Protein 7Z6F (pdb70)

Nearest PDB structures (foldseek):
  7z6f-assembly1_E  TM=1.002E+00  e=0.000E+00  Escherichia coli
  8fsq-assembly1_A  TM=9.990E-01  e=0.000E+00  Escherichia coli
  8fsr-assembly1_A  TM=9.990E-01  e=0.000E+00  Escherichia coli
  8fss-assembly1_A  TM=9.981E-01  e=0.000E+00  Escherichia coli
  7z8e-assembly1_A  TM=9.538E-01  e=1.715E-65  Sinorhizobium meliloti

Foldseek 3Di:
DDKDFKDFLADGDPADLPHQADPFFDLPFAFEAEFEAADEFFFAFLQPFAQATRHDPPSLPQFAFQWDADQQGQGMTGGDQFRMWDADPLQQKIKTFGDQLAAWLVRHHQWLVLLQVQLVLCCPQGFPVSCVLCVQKHWDDPDGGIIMIGGPGRFPQSVSVRRSRGRADCVFCVPPRSNDGHNDHTGYQGQWDFDDADGGFKTKIAGPVPRSCCRPRHNRLFQRYGMYMYTYDNAVVVVVVCQLVPVGFKDFDPAQCCVVPPNDDVCVVVVQKDKDKFFALAFFKFKWKFAQCVDVLNVDLLLLLLLLLLQAQLQCLVPGRVVQWDWDQWLQPNALQALQDAADPLLCVLCVVPCVPFDPCLHVHGTDRDHAPRPSCRPVSNVSSQVSCVVVQFHDDPQATARNPPRHTSEFEEEEAPRDDDVSPVSSQVSCSNSRYHYHYHYDGDSVCLVCLLVLVGRIYMDMSGGNRFLDLCVCCQEEQVNLNSSNPNNSDHDVSLNVLSVVCSVCRNPVVNRNSSSNSNRSRVRSSSSINTHTTHSITIMMGRFQKDTGPDAHNRDRPVSSIHGHPVRCVSPDDPVVD/DPCVVVPDDDDD

Organism: Escherichia coli (strain K12) (NCBI:txid83333)

B-factor: mean 20.82, std 10.87, range [6.26, 70.77]

Sequence (593 aa):
IKESYAFAVLGEPRYAFNFNHFDYVNPAAPKGGQITLSALGTFDNFNRYALRGNPGARTEQLYDTLFTTSDDEPGSYYPLIAESARYADDYSWVEVAIINPRARFHDGSPITARDVEEFTFQKFMTEGVPQFRRLVYKGTTVKAIAPLTVVRIELAKPGKEEDMLSLFSLPVFPEKYWKDHKLSDPLATPPLASGPYRVTSWKMGQNIVYSRVKDYWAANNLPVNRGRWNFDTIRYDYYLDDNVAFEAFKAGAFDLRMENDAKNWATRYTGKNFDKKYIIKKDEQKNESAQDTRRWLAFNIQRPVFSDRRVREAITLAFDFEWMNKALFYNAWSRTNSYFQNTEYAARNYPDAAELVLLAPMKKDLPSEVFTQIYQPPVSKGDGYDRDNLLKADKLLNEAGWVLKGQQRVNATTGQPLSFELLLPASSNSQWVLPFQHSSLQQRLGINMDIRKVDNSQITNRMMRSRDYDMMPRVWRAMPWPSSDLQISWSSEEYINSTYNAPGVQSPVIDSLINQIIAAQGNKEKLLPLGRALDRVLTWNYYMLPMWYMAEDRLAWWDKFSQPAVRPIYSSLGIDTWWYDVNKAAKLPSASKQVLGEPRYAFNFN

Secondary structure (DSSP, 8-state):
-TTHHHHS----/-EEES-EESSS--SS-TT--S-TTS-TTPPP--EEEEEEES---BS-TTSSSS-BPTTTTSSS--SEEE-TTSSSEEEESSEEEEEE-TT-SEEEEEEPTT-B-TTSPBP-HHHHHHHHHHHHHHS-HHHHHHHTT-EEEEEETTEEEEE-SS--HHHHHHHHTS----HHHHTTS-TTS--SSPPP--SSEEEEEEETTTEEEEEE-TT-TTTTSGGGTT----SEEEEEEES-HHHHHHHHHTTSSSEEE---HHIIIII--SHHHHTT-EEEEEEE--S---EEEEEE-TTSGGG-SHHHHHHHHHT--HHHHHHHHSTT--EE---TTTTSTTS--S---HHHHHHHGGGGGGS-THHHH---------SSS--HHHHHHHHHHHHHTTEEEETTEEEETTT--B-EEEEEEETTS--TTHHHHHHHHHTTT-EEEEEEE-HHHHHHHHHHT--SEEEEEE---SS--TTHHHHHSGGGTTSS--SS----HHHHHHHHHHHHTTT-HHHHHHHHHHHHHHHHHTTSEEE-EE-SEEEEEEES-EE--SS--SSS--GGG-EE-HHHHTTSPPGGG-

Radius of gyration: 24.87 Å; Cα contacts (8 Å, |Δi|>4): 1311; chains: 2; bounding box: 56×71×63 Å

Structure (mmCIF, N/CA/C/O backbone):
data_7Z6F
#
_entry.id   7Z6F
#
_cell.length_a   70.531
_cell.length_b   76.972
_cell.length_c   103.817
_cell.angle_alpha   90.000
_cell.angle_beta   90.000
_cell.angle_gamma   90.000
#
_symmetry.space_group_name_H-M   'P 21 21 21'
#
loop_
_entity.id
_entity.type
_entity.pdbx_description
1 polymer YejA
2 polymer 'degradation peptide VAL-LEU-GLY-GLU-PRO-ARG-TYR-ALA-PHE-ASN-PHE-ASN'
3 non-polymer GLYCEROL
4 non-polymer 'CHLORIDE ION'
5 non-polymer 'MAGNESIUM ION'
6 water water
#
loop_
_atom_site.group_PDB
_atom_site.id
_atom_site.type_symbol
_atom_site.label_atom_id
_atom_site.label_alt_id
_atom_site.label_comp_id
_atom_site.label_asym_id
_atom_site.label_entity_id
_atom_site.label_seq_id
_atom_site.pdbx_PDB_ins_code
_atom_site.Cartn_x
_atom_site.Cartn_y
_atom_site.Cartn_z
_atom_site.occupancy
_atom_site.B_iso_or_equiv
_atom_site.auth_seq_id
_atom_site.auth_comp_id
_atom_site.auth_asym_id
_atom_site.auth_atom_id
_atom_site.pdbx_PDB_model_num
ATOM 1 N N . ILE A 1 3 ? 19.12746 26.80252 147.21370 1.000 38.35231 22 ILE E N 1
ATOM 2 C CA . ILE A 1 3 ? 18.05291 26.83943 146.22470 1.000 32.25829 22 ILE E CA 1
ATOM 3 C C . ILE A 1 3 ? 18.41702 27.78289 145.09145 1.000 29.31620 22 ILE E C 1
ATOM 4 O O . ILE A 1 3 ? 18.63772 28.97075 145.30340 1.000 30.54406 22 ILE E O 1
ATOM 9 N N . LYS A 1 4 ? 18.46679 27.25480 143.87917 1.000 26.22125 23 LYS E N 1
ATOM 10 C CA . LYS A 1 4 ? 18.78858 28.05403 142.71174 1.000 21.95047 23 LYS E CA 1
ATOM 11 C C . LYS A 1 4 ? 17.52806 28.27691 141.88636 1.000 23.66375 23 LYS E C 1
ATOM 12 O O . LYS A 1 4 ? 16.55428 27.52820 141.98616 1.000 24.05527 23 LYS E O 1
ATOM 18 N N . GLU A 1 5 ? 17.54799 29.32965 141.07291 1.000 23.22107 24 GLU E N 1
ATOM 19 C CA . GLU A 1 5 ? 16.46436 29.59966 140.13953 1.000 23.02494 24 GLU E CA 1
ATOM 20 C C . GLU A 1 5 ? 17.06806 29.78413 138.75681 1.000 20.00113 24 GLU E C 1
ATOM 21 O O . GLU A 1 5 ? 18.05991 30.50515 138.60782 1.000 23.26903 24 GLU E O 1
ATOM 27 N N . SER A 1 6 ? 16.49486 29.11520 137.75505 1.000 16.94157 25 SER E N 1
ATOM 28 C CA . SER A 1 6 ? 17.02761 29.18732 136.40170 1.000 15.40225 25 SER E CA 1
ATOM 29 C C . SER A 1 6 ? 15.91526 29.17003 135.36928 1.000 13.63269 25 SER E C 1
ATOM 30 O O . SER A 1 6 ? 14.78585 28.74373 135.63147 1.000 14.44816 25 SER E O 1
ATOM 33 N N . TYR A 1 7 ? 16.28514 29.59928 134.16054 1.000 12.49954 26 TYR E N 1
ATOM 34 C CA . TYR A 1 7 ? 15.39024 29.62588 133.01945 1.000 13.16918 26 TYR E CA 1
ATOM 35 C C . TYR A 1 7 ? 15.82537 28.68389 131.90693 1.000 16.99434 26 TYR E C 1
ATOM 36 O O . TYR A 1 7 ? 15.21631 28.69536 130.83321 1.000 22.96579 26 TYR E O 1
ATOM 45 N N . ALA A 1 8 ? 16.86251 27.88538 132.12880 1.000 12.05180 27 ALA E N 1
ATOM 46 C CA . ALA A 1 8 ? 17.40019 26.97657 131.12911 1.000 12.02931 27 ALA E CA 1
ATOM 47 C C . ALA A 1 8 ? 18.25584 25.94318 131.83894 1.000 14.98581 27 ALA E C 1
ATOM 48 O O . ALA A 1 8 ? 18.84628 26.22435 132.88785 1.000 14.32085 27 ALA E O 1
ATOM 50 N N . PHE A 1 9 ? 18.31754 24.74775 131.25118 1.000 14.96842 28 PHE E N 1
ATOM 51 C CA . PHE A 1 9 ? 19.06022 23.63351 131.82391 1.000 19.25624 28 PHE E CA 1
ATOM 52 C C . PHE A 1 9 ? 19.77566 22.88091 130.71467 1.000 16.32930 28 PHE E C 1
ATOM 53 O O . PHE A 1 9 ? 19.32665 22.87677 129.56488 1.000 18.02713 28 PHE E O 1
ATOM 61 N N . ALA A 1 10 ? 20.88286 22.22375 131.06584 1.000 16.76931 29 ALA E N 1
ATOM 62 C CA . ALA A 1 10 ? 21.59165 21.38785 130.10643 1.000 15.27781 29 ALA E CA 1
ATOM 63 C C . ALA A 1 10 ? 21.98993 20.07760 130.77639 1.000 18.58087 29 ALA E C 1
ATOM 64 O O . ALA A 1 10 ? 22.41909 20.07543 131.93473 1.000 18.46299 29 ALA E O 1
ATOM 66 N N . VAL A 1 11 ? 21.84164 18.96229 130.05112 1.000 13.76326 30 VAL E N 1
ATOM 67 C CA . VAL A 1 11 ? 22.22265 17.66329 130.61900 1.000 23.76440 30 VAL E CA 1
ATOM 68 C C . VAL A 1 11 ? 23.70668 17.63516 130.98857 1.000 27.77756 30 VAL E C 1
ATOM 69 O O . VAL A 1 11 ? 24.08995 17.06944 132.02093 1.000 25.80368 30 VAL E O 1
ATOM 73 N N . LEU A 1 12 ? 24.56357 18.22291 130.15114 1.000 24.27084 31 LEU E N 1
ATOM 74 C CA . LEU A 1 12 ? 25.99925 18.30083 130.39469 1.000 24.69631 31 LEU E CA 1
ATOM 75 C C . LEU A 1 12 ? 26.45223 19.73578 130.19105 1.000 26.30545 31 LEU E C 1
ATOM 76 O O . LEU A 1 12 ? 26.17010 20.33553 129.14823 1.000 28.67300 31 LEU E O 1
ATOM 81 N N . GLY A 1 13 ? 27.16101 20.27947 131.17359 1.000 30.52522 32 GLY E N 1
ATOM 82 C CA . GLY A 1 13 ? 27.62447 21.64481 131.02938 1.000 30.33662 32 GLY E CA 1
ATOM 83 C C . GLY A 1 13 ? 26.47874 22.63725 131.11778 1.000 25.42000 32 GLY E C 1
ATOM 84 O O . GLY A 1 13 ? 25.44576 22.38754 131.74707 1.000 21.05784 32 GLY E O 1
ATOM 85 N N . GLU A 1 14 ? 26.66013 23.78296 130.45622 1.000 25.59637 33 GLU E N 1
ATOM 86 C CA . GLU A 1 14 ? 25.70779 24.87961 130.56526 1.000 22.28521 33 GLU E CA 1
ATOM 87 C C . GLU A 1 14 ? 24.98594 25.12992 129.23854 1.000 20.34517 33 GLU E C 1
ATOM 88 O O . GLU A 1 14 ? 25.56012 24.92715 128.15918 1.000 21.11821 33 GLU E O 1
ATOM 94 N N . PRO A 1 15 ? 23.73641 25.59096 129.28968 1.000 16.08208 34 PRO E N 1
ATOM 95 C CA . PRO A 1 15 ? 23.00417 25.86999 128.04881 1.000 21.55315 34 PRO E CA 1
ATOM 96 C C . PRO A 1 15 ? 23.64075 27.01873 127.28519 1.000 26.61864 34 PRO E C 1
ATOM 97 O O . PRO A 1 15 ? 24.18293 27.96012 127.86906 1.000 24.06518 34 PRO E O 1
ATOM 101 N N . ARG A 1 16 ? 23.55750 26.92641 125.95510 1.000 21.40815 35 ARG E N 1
ATOM 102 C CA . ARG A 1 16 ? 24.18286 27.91216 125.07783 1.000 21.61487 35 ARG E CA 1
ATOM 103 C C . ARG A 1 16 ? 23.44918 29.25103 125.09802 1.000 16.93743 35 ARG E C 1
ATOM 104 O O . ARG A 1 16 ? 24.08183 30.30094 124.96821 1.000 21.89583 35 ARG E O 1
ATOM 112 N N . TYR A 1 17 ? 22.13085 29.24978 125.26447 1.000 17.63708 36 TYR E N 1
ATOM 113 C CA . TYR A 1 17 ? 21.33984 30.47027 125.12209 1.000 19.63023 36 TYR E CA 1
ATOM 114 C C . TYR A 1 17 ? 21.08062 31.11401 126.48385 1.000 24.29621 36 TYR E C 1
ATOM 115 O O . TYR A 1 17 ? 20.49725 30.49061 127.37083 1.000 26.80383 36 TYR E O 1
ATOM 124 N N . ALA A 1 18 ? 21.51664 32.36628 126.63733 1.000 35.31843 37 ALA E N 1
ATOM 125 C CA . ALA A 1 18 ? 21.32067 33.11376 127.87470 1.000 38.28602 37 ALA E CA 1
ATOM 126 C C . ALA A 1 18 ? 19.83625 33.37367 128.12228 1.000 48.24862 37 ALA E C 1
ATOM 127 O O . ALA A 1 18 ? 19.00621 33.30559 127.21196 1.000 48.28128 37 ALA E O 1
ATOM 129 N N . PHE A 1 19 ? 19.51018 33.69912 129.37989 1.000 55.10273 38 PHE E N 1
ATOM 130 C CA . PHE A 1 19 ? 18.10849 33.84757 129.77233 1.000 53.37297 38 PHE E CA 1
ATOM 131 C C . PHE A 1 19 ? 17.39908 34.91373 128.95180 1.000 46.59658 38 PHE E C 1
ATOM 132 O O . PHE A 1 19 ? 16.17858 34.84903 128.77250 1.000 44.93416 38 PHE E O 1
ATOM 140 N N . ASN A 1 20 ? 18.14325 35.88863 128.44501 1.000 47.75973 39 ASN E N 1
ATOM 141 C CA . ASN A 1 20 ? 17.60315 37.00345 127.68380 1.000 48.70337 39 ASN E CA 1
ATOM 142 C C . ASN A 1 20 ? 17.53387 36.71860 126.19026 1.000 47.94503 39 ASN E C 1
ATOM 143 O O . ASN A 1 20 ? 17.22630 37.63316 125.41577 1.000 45.53771 39 ASN E O 1
ATOM 148 N N . PHE A 1 21 ? 17.82301 35.48658 125.76905 1.000 39.59320 40 PHE E N 1
ATOM 149 C CA . PHE A 1 21 ? 17.94211 35.21538 124.34526 1.000 32.28084 40 PHE E CA 1
ATOM 150 C C . PHE A 1 21 ? 16.61150 35.45508 123.64855 1.000 20.08956 40 PHE E C 1
ATOM 151 O O . PHE A 1 21 ? 15.53271 35.28496 124.22687 1.000 20.31697 40 PHE E O 1
ATOM 159 N N . ASN A 1 22 ? 16.71339 35.94094 122.41715 1.000 22.54320 41 ASN E N 1
ATOM 160 C CA . ASN A 1 22 ? 15.57740 36.33418 121.59633 1.000 24.26258 41 ASN E CA 1
ATOM 161 C C . ASN A 1 22 ? 15.10637 35.20045 120.69962 1.000 19.10055 41 ASN E C 1
ATOM 162 O O . ASN A 1 22 ? 13.89838 35.03894 120.49067 1.000 17.31532 41 ASN E O 1
ATOM 167 N N . HIS A 1 23 ? 16.03490 34.39938 120.18465 1.000 18.61813 42 HIS E N 1
ATOM 168 C CA . HIS A 1 23 ? 15.70582 33.36286 119.21085 1.000 19.88580 42 HIS E CA 1
ATOM 169 C C . HIS A 1 23 ? 16.92993 32.47955 119.03006 1.000 17.40612 42 HIS E C 1
ATOM 170 O O . HIS A 1 23 ? 18.04315 32.84755 119.41397 1.000 18.44010 42 HIS E O 1
ATOM 177 N N . PHE A 1 24 ? 16.71575 31.31814 118.42246 1.000 16.39864 43 PHE E N 1
ATOM 178 C CA . PHE A 1 24 ? 17.80868 30.38437 118.19642 1.000 16.70162 43 PHE E CA 1
ATOM 179 C C . PHE A 1 24 ? 18.68796 30.86442 117.04449 1.000 19.72712 43 PHE E C 1
ATOM 180 O O . PHE A 1 24 ? 18.22437 31.55353 116.12828 1.000 20.82113 43 PHE E O 1
ATOM 188 N N . ASP A 1 25 ? 19.97985 30.50208 117.10243 1.000 18.46163 44 ASP E N 1
ATOM 189 C CA . ASP A 1 25 ? 20.91798 30.93361 116.06685 1.000 20.02964 44 ASP E CA 1
ATOM 190 C C . ASP A 1 25 ? 20.51324 30.42687 114.69337 1.000 21.38056 44 ASP E C 1
ATOM 191 O O . ASP A 1 25 ? 20.88012 31.03049 113.67639 1.000 19.63346 44 ASP E O 1
ATOM 196 N N . TYR A 1 26 ? 19.77170 29.32011 114.64110 1.000 18.19973 45 TYR E N 1
ATOM 197 C CA . TYR A 1 26 ? 19.46913 28.62101 113.39830 1.000 18.44026 45 TYR E CA 1
ATOM 198 C C . TYR A 1 26 ? 18.07377 28.94024 112.86495 1.000 18.98884 45 TYR E C 1
ATOM 199 O O . TYR A 1 26 ? 17.50611 28.13876 112.11164 1.000 16.03363 45 TYR E O 1
ATOM 208 N N . VAL A 1 27 ? 17.49326 30.07515 113.26039 1.000 19.67622 46 VAL E N 1
ATOM 209 C CA . VAL A 1 27 ? 16.21387 30.50350 112.70930 1.000 14.90985 46 VAL E CA 1
ATOM 210 C C . VAL A 1 27 ? 16.38058 31.87807 112.08390 1.000 20.15175 46 VAL E C 1
ATOM 211 O O . VAL A 1 27 ? 17.28618 32.64620 112.41941 1.000 19.69102 46 VAL E O 1
ATOM 215 N N . ASN A 1 28 ? 15.45264 32.19389 111.19146 1.000 15.79845 47 ASN E N 1
ATOM 216 C CA . ASN A 1 28 ? 15.25893 33.56750 110.75697 1.000 16.53863 47 ASN E CA 1
ATOM 217 C C . ASN A 1 28 ? 14.08867 34.12784 111.55184 1.000 18.48505 47 ASN E C 1
ATOM 218 O O . ASN A 1 28 ? 12.94057 33.70882 111.32667 1.000 16.94020 47 ASN E O 1
ATOM 223 N N . PRO A 1 29 ? 14.32692 35.02216 112.51973 1.000 17.65610 48 PRO E N 1
ATOM 224 C CA . PRO A 1 29 ? 13.21652 35.55042 113.33518 1.000 21.90049 48 PRO E CA 1
ATOM 225 C C . PRO A 1 29 ? 12.12306 36.21560 112.51971 1.000 21.29150 48 PRO E C 1
ATOM 226 O O . PRO A 1 29 ? 10.97405 36.28627 112.97974 1.000 21.06475 48 PRO E O 1
ATOM 230 N N . ALA A 1 30 ? 12.44054 36.71372 111.32852 1.000 21.72314 49 ALA E N 1
ATOM 231 C CA . ALA A 1 30 ? 11.47033 37.40046 110.49299 1.000 19.76683 49 ALA E CA 1
ATOM 232 C C . ALA A 1 30 ? 10.83904 36.47774 109.45489 1.000 18.88324 49 ALA E C 1
ATOM 233 O O . ALA A 1 30 ? 10.23941 36.96582 108.49205 1.000 20.07985 49 ALA E O 1
ATOM 235 N N . ALA A 1 31 ? 10.95832 35.15615 109.62669 1.000 21.52339 50 ALA E N 1
ATOM 236 C CA . ALA A 1 31 ? 10.42128 34.23337 108.63258 1.000 21.55366 50 ALA E CA 1
ATOM 237 C C . ALA A 1 31 ? 8.92945 34.49007 108.43976 1.000 17.92633 50 ALA E C 1
ATOM 238 O O . ALA A 1 31 ? 8.18872 34.57485 109.42668 1.000 18.62918 50 ALA E O 1
ATOM 240 N N . PRO A 1 32 ? 8.45524 34.63178 107.20585 1.000 15.90901 51 PRO E N 1
ATOM 241 C CA . PRO A 1 32 ? 7.02541 34.84866 106.98049 1.000 19.94173 51 PRO E CA 1
ATOM 242 C C . PRO A 1 32 ? 6.22912 33.56872 107.17393 1.000 17.30865 51 PRO E C 1
ATOM 243 O O . PRO A 1 32 ? 6.71456 32.45253 106.95504 1.000 18.06579 51 PRO E O 1
ATOM 247 N N . LYS A 1 33 ? 4.99489 33.74102 107.63662 1.000 14.82536 52 LYS E N 1
ATOM 248 C CA . LYS A 1 33 ? 4.08701 32.61616 107.78933 1.000 13.72515 52 LYS E CA 1
ATOM 249 C C . LYS A 1 33 ? 3.30454 32.41003 106.50124 1.000 19.80547 52 LYS E C 1
ATOM 250 O O . LYS A 1 33 ? 3.07530 33.35358 105.73279 1.000 22.99423 52 LYS E O 1
ATOM 256 N N . GLY A 1 34 ? 2.89802 31.16829 106.26794 1.000 18.04993 53 GLY E N 1
ATOM 257 C CA . GLY A 1 34 ? 2.04794 30.83542 105.14017 1.000 15.71220 53 GLY E CA 1
ATOM 258 C C . GLY A 1 34 ? 2.57329 29.64684 104.35359 1.000 16.53174 53 GLY E C 1
ATOM 259 O O . GLY A 1 34 ? 3.67757 29.15038 104.56687 1.000 14.51455 53 GLY E O 1
ATOM 260 N N . GLY A 1 35 ? 1.73108 29.19546 103.42301 1.000 14.44634 54 GLY E N 1
ATOM 261 C CA . GLY A 1 35 ? 2.11047 28.15818 102.49237 1.000 19.59907 54 GLY E CA 1
ATOM 262 C C . GLY A 1 35 ? 1.94323 26.77120 103.08542 1.000 20.64812 54 GLY E C 1
ATOM 263 O O . GLY A 1 35 ? 1.65598 26.58202 104.26851 1.000 19.22056 54 GLY E O 1
ATOM 264 N N . GLN A 1 36 ? 2.12991 25.77588 102.23712 1.000 21.51065 55 GLN E N 1
ATOM 265 C CA . GLN A 1 36 ? 1.97123 24.39844 102.67204 1.000 15.16577 55 GLN E CA 1
ATOM 266 C C . GLN A 1 36 ? 3.22385 23.62364 102.32030 1.000 13.61987 55 GLN E C 1
ATOM 267 O O . GLN A 1 36 ? 3.82853 23.85603 101.26984 1.000 15.10537 55 GLN E O 1
ATOM 273 N N . ILE A 1 37 ? 3.61915 22.70031 103.18477 1.000 12.99026 56 ILE E N 1
ATOM 274 C CA . ILE A 1 37 ? 4.60030 21.69759 102.80283 1.000 16.96317 56 ILE E CA 1
ATOM 275 C C . ILE A 1 37 ? 3.94094 20.32643 102.88384 1.000 15.35998 56 ILE E C 1
ATOM 276 O O . ILE A 1 37 ? 3.25788 20.01066 103.86627 1.000 14.89696 56 ILE E O 1
ATOM 281 N N . THR A 1 38 ? 4.11179 19.52858 101.82715 1.000 13.72515 57 THR E N 1
ATOM 282 C CA . THR A 1 38 ? 3.56793 18.17854 101.76342 1.000 14.16325 57 THR E CA 1
ATOM 283 C C . THR A 1 38 ? 4.71168 17.18367 101.86562 1.000 16.10531 57 THR E C 1
ATOM 284 O O . THR A 1 38 ? 5.68745 17.27817 101.11075 1.000 14.65484 57 THR E O 1
ATOM 288 N N . LEU A 1 39 ? 4.59397 16.24640 102.80517 1.000 14.77521 58 LEU E N 1
ATOM 289 C CA . LEU A 1 39 ? 5.61795 15.24751 103.06327 1.000 15.19137 58 LEU E CA 1
ATOM 290 C C . LEU A 1 39 ? 5.03282 13.85797 102.83592 1.000 16.89131 58 LEU E C 1
ATOM 291 O O . LEU A 1 39 ? 3.81389 13.68605 102.75983 1.000 14.50560 58 LEU E O 1
ATOM 296 N N . SER A 1 40 ? 5.91200 12.86798 102.69735 1.000 14.70605 59 SER E N 1
ATOM 297 C CA . SER A 1 40 ? 5.50039 11.47243 102.60987 1.000 13.53133 59 SER E CA 1
ATOM 298 C C . SER A 1 40 ? 5.76102 10.76267 103.93245 1.000 13.00132 59 SER E C 1
ATOM 299 O O . SER A 1 40 ? 6.53688 11.23101 104.77138 1.000 19.43362 59 SER E O 1
ATOM 302 N N . ALA A 1 41 ? 5.08242 9.62483 104.11198 1.000 13.10825 60 ALA E N 1
ATOM 303 C CA . ALA A 1 41 ? 5.34811 8.66869 105.18579 1.000 12.82918 60 ALA E CA 1
ATOM 304 C C . ALA A 1 41 ? 5.16990 7.26514 104.61702 1.000 13.84484 60 ALA E C 1
ATOM 305 O O . ALA A 1 41 ? 4.29979 7.04570 103.76822 1.000 15.70525 60 ALA E O 1
ATOM 307 N N . LEU A 1 42 ? 5.99562 6.31828 105.06169 1.000 14.16551 61 LEU E N 1
ATOM 308 C CA . LEU A 1 42 ? 5.90102 4.95232 104.56481 1.000 17.35098 61 LEU E CA 1
ATOM 309 C C . LEU A 1 42 ? 5.03121 4.10100 105.47425 1.000 22.77304 61 LEU E C 1
ATOM 310 O O . LEU A 1 42 ? 5.05149 4.25678 106.69798 1.000 20.83514 61 LEU E O 1
ATOM 315 N N . GLY A 1 43 ? 4.28858 3.18546 104.86958 1.000 22.76902 62 GLY E N 1
ATOM 316 C CA . GLY A 1 43 ? 3.47697 2.24205 105.61879 1.000 23.34288 62 GLY E CA 1
ATOM 317 C C . GLY A 1 43 ? 2.04301 2.73403 105.77155 1.000 20.02134 62 GLY E C 1
ATOM 318 O O . GLY A 1 43 ? 1.40057 3.10339 104.79243 1.000 17.52480 62 GLY E O 1
ATOM 319 N N . THR A 1 44 ? 1.54571 2.72478 107.00462 1.000 17.96477 63 THR E N 1
ATOM 320 C CA . THR A 1 44 ? 0.16385 3.09562 107.27266 1.000 21.12720 63 THR E CA 1
ATOM 321 C C . THR A 1 44 ? 0.06272 3.62537 108.69694 1.000 16.73447 63 THR E C 1
ATOM 322 O O . THR A 1 44 ? 1.04378 3.66820 109.44090 1.000 14.52210 63 THR E O 1
ATOM 326 N N . PHE A 1 45 ? -1.14067 4.03561 109.07495 1.000 17.91846 64 PHE E N 1
ATOM 327 C CA . PHE A 1 45 ? -1.41106 4.40339 110.45667 1.000 13.80135 64 PHE E CA 1
ATOM 328 C C . PHE A 1 45 ? -2.86521 4.07267 110.73357 1.000 14.55661 64 PHE E C 1
ATOM 329 O O . PHE A 1 45 ? -3.68365 3.98320 109.81796 1.000 16.05509 64 PHE E O 1
ATOM 337 N N . ASP A 1 46 ? -3.18161 3.86424 112.00155 1.000 12.37549 65 ASP E N 1
ATOM 338 C CA . ASP A 1 46 ? -4.54855 3.52886 112.35143 1.000 15.38989 65 ASP E CA 1
ATOM 339 C C . ASP A 1 46 ? -5.09868 4.29391 113.54594 1.000 14.60445 65 ASP E C 1
ATOM 340 O O . ASP A 1 46 ? -6.27104 4.09413 113.88754 1.000 15.66102 65 ASP E O 1
ATOM 345 N N . ASN A 1 47 ? -4.31935 5.16938 114.17759 1.000 13.22631 66 ASN E N 1
ATOM 346 C CA . ASN A 1 47 ? -4.88205 5.93740 115.28215 1.000 10.97164 66 ASN E CA 1
ATOM 347 C C . ASN A 1 47 ? -3.99607 7.14097 115.58424 1.000 13.36042 66 ASN E C 1
ATOM 348 O O . ASN A 1 47 ? -2.91804 7.31890 115.00697 1.000 12.77154 66 ASN E O 1
ATOM 353 N N . PHE A 1 48 ? -4.45934 7.95664 116.53218 1.000 9.81467 67 PHE E N 1
ATOM 354 C CA . PHE A 1 48 ? -3.82989 9.22914 116.85075 1.000 10.81324 67 PHE E CA 1
ATOM 355 C C . PHE A 1 48 ? -3.14112 9.27125 118.20695 1.000 13.30151 67 PHE E C 1
ATOM 356 O O . PHE A 1 48 ? -2.70741 10.35306 118.62287 1.000 13.42934 67 PHE E O 1
ATOM 364 N N . ASN A 1 49 ? -3.02600 8.14239 118.90721 1.000 14.61257 68 ASN E N 1
ATOM 365 C CA . ASN A 1 49 ? -2.47987 8.12467 120.26777 1.000 13.38188 68 ASN E CA 1
ATOM 366 C C . ASN A 1 49 ? -1.07867 7.51736 120.24825 1.000 12.39078 68 ASN E C 1
ATOM 367 O O . ASN A 1 49 ? -0.91534 6.29255 120.30174 1.000 9.95572 68 ASN E O 1
ATOM 372 N N . ARG A 1 50 ? -0.06883 8.38776 120.23333 1.000 10.11003 69 ARG E N 1
ATOM 373 C CA . ARG A 1 50 ? 1.31917 7.93986 120.22376 1.000 8.40243 69 ARG E CA 1
ATOM 374 C C . ARG A 1 50 ? 1.68267 7.13215 121.47160 1.000 11.34885 69 ARG E C 1
ATOM 375 O O . ARG A 1 50 ? 2.62661 6.32742 121.43323 1.000 8.92602 69 ARG E O 1
ATOM 383 N N . TYR A 1 51 ? 0.94290 7.31341 122.56576 1.000 8.40371 70 TYR E N 1
ATOM 384 C CA . TYR A 1 51 ? 1.31583 6.79240 123.87736 1.000 8.51244 70 TYR E CA 1
ATOM 385 C C . TYR A 1 51 ? 0.56613 5.51705 124.25181 1.000 9.62213 70 TYR E C 1
ATOM 386 O O . TYR A 1 51 ? 0.68518 5.04632 125.38328 1.000 11.83224 70 TYR E O 1
ATOM 395 N N . ALA A 1 52 ? -0.18027 4.93776 123.31276 1.000 10.16731 71 ALA E N 1
ATOM 396 C CA . ALA A 1 52 ? -0.98280 3.75140 123.56448 1.000 10.02489 71 ALA E CA 1
ATOM 397 C C . ALA A 1 52 ? -0.10178 2.51039 123.67707 1.000 10.55133 71 ALA E C 1
ATOM 398 O O . ALA A 1 52 ? 1.07737 2.51390 123.31917 1.000 12.92449 71 ALA E O 1
ATOM 400 N N . LEU A 1 53 ? -0.70443 1.42304 124.17621 1.000 12.44940 72 LEU E N 1
ATOM 401 C CA . LEU A 1 53 ? -0.02668 0.13430 124.26736 1.000 11.85649 72 LEU E CA 1
ATOM 402 C C . LEU A 1 53 ? -0.07137 -0.65182 122.96552 1.000 13.06430 72 LEU E C 1
ATOM 403 O O . LEU A 1 53 ? 0.52623 -1.72916 122.88444 1.000 14.22991 72 LEU E O 1
ATOM 408 N N . ARG A 1 54 ? -0.77700 -0.15847 121.95923 1.000 14.78670 73 ARG E N 1
ATOM 409 C CA . ARG A 1 54 ? -0.88694 -0.85499 120.68891 1.000 12.75368 73 ARG E CA 1
ATOM 410 C C . ARG A 1 54 ? -1.20992 0.18159 119.62880 1.000 13.06882 73 ARG E C 1
ATOM 411 O O . ARG A 1 54 ? -1.41951 1.36017 119.92865 1.000 13.83168 73 ARG E O 1
ATOM 419 N N . GLY A 1 55 ? -1.26551 -0.27772 118.38842 1.000 12.73940 74 GLY E N 1
ATOM 420 C CA . GLY A 1 55 ? -1.65174 0.56126 117.27806 1.000 12.49343 74 GLY E CA 1
ATOM 421 C C . GLY A 1 55 ? -0.45999 1.13436 116.53451 1.000 21.10625 74 GLY E C 1
ATOM 422 O O . GLY A 1 55 ? 0.69320 1.06961 116.97275 1.000 15.89934 74 GLY E O 1
ATOM 423 N N . ASN A 1 56 ? -0.78373 1.73107 115.38370 1.000 14.23480 75 ASN E N 1
ATOM 424 C CA . ASN A 1 56 ? 0.15167 2.34611 114.44396 1.000 12.68092 75 ASN E CA 1
ATOM 425 C C . ASN A 1 56 ? -0.09993 3.84583 114.42672 1.000 14.71877 75 ASN E C 1
ATOM 426 O O . ASN A 1 56 ? -0.96271 4.31902 113.67554 1.000 13.97505 75 ASN E O 1
ATOM 431 N N . PRO A 1 57 ? 0.61795 4.63921 115.21731 1.000 12.48440 76 PRO E N 1
ATOM 432 C CA . PRO A 1 57 ? 0.24774 6.05177 115.35803 1.000 13.92338 76 PRO E CA 1
ATOM 433 C C . PRO A 1 57 ? 0.63170 6.87791 114.13514 1.000 10.00624 76 PRO E C 1
ATOM 434 O O . PRO A 1 57 ? 1.63118 6.62377 113.46169 1.000 10.73958 76 PRO E O 1
ATOM 438 N N . GLY A 1 58 ? -0.19994 7.87304 113.84801 1.000 13.03135 77 GLY E N 1
ATOM 439 C CA . GLY A 1 58 ? 0.02423 8.71434 112.69315 1.000 13.98090 77 GLY E CA 1
ATOM 440 C C . GLY A 1 58 ? 1.29741 9.53536 112.78808 1.000 14.62706 77 GLY E C 1
ATOM 441 O O . GLY A 1 58 ? 1.84859 9.79292 113.86275 1.000 12.01919 77 GLY E O 1
ATOM 442 N N . ALA A 1 59 ? 1.77503 9.95246 111.61543 1.000 13.84490 78 ALA E N 1
ATOM 443 C CA . ALA A 1 59 ? 2.93172 10.83890 111.54914 1.000 13.70011 78 ALA E CA 1
ATOM 444 C C . ALA A 1 59 ? 2.70469 12.08664 112.39034 1.000 15.05347 78 ALA E C 1
ATOM 445 O O . ALA A 1 59 ? 1.60494 12.64936 112.41573 1.000 13.73953 78 ALA E O 1
ATOM 447 N N . ARG A 1 60 ? 3.76195 12.51234 113.08164 1.000 8.79705 79 ARG E N 1
ATOM 448 C CA . ARG A 1 60 ? 3.80396 13.73459 113.88865 1.000 11.89731 79 ARG E CA 1
ATOM 449 C C . ARG A 1 60 ? 2.96858 13.65137 115.15797 1.000 11.30832 79 ARG E C 1
ATOM 450 O O . ARG A 1 60 ? 2.94201 14.63358 115.91832 1.000 11.81209 79 ARG E O 1
ATOM 458 N N . THR A 1 61 ? 2.30147 12.52266 115.44374 1.000 12.50353 80 THR E N 1
ATOM 459 C CA . THR A 1 61 ? 1.45147 12.50967 116.64302 1.000 8.80322 80 THR E CA 1
ATOM 460 C C . TH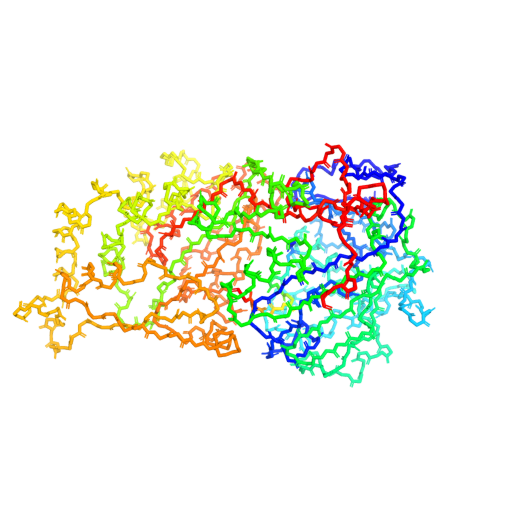R A 1 61 ? 2.24858 12.44112 117.94050 1.000 9.30979 80 THR E C 1
ATOM 461 O O . THR A 1 61 ? 1.63806 12.44222 119.02088 1.000 9.02398 80 THR E O 1
ATOM 465 N N . GLU A 1 62 ? 3.58130 12.39076 117.87287 1.000 8.99987 81 GLU E N 1
ATOM 466 C CA . GLU A 1 62 ? 4.41374 12.59574 119.05593 1.000 12.88538 81 GLU E CA 1
ATOM 467 C C . GLU A 1 62 ? 4.63588 14.07359 119.36679 1.000 13.41476 81 GLU E C 1
ATOM 468 O O . GLU A 1 62 ? 5.20936 14.39684 120.42182 1.000 12.95314 81 GLU E O 1
ATOM 474 N N . GLN A 1 63 ? 4.17222 14.97331 118.48952 1.000 12.00736 82 GLN E N 1
ATOM 475 C CA . GLN A 1 63 ? 4.39094 16.41199 118.61108 1.000 9.61109 82 GLN E CA 1
ATOM 476 C C . GLN A 1 63 ? 3.09127 17.18884 118.79354 1.000 11.46926 82 GLN E C 1
ATOM 477 O O . GLN A 1 63 ? 3.03706 18.37588 118.44979 1.000 11.12313 82 GLN E O 1
ATOM 483 N N . LEU A 1 64 ? 2.02998 16.55635 119.30398 1.000 6.75048 83 LEU E N 1
ATOM 484 C CA . LEU A 1 64 ? 0.76868 17.27171 119.41991 1.000 9.68493 83 LEU E CA 1
ATOM 485 C C . LEU A 1 64 ? 0.74753 18.26250 120.58086 1.000 9.00392 83 LEU E C 1
ATOM 486 O O . LEU A 1 64 ? -0.06840 19.19224 120.56086 1.000 8.89808 83 LEU E O 1
ATOM 491 N N . TYR A 1 65 ? 1.60897 18.07531 121.58622 1.000 10.18391 84 TYR E N 1
ATOM 492 C CA . TYR A 1 65 ? 1.53080 18.77784 122.86409 1.000 8.54012 84 TYR E CA 1
ATOM 493 C C . TYR A 1 65 ? 2.78164 19.60774 123.11801 1.000 8.62800 84 TYR E C 1
ATOM 494 O O . TYR A 1 65 ? 3.90129 19.12104 122.91715 1.000 11.14382 84 TYR E O 1
ATOM 503 N N . ASP A 1 66 ? 2.58005 20.83314 123.61893 1.000 7.51481 85 ASP E N 1
ATOM 504 C CA . ASP A 1 66 ? 3.63055 21.56801 124.32705 1.000 7.65927 85 ASP E CA 1
ATOM 505 C C . ASP A 1 66 ? 4.06616 20.81046 125.58899 1.000 8.93457 85 ASP E C 1
ATOM 506 O O . ASP A 1 66 ? 3.32915 19.99286 126.14995 1.000 10.41002 85 ASP E O 1
ATOM 511 N N . THR A 1 67 ? 5.27863 21.12077 126.04925 1.000 10.13463 86 THR E N 1
ATOM 512 C CA . THR A 1 67 ? 5.87929 20.54172 127.25083 1.000 7.90017 86 THR E CA 1
ATOM 513 C C . THR A 1 67 ? 6.37576 21.67157 128.15821 1.000 7.62716 86 THR E C 1
ATOM 514 O O . THR A 1 67 ? 6.37284 22.83662 127.77424 1.000 9.30871 86 THR E O 1
ATOM 518 N N . LEU A 1 68 ? 6.81999 21.32816 129.37576 1.000 9.24636 87 LEU E N 1
ATOM 519 C CA . LEU A 1 68 ? 7.29090 22.36448 130.30381 1.000 9.59091 87 LEU E CA 1
ATOM 520 C C . LEU A 1 68 ? 8.46806 23.14519 129.71995 1.000 9.59628 87 LEU E C 1
ATOM 521 O O . LEU A 1 68 ? 8.46306 24.38214 129.69386 1.000 9.12470 87 LEU E O 1
ATOM 526 N N . PHE A 1 69 ? 9.49165 22.44082 129.26782 1.000 7.55151 88 PHE E N 1
ATOM 527 C CA . PHE A 1 69 ? 10.62984 23.04983 128.60254 1.000 7.87583 88 PHE E CA 1
ATOM 528 C C . PHE A 1 69 ? 10.83401 22.32136 127.28917 1.000 11.89830 88 PHE E C 1
ATOM 529 O O . PHE A 1 69 ? 10.48843 21.14108 127.15942 1.000 15.37345 88 PHE E O 1
ATOM 537 N N . THR A 1 70 ? 11.40270 23.02000 126.31853 1.000 9.43121 89 THR E N 1
ATOM 538 C CA . THR A 1 70 ? 11.69009 22.38628 125.04031 1.000 11.41565 89 THR E CA 1
ATOM 539 C C . THR A 1 70 ? 13.17515 22.49863 124.71995 1.000 11.90991 89 THR E C 1
ATOM 540 O O . THR A 1 70 ? 13.88721 23.37498 125.22082 1.000 14.23903 89 THR E O 1
ATOM 544 N N . THR A 1 71 ? 13.65202 21.57310 123.89537 1.000 11.52321 90 THR E N 1
ATOM 545 C CA . THR A 1 71 ? 15.07892 21.47727 123.65183 1.000 16.01990 90 THR E CA 1
ATOM 546 C C . THR A 1 71 ? 15.48123 22.27698 122.41664 1.000 17.82773 90 THR E C 1
ATOM 547 O O . THR A 1 71 ? 14.70511 22.46051 121.47725 1.000 21.10518 90 THR E O 1
ATOM 551 N N . SER A 1 72 ? 16.70325 22.77706 122.44556 1.000 14.24971 91 SER E N 1
ATOM 552 C CA . SER A 1 72 ? 17.31553 23.36585 121.26311 1.000 16.02265 91 SER E CA 1
ATOM 553 C C . SER A 1 72 ? 17.84705 22.26358 120.35166 1.000 20.30176 91 SER E C 1
ATOM 554 O O . SER A 1 72 ? 18.18291 21.16584 120.80224 1.000 17.48256 91 SER E O 1
ATOM 557 N N . ASP A 1 73 ? 17.91549 22.55951 119.05703 1.000 20.42771 92 ASP E N 1
ATOM 558 C CA . ASP A 1 73 ? 18.33278 21.56786 118.07728 1.000 21.39253 92 ASP E CA 1
ATOM 559 C C . ASP A 1 73 ? 19.80433 21.67832 117.72335 1.000 20.57664 92 ASP E C 1
ATOM 560 O O . ASP A 1 73 ? 20.29067 20.89668 116.89637 1.000 21.58609 92 ASP E O 1
ATOM 565 N N . ASP A 1 74 ? 20.52995 22.62321 118.32116 1.000 17.05610 93 ASP E N 1
ATOM 566 C CA . ASP A 1 74 ? 21.96493 22.73585 118.10353 1.000 23.13800 93 ASP E CA 1
ATOM 567 C C . ASP A 1 74 ? 22.75781 22.38412 119.35549 1.000 22.54259 93 ASP E C 1
ATOM 568 O O . ASP A 1 74 ? 23.93476 22.74165 119.45914 1.000 24.28764 93 ASP E O 1
ATOM 573 N N . GLU A 1 75 ? 22.13572 21.67760 120.29769 1.000 16.49781 94 GLU E N 1
ATOM 574 C CA . GLU A 1 75 ? 22.78011 21.20864 121.51497 1.000 20.35859 94 GLU E CA 1
ATOM 575 C C . GLU A 1 75 ? 22.30578 19.79970 121.82168 1.000 18.83980 94 GLU E C 1
ATOM 576 O O . GLU A 1 75 ? 21.16655 19.44189 121.50231 1.000 20.58130 94 GLU E O 1
ATOM 582 N N . PRO A 1 76 ? 23.15831 18.98129 122.44561 1.000 22.66950 95 PRO E N 1
ATOM 583 C CA . PRO A 1 76 ? 22.76284 17.59274 122.72757 1.000 22.33247 95 PRO E CA 1
ATOM 584 C C . PRO A 1 76 ? 21.60371 17.47201 123.69738 1.000 20.89830 95 PRO E C 1
ATOM 585 O O . PRO A 1 76 ? 20.80876 16.53634 123.56535 1.000 17.35749 95 PRO E O 1
ATOM 589 N N . GLY A 1 77 ? 21.47887 18.37242 124.67217 1.000 17.03489 96 GLY E N 1
ATOM 590 C CA . GLY A 1 77 ? 20.38812 18.27428 125.61691 1.000 14.46898 96 GLY E CA 1
ATOM 591 C C . GLY A 1 77 ? 20.18389 19.51759 126.46122 1.000 18.63523 96 GLY E C 1
ATOM 592 O O . GLY A 1 77 ? 20.40862 19.48158 127.67261 1.000 14.95751 96 GLY E O 1
ATOM 593 N N . SER A 1 78 ? 19.77897 20.62255 125.84178 1.000 18.35590 97 SER E N 1
ATOM 594 C CA . SER A 1 78 ? 19.54394 21.87457 126.55438 1.000 15.45763 97 SER E CA 1
ATOM 595 C C . SER A 1 78 ? 18.08455 22.28205 126.42903 1.000 12.51641 97 SER E C 1
ATOM 596 O O . SER A 1 78 ? 17.49457 22.20581 125.34513 1.000 13.20805 97 SER E O 1
ATOM 599 N N . TYR A 1 79 ? 17.52137 22.74758 127.54559 1.000 11.5078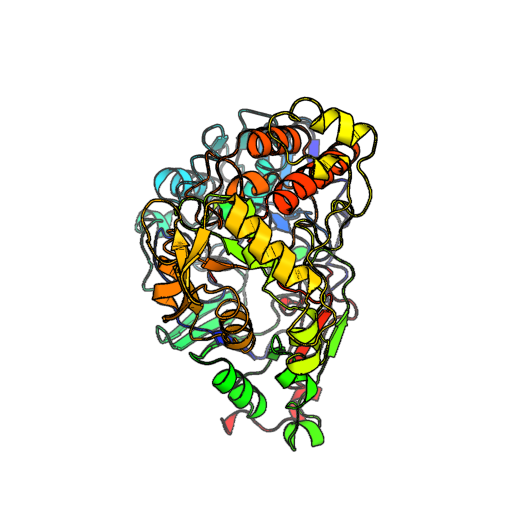3 98 TYR E N 1
ATOM 600 C CA . TYR A 1 79 ? 16.08738 22.92058 127.74054 1.000 10.28170 98 TYR E CA 1
ATOM 601 C C . TYR A 1 79 ? 15.78252 24.38865 127.98906 1.000 13.05853 98 TYR E C 1
ATOM 602 O O . TYR A 1 79 ? 16.44295 25.02456 128.81616 1.000 13.55655 98 TYR E O 1
ATOM 611 N N . TYR A 1 80 ? 14.77617 24.91509 127.30238 1.000 9.92794 99 TYR E N 1
ATOM 612 C CA . TYR A 1 80 ? 14.41076 26.31933 127.39681 1.000 19.18786 99 TYR E CA 1
ATOM 613 C C . TYR A 1 80 ? 12.90872 26.45311 127.59591 1.000 9.47203 99 TYR E C 1
ATOM 614 O O . TYR A 1 80 ? 12.15147 25.51577 127.30127 1.000 10.77979 99 TYR E O 1
ATOM 623 N N . PRO A 1 81 ? 12.43202 27.59301 128.11173 1.000 9.47099 100 PRO E N 1
ATOM 624 C CA . PRO A 1 81 ? 11.03050 27.68235 128.54058 1.000 8.93511 100 PRO E CA 1
ATOM 625 C C . PRO A 1 81 ? 10.02974 27.51485 127.39765 1.000 10.73102 100 PRO E C 1
ATOM 626 O O . PRO A 1 81 ? 10.16626 28.10737 126.32217 1.000 11.05771 100 PRO E O 1
ATOM 630 N N . LEU A 1 82 ? 9.00285 26.70940 127.65870 1.000 9.12253 101 LEU E N 1
ATOM 631 C CA . LEU A 1 82 ? 7.81902 26.60094 126.81503 1.000 9.16341 101 LEU E CA 1
ATOM 632 C C . LEU A 1 82 ? 6.57872 26.83226 127.68166 1.000 9.29371 101 LEU E C 1
ATOM 633 O O . LEU A 1 82 ? 6.20085 27.98259 127.92754 1.000 10.13205 101 LEU E O 1
ATOM 638 N N . ILE A 1 83 ? 5.97329 25.76685 128.21717 1.000 12.35452 102 ILE E N 1
ATOM 639 C CA . ILE A 1 83 ? 4.88226 25.96842 129.17148 1.000 6.89863 102 ILE E CA 1
ATOM 640 C C . ILE A 1 83 ? 5.40682 26.57580 130.47160 1.000 7.17303 102 ILE E C 1
ATOM 641 O O . ILE A 1 83 ? 4.75824 27.43552 131.07812 1.000 10.71460 102 ILE E O 1
ATOM 646 N N . ALA A 1 84 ? 6.56631 26.12084 130.93332 1.000 8.54214 103 ALA E N 1
ATOM 647 C CA . ALA A 1 84 ? 7.17303 26.68517 132.12769 1.000 11.56195 103 ALA E CA 1
ATOM 648 C C . ALA A 1 84 ? 7.75679 28.06485 131.83634 1.000 16.90845 103 ALA E C 1
ATOM 649 O O . ALA A 1 84 ? 8.17570 28.36247 130.71775 1.000 14.59628 103 ALA E O 1
ATOM 651 N N . GLU A 1 85 ? 7.79108 28.91041 132.86471 1.000 13.26068 104 GLU E N 1
ATOM 652 C CA . GLU A 1 85 ? 8.54198 30.15834 132.79108 1.000 14.92339 104 GLU E CA 1
ATOM 653 C C . GLU A 1 85 ? 9.91559 30.06424 133.42495 1.000 18.94016 104 GLU E C 1
ATOM 654 O O . GLU A 1 85 ? 10.84408 30.74975 132.97415 1.000 19.50998 104 GLU E O 1
ATOM 660 N N . SER A 1 86 ? 10.06045 29.22942 134.45138 1.000 14.35515 105 SER E N 1
ATOM 661 C CA . SER A 1 86 ? 11.27093 29.16463 135.25897 1.000 17.16332 105 SER E CA 1
ATOM 662 C C . SER A 1 86 ? 11.13601 27.97534 136.20051 1.000 12.84709 105 SER E C 1
ATOM 663 O O . SER A 1 86 ? 10.08370 27.33469 136.26527 1.000 13.66228 105 SER E O 1
ATOM 666 N N . ALA A 1 87 ? 12.20919 27.69448 136.94347 1.000 11.72700 106 ALA E N 1
ATOM 667 C CA . ALA A 1 87 ? 12.18495 26.61142 137.91507 1.000 12.72827 106 ALA E CA 1
ATOM 668 C C . ALA A 1 87 ? 13.15638 26.90855 139.04793 1.000 12.69040 106 ALA E C 1
ATOM 669 O O . ALA A 1 87 ? 14.25140 27.41748 138.80907 1.000 18.26394 106 ALA E O 1
ATOM 671 N N . ARG A 1 88 ? 12.74566 26.58875 140.27687 1.000 11.66485 107 ARG E N 1
ATOM 672 C CA . ARG A 1 88 ? 13.61982 26.61702 141.44563 1.000 12.00896 107 ARG E CA 1
ATOM 673 C C . ARG A 1 88 ? 13.99154 25.19242 141.82631 1.000 18.35141 107 ARG E C 1
ATOM 674 O O . ARG A 1 88 ? 13.14417 24.30152 141.79052 1.000 15.06418 107 ARG E O 1
ATOM 682 N N . TYR A 1 89 ? 15.24968 24.97809 142.21040 1.000 15.36713 108 TYR E N 1
ATOM 683 C CA . TYR A 1 89 ? 15.70755 23.61674 142.45953 1.000 21.98329 108 TYR E CA 1
ATOM 684 C C . TYR A 1 89 ? 16.88223 23.60747 143.42183 1.000 22.65115 108 TYR E C 1
ATOM 685 O O . TYR A 1 89 ? 17.57505 24.61093 143.60861 1.000 22.44204 108 TYR E O 1
ATOM 694 N N . ALA A 1 90 ? 17.10318 22.44359 144.01638 1.000 27.24239 109 ALA E N 1
ATOM 695 C CA . ALA A 1 90 ? 18.27033 22.20472 144.84636 1.000 35.34717 109 ALA E CA 1
ATOM 696 C C . ALA A 1 90 ? 19.44062 21.75344 143.98098 1.000 32.72811 109 ALA E C 1
ATOM 697 O O . ALA A 1 90 ? 19.25971 21.13349 142.92986 1.000 27.31492 109 ALA E O 1
ATOM 699 N N . ASP A 1 91 ? 20.65436 22.05690 144.44470 1.000 30.27741 110 ASP E N 1
ATOM 700 C CA . ASP A 1 91 ? 21.84474 21.75089 143.65968 1.000 39.3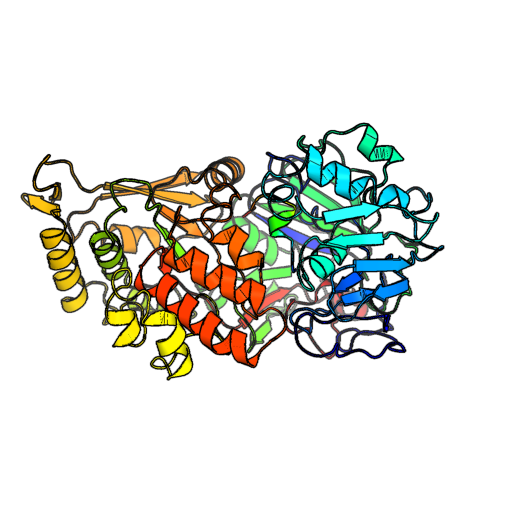2903 110 ASP E CA 1
ATOM 701 C C . ASP A 1 91 ? 22.01033 20.26271 143.38319 1.000 41.38186 110 ASP E C 1
ATOM 702 O O . ASP A 1 91 ? 22.67804 19.89910 142.40881 1.000 47.34789 110 ASP E O 1
ATOM 707 N N . ASP A 1 92 ? 21.41905 19.39427 144.19919 1.000 33.66490 111 ASP E N 1
ATOM 708 C CA . ASP A 1 92 ? 21.52411 17.96108 143.96914 1.000 29.59214 111 ASP E CA 1
ATOM 709 C C . ASP A 1 92 ? 20.48057 17.43875 142.99767 1.000 29.19225 111 ASP E C 1
ATOM 710 O O . ASP A 1 92 ? 20.43297 16.22731 142.76559 1.000 33.65867 111 ASP E O 1
ATOM 715 N N . TYR A 1 93 ? 19.64671 18.31843 142.43459 1.000 21.88342 112 TYR E N 1
ATOM 716 C CA . TYR A 1 93 ? 18.62196 17.94357 141.46112 1.000 26.80203 112 TYR E CA 1
ATOM 717 C C . TYR A 1 93 ? 17.75189 16.79360 141.96538 1.000 26.51032 112 TYR E C 1
ATOM 718 O O . TYR A 1 93 ? 17.45324 15.84515 141.23197 1.000 27.41333 112 TYR E O 1
ATOM 727 N N . SER A 1 94 ? 17.35009 16.86536 143.23716 1.000 16.11301 113 SER E N 1
ATOM 728 C CA . SER A 1 94 ? 16.41349 15.89463 143.78708 1.000 17.11368 113 SER E CA 1
ATOM 729 C C . SER A 1 94 ? 14.99782 16.43974 143.87547 1.000 15.59763 113 SER E C 1
ATOM 730 O O . SER A 1 94 ? 14.06682 15.66148 144.10721 1.000 16.65112 113 SER E O 1
ATOM 733 N N . TRP A 1 95 ? 14.81362 17.74695 143.68766 1.000 14.87255 114 TRP E N 1
ATOM 734 C CA . TRP A 1 95 ? 13.48425 18.32637 143.59725 1.000 15.64220 114 TRP E CA 1
ATOM 735 C C . TRP A 1 95 ? 13.55481 19.59647 142.76415 1.000 11.73956 114 TRP E C 1
ATOM 736 O O . TRP A 1 95 ? 14.60336 20.24005 142.65738 1.000 12.97129 114 TRP E O 1
ATOM 747 N N . VAL A 1 96 ? 12.42172 19.95222 142.17809 1.000 13.33066 115 VAL E N 1
ATOM 748 C CA . VAL A 1 96 ? 12.31659 21.17764 141.40099 1.000 10.73447 115 VAL E CA 1
ATOM 749 C C . VAL A 1 96 ? 10.88249 21.67580 141.50921 1.000 13.38698 115 VAL E C 1
ATOM 750 O O . VAL A 1 96 ? 9.93068 20.88797 141.52632 1.000 14.41236 115 VAL E O 1
ATOM 754 N N . GLU A 1 97 ? 10.73411 22.98912 141.61784 1.000 10.69396 116 GLU E N 1
ATOM 755 C CA . GLU A 1 97 ? 9.43518 23.63977 141.52802 1.000 9.87943 116 GLU E CA 1
ATOM 756 C C . GLU A 1 97 ? 9.37159 24.42220 140.22955 1.000 10.99988 116 GLU E C 1
ATOM 757 O O . GLU A 1 97 ? 10.13946 25.37080 140.03661 1.000 14.12887 116 GLU E O 1
ATOM 763 N N . VAL A 1 98 ? 8.44964 24.03493 139.35095 1.000 8.96277 117 VAL E N 1
ATOM 764 C CA . VAL A 1 98 ? 8.33825 24.63102 138.02353 1.000 9.62637 117 VAL E CA 1
ATOM 765 C C . VAL A 1 98 ? 7.18366 25.61865 138.01897 1.000 9.55012 117 VAL E C 1
ATOM 766 O O . VAL A 1 98 ? 6.04865 25.26162 138.37163 1.000 9.63883 117 VAL E O 1
ATOM 770 N N . ALA A 1 99 ? 7.46780 26.85772 137.62726 1.000 8.72195 118 ALA E N 1
ATOM 771 C CA . ALA A 1 99 ? 6.45118 27.89682 137.55359 1.000 8.68842 118 ALA E CA 1
ATOM 772 C C . ALA A 1 99 ? 5.84479 27.87480 136.15467 1.000 12.98471 118 ALA E C 1
ATOM 773 O O . ALA A 1 99 ? 6.57427 27.92820 135.16125 1.000 15.61842 118 ALA E O 1
ATOM 775 N N . ILE A 1 100 ? 4.51699 27.79443 136.08424 1.000 9.13818 119 ILE E N 1
ATOM 776 C CA A ILE A 1 100 ? 3.83392 27.69736 134.80271 0.433 8.35095 119 ILE E CA 1
ATOM 777 C CA B ILE A 1 100 ? 3.78233 27.69158 134.82415 0.567 8.73941 119 ILE E CA 1
ATOM 778 C C . ILE A 1 100 ? 3.46232 29.08731 134.30098 1.000 9.43731 119 ILE E C 1
ATOM 779 O O . ILE A 1 100 ? 2.99140 29.94810 135.05311 1.000 11.33281 119 ILE E O 1
ATOM 788 N N . ASN A 1 101 ? 3.68228 29.29845 133.01053 1.000 8.41425 120 ASN E N 1
ATOM 789 C CA . ASN A 1 101 ? 3.34369 30.54284 132.33883 1.000 11.82018 120 ASN E CA 1
ATOM 790 C C . ASN A 1 101 ? 1.83405 30.76891 132.38540 1.000 8.88482 120 ASN E C 1
ATOM 791 O O . ASN A 1 101 ? 1.07153 29.91033 131.91644 1.000 8.65541 120 ASN E O 1
ATOM 796 N N . PRO A 1 102 ? 1.35648 31.89159 132.93009 1.000 9.56079 121 PRO E N 1
ATOM 797 C CA . PRO A 1 102 ? -0.10241 32.09480 133.01119 1.000 10.65654 121 PRO E CA 1
ATOM 798 C C . PRO A 1 102 ? -0.77870 32.23549 131.65312 1.000 11.06839 121 PRO E C 1
ATOM 799 O O . PRO A 1 102 ? -2.00839 32.14737 131.57899 1.000 11.02838 121 PRO E O 1
ATOM 803 N N . ARG A 1 103 ? -0.02398 32.42928 130.58414 1.000 9.54255 122 ARG E N 1
ATOM 804 C CA . ARG A 1 103 ? -0.61542 32.52613 129.26007 1.000 11.37284 122 ARG E CA 1
ATOM 805 C C . ARG A 1 103 ? -0.80862 31.17300 128.59417 1.000 12.90018 122 ARG E C 1
ATOM 806 O O . ARG A 1 103 ? -1.41111 31.12567 127.52110 1.000 9.82181 122 ARG E O 1
ATOM 814 N N . ALA A 1 104 ? -0.32107 30.08886 129.19894 1.000 8.18694 123 ALA E N 1
ATOM 815 C CA . ALA A 1 104 ? -0.35497 28.78188 128.55193 1.000 7.17987 123 ALA E CA 1
ATOM 816 C C . ALA A 1 104 ? -1.78789 28.30710 128.32998 1.000 9.43753 123 ALA E C 1
ATOM 817 O O . ALA A 1 104 ? -2.62024 28.35922 129.24227 1.000 7.99588 123 ALA E O 1
ATOM 819 N N . ARG A 1 105 ? -2.06409 27.79907 127.12235 1.000 8.23437 124 ARG E N 1
ATOM 820 C CA . ARG A 1 105 ? -3.41939 27.41063 126.74386 1.000 9.57672 124 ARG E CA 1
ATOM 821 C C . ARG A 1 105 ? -3.41668 26.12600 125.93860 1.000 9.86910 124 ARG E C 1
ATOM 822 O O . ARG A 1 105 ? -2.49867 25.87645 125.15507 1.000 8.81036 124 ARG E O 1
ATOM 830 N N . PHE A 1 106 ? -4.48387 25.34776 126.10405 1.000 10.00285 125 PHE E N 1
ATOM 831 C CA . PHE A 1 106 ? -4.81076 24.28045 125.16403 1.000 11.19217 125 PHE E CA 1
ATOM 832 C C . PHE A 1 106 ? -5.55597 24.85956 123.96389 1.000 10.26687 125 PHE E C 1
ATOM 833 O O . PHE A 1 106 ? -5.97912 26.02010 123.95733 1.000 9.82548 125 PHE E O 1
ATOM 841 N N . HIS A 1 107 ? -5.74195 24.02048 122.93915 1.000 9.07756 126 HIS E N 1
ATOM 842 C CA . HIS A 1 107 ? -6.33303 24.50447 121.69147 1.000 10.22586 126 HIS E CA 1
ATOM 843 C C . HIS A 1 107 ? -7.75589 25.01568 121.85203 1.000 13.75154 126 HIS E C 1
ATOM 844 O O . HIS A 1 107 ? -8.22046 25.79877 121.01002 1.000 13.71648 126 HIS E O 1
ATOM 851 N N . ASP A 1 108 ? -8.47180 24.56977 122.87703 1.000 10.87105 127 ASP E N 1
ATOM 852 C CA . ASP A 1 108 ? -9.81631 25.06733 123.13305 1.000 12.71724 127 ASP E CA 1
ATOM 853 C C . ASP A 1 108 ? -9.82238 26.35649 123.93696 1.000 10.45408 127 ASP E C 1
ATOM 854 O O . ASP A 1 108 ? -10.89464 26.80091 124.35072 1.000 13.09506 127 ASP E O 1
ATOM 859 N N . GLY A 1 109 ? -8.66303 26.97885 124.14818 1.000 12.34387 128 GLY E N 1
ATOM 860 C CA . GLY A 1 109 ? -8.62634 28.21686 124.90331 1.000 9.39323 128 GLY E CA 1
ATOM 861 C C . GLY A 1 109 ? -8.59392 28.06048 126.41401 1.000 13.89093 128 GLY E C 1
ATOM 862 O O . GLY A 1 109 ? -8.48167 29.07903 127.11839 1.000 11.31538 128 GLY E O 1
ATOM 863 N N . SER A 1 110 ? -8.67291 26.83269 126.95001 1.000 10.63213 129 SER E N 1
ATOM 864 C CA . SER A 1 110 ? -8.58786 26.66608 128.40586 1.000 8.60114 129 SER E CA 1
ATOM 865 C C . SER A 1 110 ? -7.11966 26.71028 128.86525 1.000 7.67424 129 SER E C 1
ATOM 866 O O . SER A 1 110 ? -6.19665 26.42113 128.09553 1.000 9.93385 129 SER E O 1
ATOM 869 N N . PRO A 1 111 ? -6.86157 27.08995 130.10832 1.000 10.86069 130 PRO E N 1
ATOM 870 C CA . PRO A 1 111 ? -5.47127 27.21696 130.54762 1.000 8.84572 130 PRO E CA 1
ATOM 871 C C . PRO A 1 111 ? -4.82750 25.87076 130.82012 1.000 7.08475 130 PRO E C 1
ATOM 872 O O . PRO A 1 111 ? -5.49613 24.88974 131.15571 1.000 9.71736 130 PRO E O 1
ATOM 876 N N . ILE A 1 112 ? -3.50813 25.83945 130.67764 1.000 7.30268 131 ILE E N 1
ATOM 877 C CA . ILE A 1 112 ? -2.70711 24.69628 131.12350 1.000 9.72055 131 ILE E CA 1
ATOM 878 C C . ILE A 1 112 ? -2.22967 25.01228 132.53521 1.000 12.23853 131 ILE E C 1
ATOM 879 O O . ILE A 1 112 ? -1.56358 26.02838 132.75615 1.000 10.09944 131 ILE E O 1
ATOM 884 N N . THR A 1 113 ? -2.57616 24.15936 133.49552 1.000 7.23708 132 THR E N 1
ATOM 885 C CA . THR A 1 113 ? -2.31702 24.45666 134.90509 1.000 9.69026 132 THR E CA 1
ATOM 886 C C . THR A 1 113 ? -1.40148 23.41350 135.53538 1.000 8.82622 132 THR E C 1
ATOM 887 O O . THR A 1 113 ? -1.11116 22.36694 134.96157 1.000 9.27096 132 THR E O 1
ATOM 891 N N . ALA A 1 114 ? -0.96354 23.69662 136.76183 1.000 8.35317 133 ALA E N 1
ATOM 892 C CA . ALA A 1 114 ? -0.17933 22.70181 137.48576 1.000 10.76521 133 ALA E CA 1
ATOM 893 C C . ALA A 1 114 ? -0.96133 21.40668 137.67010 1.000 7.24246 133 ALA E C 1
ATOM 894 O O . ALA A 1 114 ? -0.37963 20.31352 137.63531 1.000 11.64936 133 ALA E O 1
ATOM 896 N N . ARG A 1 115 ? -2.27594 21.50525 137.87804 1.000 7.39335 134 ARG E N 1
ATOM 897 C CA . ARG A 1 115 ? -3.08174 20.29965 138.04358 1.000 10.26520 134 ARG E CA 1
ATOM 898 C C . ARG A 1 115 ? -3.06385 19.44517 136.78019 1.000 8.43931 134 ARG E C 1
ATOM 899 O O . ARG A 1 115 ? -3.05099 18.21262 136.86084 1.000 9.87512 134 ARG E O 1
ATOM 907 N N . ASP A 1 116 ? -3.03190 20.07113 135.59961 1.000 7.00193 135 ASP E N 1
ATOM 908 C CA . ASP A 1 116 ? -2.89555 19.27619 134.37874 1.000 7.65807 135 ASP E CA 1
ATOM 909 C C . ASP A 1 116 ? -1.57354 18.51299 134.35194 1.000 7.25190 135 ASP E C 1
ATOM 910 O O . ASP A 1 116 ? -1.52731 17.35988 133.90071 1.000 11.06566 135 ASP E O 1
ATOM 915 N N . VAL A 1 117 ? -0.48312 19.13913 134.81484 1.000 8.50951 136 VAL E N 1
ATOM 916 C CA . VAL A 1 117 ? 0.80539 18.44802 134.87062 1.000 7.75033 136 VAL E CA 1
ATOM 917 C C . VAL A 1 117 ? 0.74889 17.28657 135.86007 1.000 8.34083 136 VAL E C 1
ATOM 918 O O . VAL A 1 117 ? 1.22117 16.17564 135.56502 1.000 8.85930 136 VAL E O 1
ATOM 922 N N . GLU A 1 118 ? 0.16024 17.52051 137.03850 1.000 7.20783 137 GLU E N 1
ATOM 923 C CA A GLU A 1 118 ? -0.01030 16.44928 138.01896 0.581 7.57641 137 GLU E CA 1
ATOM 924 C CA B GLU A 1 118 ? -0.02419 16.45920 138.02502 0.419 7.57713 137 GLU E CA 1
ATOM 925 C C . GLU A 1 118 ? -0.87998 15.33353 137.46049 1.000 10.80215 137 GLU E C 1
ATOM 926 O O . GLU A 1 118 ? -0.56048 14.14902 137.61499 1.000 8.39882 137 GLU E O 1
ATOM 937 N N . PHE A 1 119 ? -1.99676 15.69546 136.82250 1.000 8.78757 138 PHE E N 1
ATOM 938 C CA . PHE A 1 119 ? -2.84940 14.69843 136.19168 1.000 9.60369 138 PHE E CA 1
ATOM 939 C C . PHE A 1 119 ? -2.06941 13.88089 135.17238 1.000 9.51330 138 PHE E C 1
ATOM 940 O O . PHE A 1 119 ? -2.18408 12.64900 135.13070 1.000 10.48372 138 PHE E O 1
ATOM 948 N N . THR A 1 120 ? -1.25966 14.55238 134.34741 1.000 10.64557 139 THR E N 1
ATOM 949 C CA . THR A 1 120 ? -0.54243 13.85978 133.27613 1.000 7.35213 139 THR E CA 1
ATOM 950 C C . THR A 1 120 ? 0.43486 12.83871 133.84111 1.000 9.16919 139 THR E C 1
ATOM 951 O O . THR A 1 120 ? 0.48508 11.69105 133.37954 1.000 9.25049 139 THR E O 1
ATOM 955 N N . PHE A 1 121 ? 1.22459 13.23254 134.84834 1.000 8.10700 140 PHE E N 1
ATOM 956 C CA . PHE A 1 121 ? 2.14910 12.27632 135.45143 1.000 9.18791 140 PHE E CA 1
ATOM 957 C C . PHE A 1 121 ? 1.41138 11.03032 135.93257 1.000 11.57412 140 PHE E C 1
ATOM 958 O O . PHE A 1 121 ? 1.84415 9.89918 135.67225 1.000 11.23154 140 PHE E O 1
ATOM 966 N N . GLN A 1 122 ? 0.29032 11.21751 136.63953 1.000 10.53280 141 GLN E N 1
ATOM 967 C CA . GLN A 1 122 ? -0.47947 10.07657 137.12354 1.000 15.56800 141 GLN E CA 1
ATOM 968 C C . GLN A 1 122 ? -1.09144 9.27200 135.98342 1.000 9.44583 141 GLN E C 1
ATOM 969 O O . GLN A 1 122 ? -1.21228 8.04726 136.09582 1.000 9.37990 141 GLN E O 1
ATOM 975 N N . LYS A 1 123 ? -1.48201 9.93651 134.88713 1.000 8.46688 142 LYS E N 1
ATOM 976 C CA . LYS A 1 123 ? -2.02959 9.21636 133.73730 1.000 13.59018 142 LYS E CA 1
ATOM 977 C C . LYS A 1 123 ? -1.00051 8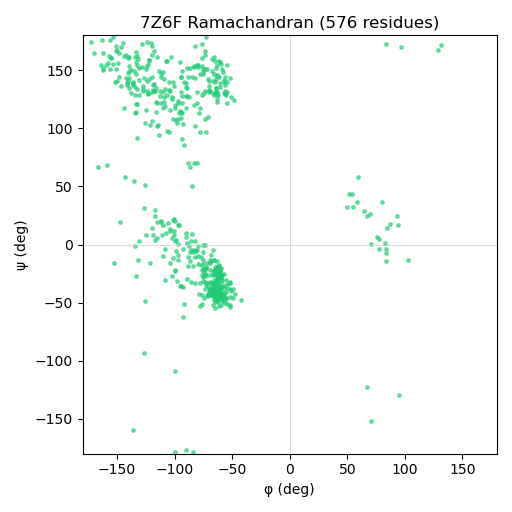.26006 133.14827 1.000 14.42019 142 LYS E C 1
ATOM 978 O O . LYS A 1 123 ? -1.31431 7.09295 132.85085 1.000 10.45033 142 LYS E O 1
ATOM 984 N N . PHE A 1 124 ? 0.24166 8.73038 132.99410 1.000 9.68968 143 PHE E N 1
ATOM 985 C CA . PHE A 1 124 ? 1.31139 7.87271 132.48731 1.000 9.63310 143 PHE E CA 1
ATOM 986 C C . PHE A 1 124 ? 1.66794 6.78798 133.49566 1.000 9.53265 143 PHE E C 1
ATOM 987 O O . PHE A 1 124 ? 1.91829 5.63971 133.12035 1.000 11.00729 143 PHE E O 1
ATOM 995 N N . MET A 1 125 ? 1.67021 7.12736 134.78871 1.000 9.29871 144 MET E N 1
ATOM 996 C CA . MET A 1 125 ? 2.01087 6.13642 135.80079 1.000 10.70685 144 MET E CA 1
ATOM 997 C C . MET A 1 125 ? 1.02472 4.97765 135.79195 1.000 10.48276 144 MET E C 1
ATOM 998 O O . MET A 1 125 ? 1.41329 3.82487 136.01700 1.000 13.47788 144 MET E O 1
ATOM 1003 N N . THR A 1 126 ? -0.25589 5.26370 135.54740 1.000 10.36124 145 THR E N 1
ATOM 1004 C CA . THR A 1 126 ? -1.31267 4.27280 135.72837 1.000 13.89494 145 THR E CA 1
ATOM 1005 C C . THR A 1 126 ? -1.79447 3.65821 134.42829 1.000 12.68789 145 THR E C 1
ATOM 1006 O O . THR A 1 126 ? -2.29814 2.53738 134.44820 1.000 13.23571 145 THR E O 1
ATOM 1010 N N . GLU A 1 127 ? -1.67941 4.36805 133.30977 1.000 10.48416 146 GLU E N 1
ATOM 1011 C CA . GLU A 1 127 ? -2.16508 3.85296 132.03486 1.000 12.33659 146 GLU E CA 1
ATOM 1012 C C . GLU A 1 127 ? -1.15313 3.96410 130.89960 1.000 13.48213 146 GLU E C 1
ATOM 1013 O O . GLU A 1 127 ? -1.48194 3.59648 129.76317 1.000 13.93532 146 GLU E O 1
ATOM 1019 N N . GLY A 1 128 ? 0.06153 4.44695 131.16576 1.000 11.26701 147 GLY E N 1
ATOM 1020 C CA . GLY A 1 128 ? 1.08376 4.53962 130.14110 1.000 11.16682 147 GLY E CA 1
ATOM 1021 C C . GLY A 1 128 ? 1.85087 3.23631 129.96014 1.000 10.30599 147 GLY E C 1
ATOM 1022 O O . GLY A 1 128 ? 1.60515 2.22910 130.62443 1.000 10.92097 147 GLY E O 1
ATOM 1023 N N . VAL A 1 129 ? 2.82593 3.27187 129.05277 1.000 10.19903 148 VAL E N 1
ATOM 1024 C CA . VAL A 1 129 ? 3.64953 2.09752 128.76434 1.000 12.48491 148 VAL E CA 1
ATOM 1025 C C . VAL A 1 129 ? 4.35020 1.63068 130.03733 1.000 11.23524 148 VAL E C 1
ATOM 1026 O O . VAL A 1 129 ? 4.62438 2.44174 130.93472 1.000 10.93185 148 VAL E O 1
ATOM 1030 N N . PRO A 1 130 ? 4.64404 0.33245 130.15653 1.000 12.28548 149 PRO E N 1
ATOM 1031 C CA . PRO A 1 130 ? 5.15969 -0.19654 131.43159 1.000 14.06153 149 PRO E CA 1
ATOM 1032 C C . PRO A 1 130 ? 6.46235 0.43271 131.89423 1.000 18.12361 149 PRO E C 1
ATOM 1033 O O . PRO A 1 130 ? 6.68795 0.54420 133.11396 1.000 14.32351 149 PRO E O 1
ATOM 1037 N N . GLN A 1 131 ? 7.33523 0.84021 130.96929 1.000 14.71794 150 GLN E N 1
ATOM 1038 C CA . GLN A 1 131 ? 8.61187 1.39971 131.39390 1.000 14.30737 150 GLN E CA 1
ATOM 1039 C C . GLN A 1 131 ? 8.45301 2.72968 132.12405 1.000 11.53949 150 GLN E C 1
ATOM 1040 O O . GLN A 1 131 ? 9.31840 3.07616 132.92811 1.000 16.37717 150 GLN E O 1
ATOM 1046 N N . PHE A 1 132 ? 7.37426 3.47479 131.87709 1.000 10.90772 151 PHE E N 1
ATOM 1047 C CA . PHE A 1 132 ? 7.21372 4.75410 132.55777 1.000 11.14142 151 PHE E CA 1
ATOM 1048 C C . PHE A 1 132 ? 7.12878 4.55660 134.06850 1.000 12.23808 151 PHE E C 1
ATOM 1049 O O . PHE A 1 132 ? 7.87777 5.18552 134.82924 1.000 11.03348 151 PHE E O 1
ATOM 1057 N N . ARG A 1 133 ? 6.22819 3.68060 134.52733 1.000 11.75215 152 ARG E N 1
ATOM 1058 C CA A ARG A 1 133 ? 6.11947 3.46536 135.96699 0.556 15.30514 152 ARG E CA 1
ATOM 1059 C CA B ARG A 1 133 ? 6.11821 3.45883 135.96700 0.444 15.41973 152 ARG E CA 1
ATOM 1060 C C . ARG A 1 133 ? 7.40211 2.87368 136.53487 1.000 16.27711 152 ARG E C 1
ATOM 1061 O O . ARG A 1 133 ? 7.76347 3.16624 137.67621 1.000 15.83843 152 ARG E O 1
ATOM 1076 N N . LEU A 1 134 ? 8.11812 2.06483 135.74982 1.000 15.25128 153 LEU E N 1
ATOM 1077 C CA . LEU A 1 134 ? 9.38212 1.52047 136.23522 1.000 16.42609 153 LEU E CA 1
ATOM 1078 C C . LEU A 1 134 ? 10.41540 2.62442 136.44929 1.000 13.11568 153 LEU E C 1
ATOM 1079 O O . LEU A 1 134 ? 11.13212 2.61662 137.45667 1.000 16.30679 153 LEU E O 1
ATOM 1084 N N . VAL A 1 135 ? 10.51074 3.57411 135.50701 1.000 12.34826 154 VAL E N 1
ATOM 1085 C CA . VAL A 1 135 ? 11.48212 4.66108 135.61530 1.000 14.81601 154 VAL E CA 1
ATOM 1086 C C . VAL A 1 135 ? 11.10584 5.60681 136.74404 1.000 12.36326 154 VAL E C 1
ATOM 1087 O O . VAL A 1 135 ? 11.96569 6.04323 137.51976 1.000 16.79432 154 VAL E O 1
ATOM 1091 N N . TYR A 1 136 ? 9.82257 5.94470 136.85064 1.000 13.18875 155 TYR E N 1
ATOM 1092 C CA . TYR A 1 136 ? 9.38169 7.01841 137.72946 1.000 13.09913 155 TYR E CA 1
ATOM 1093 C C . TYR A 1 136 ? 8.69774 6.52015 138.99739 1.000 17.51378 155 TYR E C 1
ATOM 1094 O O . TYR A 1 136 ? 7.99477 7.29664 139.64983 1.000 15.45676 155 TYR E O 1
ATOM 1103 N N . LYS A 1 137 ? 8.90062 5.25101 139.36366 1.000 12.42588 156 LYS E N 1
ATOM 1104 C CA . LYS A 1 137 ? 8.28167 4.70665 140.57160 1.000 18.28963 156 LYS E CA 1
ATOM 1105 C C . LYS A 1 137 ? 8.59756 5.55185 141.81008 1.000 21.33976 156 LYS E C 1
ATOM 1106 O O . LYS A 1 137 ? 7.73572 5.73634 142.67774 1.000 18.29847 156 LYS E O 1
ATOM 1112 N N . GLY A 1 138 ? 9.81477 6.08222 141.90751 1.000 15.23066 157 GLY E N 1
ATOM 1113 C CA . GLY A 1 138 ? 10.23359 6.83885 143.07455 1.000 14.41705 157 GLY E CA 1
ATOM 1114 C C . GLY A 1 138 ? 9.98344 8.33513 143.02507 1.000 12.59950 157 GLY E C 1
ATOM 1115 O O . GLY A 1 138 ? 10.45357 9.05940 143.91100 1.000 15.42084 157 GLY E O 1
ATOM 1116 N N . THR A 1 139 ? 9.23706 8.81195 142.04256 1.000 11.91716 158 THR E N 1
ATOM 1117 C CA . THR A 1 139 ? 9.05325 10.23163 141.77427 1.000 11.20854 158 THR E CA 1
ATOM 1118 C C . THR A 1 139 ? 7.61713 10.63901 142.07320 1.000 15.07442 158 THR E C 1
ATOM 1119 O O . THR A 1 139 ? 6.68908 9.85025 141.88810 1.000 10.82700 158 THR E O 1
ATOM 1123 N N . THR A 1 140 ? 7.42895 11.87654 142.54320 1.000 10.62697 159 THR E N 1
ATOM 1124 C CA . THR A 1 140 ? 6.09322 12.45321 142.62412 1.000 10.24489 159 THR E CA 1
ATOM 1125 C C . THR A 1 140 ? 6.05272 13.77147 141.86664 1.000 13.29255 159 THR E C 1
ATOM 1126 O O . THR A 1 140 ? 7.05980 14.46755 141.74524 1.000 10.66407 159 THR E O 1
ATOM 1130 N N . VAL A 1 141 ? 4.86767 14.09472 141.35764 1.000 10.56420 160 VAL E N 1
ATOM 1131 C CA . VAL A 1 141 ? 4.60537 15.32571 140.62022 1.000 8.71966 160 VAL E CA 1
ATOM 1132 C C . VAL A 1 141 ? 3.31586 15.90384 141.18046 1.000 12.50431 160 VAL E C 1
ATOM 1133 O O . VAL A 1 141 ? 2.25000 15.28336 141.06575 1.000 13.67476 160 VAL E O 1
ATOM 1137 N N . LYS A 1 142 ? 3.41116 17.06280 141.82804 1.000 10.30042 161 LYS E N 1
ATOM 1138 C CA . LYS A 1 142 ? 2.26690 17.59178 142.54760 1.000 9.47230 161 LYS E CA 1
ATOM 1139 C C . LYS A 1 142 ? 2.06866 19.07322 142.26717 1.000 9.15815 161 LYS E C 1
ATOM 1140 O O . LYS A 1 142 ? 3.01764 19.86131 142.29554 1.000 10.32817 161 LYS E O 1
ATOM 1146 N N . ALA A 1 143 ? 0.81838 19.44504 142.02462 1.000 8.49218 162 ALA E N 1
ATOM 1147 C CA . ALA A 1 143 ? 0.45603 20.85153 141.97660 1.000 10.56761 162 ALA E CA 1
ATOM 1148 C C . ALA A 1 143 ? 0.45532 21.38514 143.40296 1.000 13.51854 162 ALA E C 1
ATOM 1149 O O . ALA A 1 143 ? -0.41919 21.02453 144.19605 1.000 19.32217 162 ALA E O 1
ATOM 1151 N N . ILE A 1 144 ? 1.44967 22.21799 143.74435 1.000 9.61751 163 ILE E N 1
ATOM 1152 C CA . ILE A 1 144 ? 1.49987 22.83534 145.07558 1.000 9.64464 163 ILE E CA 1
ATOM 1153 C C . ILE A 1 144 ? 0.92586 24.24484 145.08605 1.000 11.05789 163 ILE E C 1
ATOM 1154 O O . ILE A 1 144 ? 0.66817 24.79836 146.16741 1.000 16.01298 163 ILE E O 1
ATOM 1159 N N . ALA A 1 145 ? 0.71414 24.83271 143.92168 1.000 12.55830 164 ALA E N 1
ATOM 1160 C CA . ALA A 1 145 ? -0.05733 26.05897 143.76936 1.000 11.39881 164 ALA E CA 1
ATOM 1161 C C . ALA A 1 145 ? -0.69181 25.97330 142.38344 1.000 10.58188 164 ALA E C 1
ATOM 1162 O O . ALA A 1 145 ? -0.34364 25.10296 141.59126 1.000 12.17745 164 ALA E O 1
ATOM 1164 N N . PRO A 1 146 ? -1.65189 26.84990 142.08471 1.000 10.09584 165 PRO E N 1
ATOM 1165 C CA . PRO A 1 146 ? -2.33664 26.69841 140.78317 1.000 8.63746 165 PRO E CA 1
ATOM 1166 C C . PRO A 1 146 ? -1.39540 26.65264 139.59048 1.000 8.23573 165 PRO E C 1
ATOM 1167 O O . PRO A 1 146 ? -1.69469 25.94862 138.62232 1.000 11.56839 165 PRO E O 1
ATOM 1171 N N . LEU A 1 147 ? -0.27053 27.38191 139.63215 1.000 8.34668 166 LEU E N 1
ATOM 1172 C CA . LEU A 1 147 ? 0.67540 27.41943 138.52350 1.000 12.16429 166 LEU E CA 1
ATOM 1173 C C . LEU A 1 147 ? 2.09021 27.07616 138.98082 1.000 13.84985 166 LEU E C 1
ATOM 1174 O O . LEU A 1 147 ? 3.06390 27.56901 138.41240 1.000 10.62244 166 LEU E O 1
ATOM 1179 N N . THR A 1 148 ? 2.22683 26.22734 140.00261 1.000 8.32120 167 THR E N 1
ATOM 1180 C CA . THR A 1 148 ? 3.53118 25.72059 140.42405 1.000 8.48865 167 THR E CA 1
ATOM 1181 C C . THR A 1 148 ? 3.41170 24.21600 140.61130 1.000 8.33295 167 THR E C 1
ATOM 1182 O O . THR A 1 148 ? 2.57972 23.76111 141.40634 1.000 10.12353 167 THR E O 1
ATOM 1186 N N . VAL A 1 149 ? 4.22152 23.44948 139.86911 1.000 8.52988 168 VAL E N 1
ATOM 1187 C CA A VAL A 1 149 ? 4.30954 21.99522 140.00842 0.537 10.62948 168 VAL E CA 1
ATOM 1188 C CA B VAL A 1 149 ? 4.30172 21.99817 140.01698 0.463 10.63513 168 VAL E CA 1
ATOM 1189 C C . VAL A 1 149 ? 5.61124 21.66215 140.71504 1.00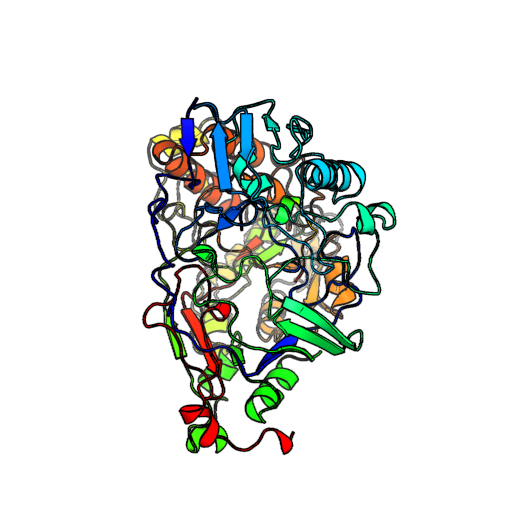0 12.98477 168 VAL E C 1
ATOM 1190 O O . VAL A 1 149 ? 6.67355 22.16524 140.33321 1.000 12.80251 168 VAL E O 1
ATOM 1197 N N . ARG A 1 150 ? 5.53815 20.81300 141.73419 1.000 10.87352 169 ARG E N 1
ATOM 1198 C CA . ARG A 1 150 ? 6.73166 20.37137 142.43583 1.000 9.28879 169 ARG E CA 1
ATOM 1199 C C . ARG A 1 150 ? 7.02412 18.93019 142.04556 1.000 13.69506 169 ARG E C 1
ATOM 1200 O O . ARG A 1 150 ? 6.13602 18.07417 142.11047 1.000 10.88813 169 ARG E O 1
ATOM 1208 N N . ILE A 1 151 ? 8.25901 18.66606 141.63653 1.000 11.26187 170 ILE E N 1
ATOM 1209 C CA . ILE A 1 151 ? 8.69554 17.31646 141.28656 1.000 11.18526 170 ILE E CA 1
ATOM 1210 C C . ILE A 1 151 ? 9.71825 16.88042 142.31848 1.000 10.23895 170 ILE E C 1
ATOM 1211 O O . ILE A 1 151 ? 10.68940 17.60440 142.56733 1.000 13.52581 170 ILE E O 1
ATOM 1216 N N . GLU A 1 152 ? 9.51241 15.70685 142.92818 1.000 10.54660 171 GLU E N 1
ATOM 1217 C CA . GLU A 1 152 ? 10.44931 15.18882 143.92185 1.000 11.31890 171 GLU E CA 1
ATOM 1218 C C . GLU A 1 152 ? 10.92361 13.81534 143.48020 1.000 11.54706 171 GLU E C 1
ATOM 1219 O O . GLU A 1 152 ? 10.10225 12.96826 143.12806 1.000 14.94815 171 GLU E O 1
ATOM 1225 N N . LEU A 1 153 ? 12.23679 13.61673 143.47995 1.000 12.20586 172 LEU E N 1
ATOM 1226 C CA . LEU A 1 153 ? 12.87601 12.36506 143.09117 1.000 14.63924 172 LEU E CA 1
ATOM 1227 C C . LEU A 1 153 ? 13.45537 11.68195 144.32198 1.000 17.50121 172 LEU E C 1
ATOM 1228 O O . LEU A 1 153 ? 14.01558 12.34569 145.19857 1.000 15.70054 172 LEU E O 1
ATOM 1233 N N . ALA A 1 154 ? 13.36737 10.34638 144.36924 1.000 14.92353 173 ALA E N 1
ATOM 1234 C CA . ALA A 1 154 ? 13.91206 9.62001 145.51217 1.000 19.59875 173 ALA E CA 1
ATOM 1235 C C . ALA A 1 154 ? 15.43096 9.52600 145.48510 1.000 21.66042 173 ALA E C 1
ATOM 1236 O O . ALA A 1 154 ? 16.04128 9.20681 146.51279 1.000 19.40310 173 ALA E O 1
ATOM 1238 N N . LYS A 1 155 ? 16.04633 9.76838 144.33595 1.000 22.74293 174 LYS E N 1
ATOM 1239 C CA . LYS A 1 155 ? 17.48987 9.81426 144.19597 1.000 26.89494 174 LYS E CA 1
ATOM 1240 C C . LYS A 1 155 ? 17.82235 11.02480 143.34433 1.000 24.35662 174 LYS E C 1
ATOM 1241 O O . LYS A 1 155 ? 17.01214 11.42506 142.50182 1.000 25.86289 174 LYS E O 1
ATOM 1247 N N . PRO A 1 156 ? 18.97429 11.65164 143.56313 1.000 23.32713 175 PRO E N 1
ATOM 1248 C CA . PRO A 1 156 ? 19.35886 12.77498 142.70089 1.000 24.17620 175 PRO E CA 1
ATOM 1249 C C . PRO A 1 156 ? 19.36862 12.31274 141.25300 1.000 27.06493 175 PRO E C 1
ATOM 1250 O O . PRO A 1 156 ? 19.92387 11.26204 140.93105 1.000 26.68848 175 PRO E O 1
ATOM 1254 N N . GLY A 1 157 ? 18.70062 13.07468 140.38932 1.000 26.84056 176 GLY E N 1
ATOM 1255 C CA . GLY A 1 157 ? 18.49009 12.62312 139.02387 1.000 31.30864 176 GLY E CA 1
ATOM 1256 C C . GLY A 1 157 ? 18.18341 13.73796 138.04728 1.000 30.40875 176 GLY E C 1
ATOM 1257 O O . GLY A 1 157 ? 17.05999 13.84646 137.54021 1.000 33.08509 176 GLY E O 1
ATOM 1258 N N . LYS A 1 158 ? 19.18951 14.58004 137.79678 1.000 23.61959 177 LYS E N 1
ATOM 1259 C CA . LYS A 1 158 ? 19.08658 15.64696 136.80691 1.000 27.29060 177 LYS E CA 1
ATOM 1260 C C . LYS A 1 158 ? 18.39417 15.18281 135.52666 1.000 27.90349 177 LYS E C 1
ATOM 1261 O O . LYS A 1 158 ? 17.47740 15.84509 135.02557 1.000 27.74021 177 LYS E O 1
ATOM 1267 N N . GLU A 1 159 ? 18.80097 14.02584 134.99314 1.000 20.45095 178 GLU E N 1
ATOM 1268 C CA A GLU A 1 159 ? 18.24498 13.58632 133.71725 0.550 18.88490 178 GLU E CA 1
ATOM 1269 C CA B GLU A 1 159 ? 18.24799 13.57421 133.71939 0.450 19.06376 178 GLU E CA 1
ATOM 1270 C C . GLU A 1 159 ? 16.80819 13.10334 133.87470 1.000 23.36751 178 GLU E C 1
ATOM 1271 O O . GLU A 1 159 ? 15.97842 13.32234 132.98366 1.000 24.12775 178 GLU E O 1
ATOM 1282 N N . ASP A 1 160 ? 16.49264 12.44620 134.99670 1.000 26.54870 179 ASP E N 1
ATOM 1283 C CA . ASP A 1 160 ? 15.09870 12.10545 135.27477 1.000 29.20230 179 ASP E CA 1
ATOM 1284 C C . ASP A 1 160 ? 14.24477 13.36326 135.28814 1.000 23.51617 179 ASP E C 1
ATOM 1285 O O . ASP A 1 160 ? 13.12897 13.38589 134.74835 1.000 24.24517 179 ASP E O 1
ATOM 1290 N N . MET A 1 161 ? 14.77259 14.42457 135.89473 1.000 21.53323 180 MET E N 1
ATOM 1291 C CA . MET A 1 161 ? 14.05027 15.68630 136.00771 1.000 22.25867 180 MET E CA 1
ATOM 1292 C C . MET A 1 161 ? 13.85153 16.33488 134.64644 1.000 25.99853 180 MET E C 1
ATOM 1293 O O . MET A 1 161 ? 12.73013 16.70374 134.27343 1.000 19.90035 180 MET E O 1
ATOM 1298 N N . LEU A 1 162 ? 14.93707 16.48893 133.88747 1.000 22.28957 181 LEU E N 1
ATOM 1299 C CA . LEU A 1 162 ? 14.81675 17.06597 132.55571 1.000 23.46103 181 LEU E CA 1
ATOM 1300 C C . LEU A 1 162 ? 13.95100 16.21017 131.64221 1.000 22.41465 181 LEU E C 1
ATOM 1301 O O . LEU A 1 162 ? 13.30315 16.73922 130.73202 1.000 23.70761 181 LEU E O 1
ATOM 1306 N N . SER A 1 163 ? 13.91437 14.89151 131.86167 1.000 16.27614 182 SER E N 1
ATOM 1307 C CA . SER A 1 163 ? 13.05981 14.05197 131.02897 1.000 24.37501 182 SER E CA 1
ATOM 1308 C C . SER A 1 163 ? 11.59413 14.41264 131.21777 1.000 21.02175 182 SER E C 1
ATOM 1309 O O . SER A 1 163 ? 10.83250 14.47533 130.24691 1.000 31.14749 182 SER E O 1
ATOM 1312 N N . LEU A 1 164 ? 11.18568 14.70283 132.45516 1.000 12.83178 183 LEU E N 1
ATOM 1313 C CA . LEU A 1 164 ? 9.80571 15.12524 132.66721 1.000 10.60207 183 LEU E CA 1
ATOM 1314 C C . LEU A 1 164 ? 9.52549 16.50598 132.08424 1.000 11.77065 183 LEU E C 1
ATOM 1315 O O . LEU A 1 164 ? 8.36310 16.82296 131.81029 1.000 12.59639 183 LEU E O 1
ATOM 1320 N N . PHE A 1 165 ? 10.55877 17.32581 131.87475 1.000 15.02522 184 PHE E N 1
ATOM 1321 C CA . PHE A 1 165 ? 10.37438 18.58457 131.15498 1.000 8.36202 184 PHE E CA 1
ATOM 1322 C C . PHE A 1 165 ? 9.89562 18.35435 129.72794 1.000 9.60265 184 PHE E C 1
ATOM 1323 O O . PHE A 1 165 ? 9.31136 19.25957 129.12912 1.000 12.42985 184 PHE E O 1
ATOM 1331 N N . SER A 1 166 ? 10.13873 17.17132 129.16741 1.000 11.77650 185 SER E N 1
ATOM 1332 C CA . SER A 1 166 ? 9.67952 16.84492 127.82163 1.000 10.90957 185 SER E CA 1
ATOM 1333 C C . SER A 1 166 ? 8.39882 16.02262 127.80228 1.000 10.57590 185 SER E C 1
ATOM 1334 O O . SER A 1 166 ? 7.96652 15.60827 126.72087 1.000 11.44712 185 SER E O 1
ATOM 1337 N N . LEU A 1 167 ? 7.79937 15.76283 128.95457 1.000 15.03275 186 LEU E N 1
ATOM 1338 C CA . LEU A 1 167 ? 6.51927 15.06789 128.99949 1.000 11.70137 186 LEU E CA 1
ATOM 1339 C C . LEU A 1 167 ? 5.44867 15.93354 128.34437 1.000 8.93784 186 LEU E C 1
ATOM 1340 O O . LEU A 1 167 ? 5.32412 17.11365 128.69368 1.000 11.14140 186 LEU E O 1
ATOM 1345 N N . PRO A 1 168 ? 4.65812 15.39584 127.41324 1.000 10.83024 187 PRO E N 1
ATOM 1346 C CA . PRO A 1 168 ? 3.51677 16.16563 126.90235 1.000 10.00184 187 PRO E CA 1
ATOM 1347 C C . PRO A 1 168 ? 2.57043 16.48002 128.04931 1.000 11.21493 187 PRO E C 1
ATOM 1348 O O . PRO A 1 168 ? 2.27503 15.61956 128.87475 1.000 13.41651 187 PRO E O 1
ATOM 1352 N N . VAL A 1 169 ? 2.09166 17.71938 128.12277 1.000 7.40587 188 VAL E N 1
ATOM 1353 C CA . VAL A 1 169 ? 1.15436 18.07488 129.19332 1.000 6.89890 188 VAL E CA 1
ATOM 1354 C C . VAL A 1 169 ? -0.26794 17.91995 128.66106 1.000 7.67623 188 VAL E C 1
ATOM 1355 O O . VAL A 1 169 ? -0.70693 18.66570 127.78263 1.000 8.79483 188 VAL E O 1
ATOM 1359 N N . PHE A 1 170 ? -1.00383 16.95624 129.21811 1.000 9.55551 189 PHE E N 1
ATOM 1360 C CA . PHE A 1 170 ? -2.35020 16.60056 128.77946 1.000 10.32732 189 PHE E CA 1
ATOM 1361 C C . PHE A 1 170 ? -3.40844 17.49439 129.43083 1.000 8.78901 189 PHE E C 1
ATOM 1362 O O . PHE A 1 170 ? -3.29606 17.83173 130.62224 1.000 7.62930 189 PHE E O 1
ATOM 1370 N N . PRO A 1 171 ? -4.48240 17.84366 128.72215 1.000 10.69162 190 PRO E N 1
ATOM 1371 C CA . PRO A 1 171 ? -5.64108 18.45724 129.39335 1.000 9.23643 190 PRO E CA 1
ATOM 1372 C C . PRO A 1 171 ? -6.46719 17.39796 130.11141 1.000 13.54407 190 PRO E C 1
ATOM 1373 O O . PRO A 1 171 ? -7.00618 16.48004 129.49041 1.000 11.63783 190 PRO E O 1
ATOM 1377 N N . GLU A 1 172 ? -6.55511 17.52759 131.43651 1.000 7.27805 191 GLU E N 1
ATOM 1378 C CA . GLU A 1 172 ? -7.39075 16.62298 132.21650 1.000 9.28423 191 GLU E CA 1
ATOM 1379 C C . GLU A 1 172 ? -8.83623 16.61926 131.72634 1.000 13.67737 191 GLU E C 1
ATOM 1380 O O . GLU A 1 172 ? -9.49093 15.56862 131.74345 1.000 12.58668 191 GLU E O 1
ATOM 1386 N N . LYS A 1 173 ? -9.34660 17.76938 131.26326 1.000 12.15977 192 LYS E N 1
ATOM 1387 C CA . LYS A 1 173 ? -10.75363 17.84657 130.87598 1.000 16.01790 192 LYS E CA 1
ATOM 1388 C C . LYS A 1 173 ? -11.08945 16.91942 129.70887 1.000 9.60326 192 LYS E C 1
ATOM 1389 O O . LYS A 1 173 ? -12.23312 16.47497 129.59474 1.000 12.49746 192 LYS E O 1
ATOM 1395 N N . TYR A 1 174 ? -10.11448 16.60640 128.84709 1.000 11.82201 193 TYR E N 1
ATOM 1396 C CA . TYR A 1 174 ? -10.28643 15.62024 127.77859 1.000 11.79287 193 TYR E CA 1
ATOM 1397 C C . TYR A 1 174 ? -9.86022 14.22444 128.22217 1.000 11.31397 193 TYR E C 1
ATOM 1398 O O . TYR A 1 174 ? -10.61593 13.26231 128.06741 1.000 12.44777 193 TYR E O 1
ATOM 1407 N N . TRP A 1 175 ? -8.65208 14.10017 128.77853 1.000 8.27683 194 TRP E N 1
ATOM 1408 C CA . TRP A 1 175 ? -8.06786 12.77703 128.97641 1.000 8.94491 194 TRP E CA 1
ATOM 1409 C C . TRP A 1 175 ? -8.67455 12.00963 130.13984 1.000 11.96316 194 TRP E C 1
ATOM 1410 O O . TRP A 1 175 ? -8.44501 10.79718 130.24015 1.000 10.32810 194 TRP E O 1
ATOM 1421 N N . LYS A 1 176 ? -9.44381 12.66532 131.01657 1.000 13.17317 195 LYS E N 1
ATOM 1422 C CA . LYS A 1 176 ? -10.17209 11.90609 132.01992 1.000 15.05707 195 LYS E CA 1
ATOM 1423 C C . LYS A 1 176 ? -11.13161 10.89977 131.39435 1.000 17.13796 195 LYS E C 1
ATOM 1424 O O . LYS A 1 176 ? -11.52931 9.94370 132.06750 1.000 14.58310 195 LYS E O 1
ATOM 1430 N N . ASP A 1 177 ? -11.50880 11.08067 130.12500 1.000 12.40736 196 ASP E N 1
ATOM 1431 C CA . ASP A 1 177 ? -12.47945 10.21657 129.47081 1.000 13.46353 196 ASP E CA 1
ATOM 1432 C C . ASP A 1 177 ? -11.85715 9.28400 128.43536 1.000 19.19568 196 ASP E C 1
ATOM 1433 O O . ASP A 1 177 ? -12.59135 8.63036 127.68420 1.000 16.62369 196 ASP E O 1
ATOM 1438 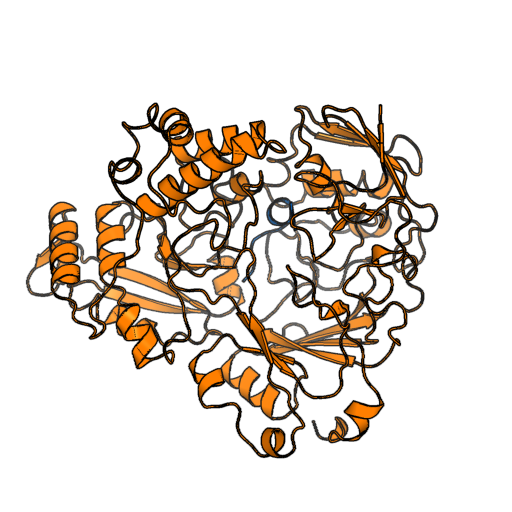N N . HIS A 1 178 ? -10.53226 9.19252 128.37203 1.000 14.92345 197 HIS E N 1
ATOM 1439 C CA . HIS A 1 178 ? -9.89198 8.29268 127.42123 1.000 13.48631 197 HIS E CA 1
ATOM 1440 C C . HIS A 1 178 ? -8.73874 7.58929 128.11264 1.000 14.08323 197 HIS E C 1
ATOM 1441 O O . HIS A 1 178 ? -7.91579 8.23484 128.76981 1.000 11.28509 197 HIS E O 1
ATOM 1448 N N . LYS A 1 179 ? -8.69703 6.27063 127.97630 1.000 13.51860 198 LYS E N 1
ATOM 1449 C CA . LYS A 1 179 ? -7.61360 5.50250 128.57051 1.000 11.86061 198 LYS E CA 1
ATOM 1450 C C . LYS A 1 179 ? -6.34502 5.73301 127.76706 1.000 10.22785 198 LYS E C 1
ATOM 1451 O O . LYS A 1 179 ? -6.36291 5.66522 126.53313 1.000 12.59212 198 LYS E O 1
ATOM 1457 N N . LEU A 1 180 ? -5.24737 6.02098 128.46273 1.000 9.82798 199 LEU E N 1
ATOM 1458 C CA . LEU A 1 180 ? -4.00966 6.34257 127.75732 1.000 10.10619 199 LEU E CA 1
ATOM 1459 C C . LEU A 1 180 ? -3.50200 5.14859 126.96511 1.000 11.91095 199 LEU E C 1
ATOM 1460 O O . LEU A 1 180 ? -2.82331 5.32334 125.94694 1.000 12.08009 199 LEU E O 1
ATOM 1465 N N . SER A 1 181 ? -3.84211 3.92643 127.39976 1.000 12.55906 200 SER E N 1
ATOM 1466 C CA . SER A 1 181 ? -3.36902 2.73257 126.71936 1.000 14.65856 200 SER E CA 1
ATOM 1467 C C . SER A 1 181 ? -4.15925 2.39464 125.45996 1.000 11.39353 200 SER E C 1
ATOM 1468 O O . SER A 1 181 ? -3.73972 1.50096 124.71858 1.000 12.94345 200 SER E O 1
ATOM 1471 N N . ASP A 1 182 ? -5.29603 3.05703 125.21214 1.000 11.18569 201 ASP E N 1
ATOM 1472 C CA . ASP A 1 182 ? -6.18528 2.75733 124.08251 1.000 13.11026 201 ASP E CA 1
ATOM 1473 C C . ASP A 1 182 ? -5.83106 3.61334 122.86640 1.000 11.13324 201 ASP E C 1
ATOM 1474 O O . ASP A 1 182 ? -5.50991 4.79326 123.00986 1.000 14.23338 201 ASP E O 1
ATOM 1479 N N . PRO A 1 183 ? -5.87469 3.03471 121.66674 1.000 13.27610 202 PRO E N 1
ATOM 1480 C CA . PRO A 1 183 ? -5.77396 3.84107 120.44854 1.000 13.30849 202 PRO E CA 1
ATOM 1481 C C . PRO A 1 183 ? -6.89926 4.86208 120.38798 1.000 14.48979 202 PRO E C 1
ATOM 1482 O O . PRO A 1 183 ? -7.96308 4.69155 120.98868 1.000 16.59264 202 PRO E O 1
ATOM 1486 N N . LEU A 1 184 ? -6.64637 5.94604 119.65745 1.000 11.07328 203 LEU E N 1
ATOM 1487 C CA . LEU A 1 184 ? -7.62240 7.01657 119.48623 1.000 11.26535 203 LEU E CA 1
ATOM 1488 C C . LEU A 1 184 ? -8.00046 7.10152 118.01902 1.000 15.77813 203 LEU E C 1
ATOM 1489 O O . LEU A 1 184 ? -7.12926 7.32351 117.16876 1.000 12.84124 203 LEU E O 1
ATOM 1494 N N . ALA A 1 185 ? -9.30090 6.97323 117.72744 1.000 15.91862 204 ALA E N 1
ATOM 1495 C CA . ALA A 1 185 ? -9.78164 7.08113 116.35387 1.000 18.50664 204 ALA E CA 1
ATOM 1496 C C . ALA A 1 185 ? -9.85459 8.52154 115.85971 1.000 18.95230 204 ALA E C 1
ATOM 1497 O O . ALA A 1 185 ? -9.93299 8.74135 114.64697 1.000 16.84867 204 ALA E O 1
ATOM 1499 N N . THR A 1 186 ? -9.83289 9.49828 116.75651 1.000 12.96345 205 THR E N 1
ATOM 1500 C CA . THR A 1 186 ? -9.84342 10.91448 116.42408 1.000 10.69648 205 THR E CA 1
ATOM 1501 C C . THR A 1 186 ? -8.78374 11.60924 117.25489 1.000 13.68168 205 THR E C 1
ATOM 1502 O O . THR A 1 186 ? -8.37457 11.09819 118.30724 1.000 15.35130 205 THR E O 1
ATOM 1506 N N . PRO A 1 187 ? -8.29191 12.76649 116.81173 1.000 12.25200 206 PRO E N 1
ATOM 1507 C CA . PRO A 1 187 ? -7.20845 13.44457 117.52439 1.000 10.66432 206 PRO E CA 1
ATOM 1508 C C . PRO A 1 187 ? -7.65140 13.87471 118.90867 1.000 8.67715 206 PRO E C 1
ATOM 1509 O O . PRO A 1 187 ? -8.79918 14.31369 119.09005 1.000 15.41075 206 PRO E O 1
ATOM 1513 N N . PRO A 1 188 ? -6.76753 13.78003 119.89179 1.000 10.73071 207 PRO E N 1
ATOM 1514 C CA . PRO A 1 188 ? -7.08023 14.27859 121.23377 1.000 9.56169 207 PRO E CA 1
ATOM 1515 C C . PRO A 1 188 ? -6.99653 15.79277 121.28250 1.000 10.02669 207 PRO E C 1
ATOM 1516 O O . PRO A 1 188 ? -6.35544 16.42624 120.44475 1.000 11.12850 207 PRO E O 1
ATOM 1520 N N . LEU A 1 189 ? -7.63649 16.36770 122.30717 1.000 7.79769 208 LEU E N 1
ATOM 1521 C CA . LEU A 1 189 ? -7.45417 17.79229 122.56997 1.000 10.03140 208 LEU E CA 1
ATOM 1522 C C . LEU A 1 189 ? -5.98978 18.04962 122.89360 1.000 9.34482 208 LEU E C 1
ATOM 1523 O O . LEU A 1 189 ? -5.41883 17.37060 123.74950 1.000 11.21949 208 LEU E O 1
ATOM 1528 N N . ALA A 1 190 ? -5.37468 19.01778 122.21551 1.000 8.82852 209 ALA E N 1
ATOM 1529 C CA . ALA A 1 190 ? -3.92117 19.17464 122.31375 1.000 8.92630 209 ALA E CA 1
ATOM 1530 C C . ALA A 1 190 ? -3.57485 20.65511 122.47705 1.000 7.78239 209 ALA E C 1
ATOM 1531 O O . ALA A 1 190 ? -4.41108 21.46225 122.89584 1.000 10.03707 209 ALA E O 1
ATOM 1533 N N . SER A 1 191 ? -2.32237 21.02585 122.16493 1.000 8.70034 210 SER E N 1
ATOM 1534 C CA . SER A 1 191 ? -1.82227 22.35649 122.51433 1.000 8.81690 210 SER E CA 1
ATOM 1535 C C . SER A 1 191 ? -0.71918 22.91627 121.61407 1.000 6.55312 210 SER E C 1
ATOM 1536 O O . SER A 1 191 ? -0.44496 24.11498 121.67822 1.000 9.59473 210 SER E O 1
ATOM 1539 N N . GLY A 1 192 ? -0.07124 22.08270 120.80722 1.000 7.99952 211 GLY E N 1
ATOM 1540 C CA . GLY A 1 192 ? 1.09739 22.51000 120.09097 1.000 7.93058 211 GLY E CA 1
ATOM 1541 C C . GLY A 1 192 ? 0.77054 23.45074 118.93691 1.000 9.60710 211 GLY E C 1
ATOM 1542 O O . GLY A 1 192 ? -0.39602 23.74643 118.63679 1.000 12.22412 211 GLY E O 1
ATOM 1543 N N . PRO A 1 193 ? 1.82394 23.90072 118.24981 1.000 7.24807 212 PRO E N 1
ATOM 1544 C CA . PRO A 1 193 ? 1.64547 24.90436 117.18067 1.000 11.36289 212 PRO E CA 1
ATOM 1545 C C . PRO A 1 193 ? 0.92342 24.38480 115.94063 1.000 10.27556 212 PRO E C 1
ATOM 1546 O O . PRO A 1 193 ? 0.49066 25.21553 115.12320 1.000 11.32310 212 PRO E O 1
ATOM 1550 N N . TYR A 1 194 ? 0.79902 23.06628 115.76375 1.000 10.78991 213 TYR E N 1
ATOM 1551 C CA . TYR A 1 194 ? 0.05189 22.45590 114.66726 1.000 10.70362 213 TYR E CA 1
ATOM 1552 C C . TYR A 1 194 ? -1.00418 21.51215 115.22544 1.000 12.37946 213 TYR E C 1
ATOM 1553 O O . TYR A 1 194 ? -0.75579 20.77914 116.19624 1.000 10.85846 213 TYR E O 1
ATOM 1562 N N . ARG A 1 195 ? -2.17483 21.52761 114.59150 1.000 10.26477 214 ARG E N 1
ATOM 1563 C CA . ARG A 1 195 ? -3.32847 20.74140 114.99933 1.000 10.28148 214 ARG E CA 1
ATOM 1564 C C . ARG A 1 195 ? -3.84663 19.93365 113.81630 1.000 13.89760 214 ARG E C 1
ATOM 1565 O O . ARG A 1 195 ? -3.94150 20.44869 112.69398 1.000 14.11728 214 ARG E O 1
ATOM 1573 N N . VAL A 1 196 ? -4.17892 18.66894 114.06809 1.000 11.93516 215 VAL E N 1
ATOM 1574 C CA . VAL A 1 196 ? -4.81016 17.84918 113.03401 1.000 13.39307 215 VAL E CA 1
ATOM 1575 C C . VAL A 1 196 ? -6.15816 18.43856 112.66800 1.000 12.49974 215 VAL E C 1
ATOM 1576 O O . VAL A 1 196 ? -7.03626 18.58976 113.52396 1.000 14.48653 215 VAL E O 1
ATOM 1580 N N . THR A 1 197 ? -6.35890 18.71275 111.38054 1.000 14.02717 216 THR E N 1
ATOM 1581 C CA . THR A 1 197 ? -7.62424 19.26054 110.94077 1.000 14.19824 216 THR E CA 1
ATOM 1582 C C . THR A 1 197 ? -8.33358 18.41279 109.89856 1.000 11.09947 216 THR E C 1
ATOM 1583 O O . THR A 1 197 ? -9.51341 18.65664 109.64452 1.000 12.92180 216 THR E O 1
ATOM 1587 N N . SER A 1 198 ? -7.64927 17.46451 109.25737 1.000 11.63664 217 SER E N 1
ATOM 1588 C CA . SER A 1 198 ? -8.33097 16.46934 108.44138 1.000 11.80313 217 SER E CA 1
ATOM 1589 C C . SER A 1 198 ? -7.42664 15.25352 108.32485 1.000 11.65514 217 SER E C 1
ATOM 1590 O O . SER A 1 198 ? -6.22078 15.32708 108.57200 1.000 15.02987 217 SER E O 1
ATOM 1593 N N . TRP A 1 199 ? -8.02469 14.12803 107.94028 1.000 13.23558 218 TRP E N 1
ATOM 1594 C CA . TRP A 1 199 ? -7.25420 12.91187 107.74694 1.000 15.06540 218 TRP E CA 1
ATOM 1595 C C . TRP A 1 199 ? -8.07443 11.94209 106.91836 1.000 18.80651 218 TRP E C 1
ATOM 1596 O O . TRP A 1 199 ? -9.28230 12.11212 106.74095 1.000 17.16643 218 TRP E O 1
ATOM 1607 N N . LYS A 1 200 ? -7.38396 10.93422 106.39601 1.000 19.94849 219 LYS E N 1
ATOM 1608 C CA . LYS A 1 200 ? -8.00017 9.75985 105.79575 1.000 20.74431 219 LYS E CA 1
ATOM 1609 C C . LYS A 1 200 ? -7.23535 8.56819 106.35160 1.000 19.34500 219 LYS E C 1
ATOM 1610 O O . LYS A 1 200 ? -6.03245 8.43188 106.10284 1.000 18.75108 219 LYS E O 1
ATOM 1616 N N . MET A 1 201 ? -7.91620 7.74758 107.15290 1.000 20.18910 220 MET E N 1
ATOM 1617 C CA . MET A 1 201 ? -7.24020 6.70285 107.91569 1.000 20.51636 220 MET E CA 1
ATOM 1618 C C . MET A 1 201 ? -6.42312 5.80472 106.98895 1.000 19.17789 220 MET E C 1
ATOM 1619 O O . MET A 1 201 ? -6.92371 5.32934 105.96873 1.000 17.22804 220 MET E O 1
ATOM 1624 N N . GLY A 1 202 ? -5.14820 5.61185 107.32573 1.000 19.76387 221 GLY E N 1
ATOM 1625 C CA . GLY A 1 202 ? -4.22195 4.86501 106.49816 1.000 14.24919 221 GLY E CA 1
ATOM 1626 C C . GLY A 1 202 ? -3.66443 5.59524 105.29038 1.000 18.86811 221 GLY E C 1
ATOM 1627 O O . GLY A 1 202 ? -2.79608 5.03847 104.60097 1.000 17.82515 221 GLY E O 1
ATOM 1628 N N . GLN A 1 203 ? -4.11121 6.82570 105.01266 1.000 15.24117 222 GLN E N 1
ATOM 1629 C CA . GLN A 1 203 ? -3.79710 7.46458 103.73388 1.000 14.50231 222 GLN E CA 1
ATOM 1630 C C . GLN A 1 203 ? -3.15201 8.83511 103.90082 1.000 16.46500 222 GLN E C 1
ATOM 1631 O O . GLN A 1 203 ? -2.13665 9.11293 103.25564 1.000 19.48501 222 GLN E O 1
ATOM 1637 N N . ASN A 1 204 ? -3.72023 9.70472 104.74244 1.000 13.76833 223 ASN E N 1
ATOM 1638 C CA . ASN A 1 204 ? -3.10801 11.02068 104.90733 1.000 15.76903 223 ASN E CA 1
ATOM 1639 C C . ASN A 1 204 ? -3.52102 11.63290 106.23217 1.000 14.30711 223 ASN E C 1
ATOM 1640 O O . ASN A 1 204 ? -4.56326 11.29079 106.79395 1.000 14.24218 223 ASN E O 1
ATOM 1645 N N . ILE A 1 205 ? -2.68110 12.55834 106.71902 1.000 11.55736 224 ILE E N 1
ATOM 1646 C CA . ILE A 1 205 ? -2.98666 13.41125 107.86633 1.000 13.98702 224 ILE E CA 1
ATOM 1647 C C . ILE A 1 205 ? -2.62261 14.83263 107.49153 1.000 13.46596 224 ILE E C 1
ATOM 1648 O O . ILE A 1 205 ? -1.53081 15.06783 106.96031 1.000 12.76623 224 ILE E O 1
ATOM 1653 N N . VAL A 1 206 ? -3.51896 15.77919 107.77902 1.000 13.35258 225 VAL E N 1
ATOM 1654 C CA . VAL A 1 206 ? -3.28556 17.19635 107.50426 1.000 11.71855 225 VAL E CA 1
ATOM 1655 C C . VAL A 1 206 ? -3.24094 17.96397 108.82063 1.000 12.17384 225 VAL E C 1
ATOM 1656 O O . VAL A 1 206 ? -4.21369 17.95179 109.58228 1.000 12.69898 225 VAL E O 1
ATOM 1660 N N . TYR A 1 207 ? -2.12342 18.64614 109.06502 1.000 10.67792 226 TYR E N 1
ATOM 1661 C CA . TYR A 1 207 ? -1.94537 19.54760 110.19922 1.000 9.63988 226 TYR E CA 1
ATOM 1662 C C . TYR A 1 207 ? -2.11493 20.99307 109.73893 1.000 11.95947 226 TYR E C 1
ATOM 1663 O O . TYR A 1 207 ? -1.57147 21.38156 108.70135 1.000 15.62982 226 TYR E O 1
ATOM 1672 N N . SER A 1 208 ? -2.84130 21.80011 110.52373 1.000 9.60837 227 SER E N 1
ATOM 1673 C CA . SER A 1 208 ? -2.92658 23.23046 110.25074 1.000 9.90055 227 SER E CA 1
ATOM 1674 C C . SER A 1 208 ? -2.22039 24.02258 111.33344 1.000 9.50420 227 SER E C 1
ATOM 1675 O O . SER A 1 208 ? -2.29132 23.67730 112.51952 1.000 10.88278 227 SER E O 1
ATOM 1678 N N . ARG A 1 209 ? -1.58300 25.11287 110.91819 1.000 9.79729 228 ARG E N 1
ATOM 1679 C CA . ARG A 1 209 ? -0.97286 26.03150 111.86488 1.000 16.15223 228 ARG E CA 1
ATOM 1680 C C . ARG A 1 209 ? -2.04028 26.65700 112.74959 1.000 16.43149 228 ARG E C 1
ATOM 1681 O O . ARG A 1 209 ? -3.06782 27.14324 112.25993 1.000 14.40125 228 ARG E O 1
ATOM 1689 N N . VAL A 1 210 ? -1.79315 26.63981 114.05806 1.000 9.02800 229 VAL E N 1
ATOM 1690 C CA . VAL A 1 210 ? -2.67502 27.30254 115.01584 1.000 8.98370 229 VAL E CA 1
ATOM 1691 C C . VAL A 1 210 ? -2.26233 28.77156 115.01974 1.000 10.28434 229 VAL E C 1
ATOM 1692 O O . VAL A 1 210 ? -1.22052 29.13922 115.56646 1.000 13.98532 229 VAL E O 1
ATOM 1696 N N . LYS A 1 211 ? -3.04653 29.61090 114.34129 1.000 15.41359 230 LYS E N 1
ATOM 1697 C CA . LYS A 1 211 ? -2.59309 30.95472 114.00912 1.000 12.54936 230 LYS E CA 1
ATOM 1698 C C . LYS A 1 211 ? -2.66134 31.91453 115.18952 1.000 15.55168 230 LYS E C 1
ATOM 1699 O O . LYS A 1 211 ? -2.09944 33.01077 115.10092 1.000 18.41754 230 LYS E O 1
ATOM 1705 N N . ASP A 1 212 ? -3.30885 31.52717 116.29323 1.000 14.10399 231 ASP E N 1
ATOM 1706 C CA . ASP A 1 212 ? -3.26683 32.29915 117.53209 1.000 17.72718 231 ASP E CA 1
ATOM 1707 C C . ASP A 1 212 ? -2.60395 31.49348 118.63759 1.000 14.45290 231 ASP E C 1
ATOM 1708 O O . ASP A 1 212 ? -2.94620 31.63172 119.82163 1.000 17.21290 231 ASP E O 1
ATOM 1713 N N . TYR A 1 213 ? -1.68307 30.62303 118.23892 1.000 10.93182 232 TYR E N 1
ATOM 1714 C CA . TYR A 1 213 ? -0.90806 29.80296 119.16207 1.000 9.24391 232 TYR E CA 1
ATOM 1715 C C . TYR A 1 213 ? -0.34243 30.66933 120.27425 1.000 12.35650 232 TYR E C 1
ATOM 1716 O O . TYR A 1 213 ? 0.33483 31.67167 120.01250 1.000 13.33672 232 TYR E O 1
ATOM 1725 N N . TRP A 1 214 ? -0.65177 30.30325 121.52199 1.000 10.19603 233 TRP E N 1
ATOM 1726 C CA . TRP A 1 214 ? -0.36415 31.20421 122.63444 1.000 11.96282 233 TRP E CA 1
ATOM 1727 C C . TRP A 1 214 ? 1.12925 31.48119 122.77026 1.000 16.81620 233 TRP E C 1
ATOM 1728 O O . TRP A 1 214 ? 1.51837 32.58321 123.18921 1.000 12.19950 233 TRP E O 1
ATOM 1739 N N . ALA A 1 215 ? 1.97087 30.49356 122.43204 1.000 12.19606 234 ALA E N 1
ATOM 1740 C CA . ALA A 1 215 ? 3.41460 30.56872 122.60183 1.000 9.79564 234 ALA E CA 1
ATOM 1741 C C . ALA A 1 215 ? 4.14190 30.97782 121.32348 1.000 11.97314 234 ALA E C 1
ATOM 1742 O O . ALA A 1 215 ? 5.36456 30.83920 121.25099 1.000 12.36022 234 ALA E O 1
ATOM 1744 N N . ALA A 1 216 ? 3.42260 31.53928 120.34613 1.000 11.06534 235 ALA E N 1
ATOM 1745 C CA . ALA A 1 216 ? 4.02893 31.83355 119.04769 1.000 14.65132 235 ALA E CA 1
ATOM 1746 C C . ALA A 1 216 ? 5.22821 32.77630 119.14884 1.000 12.99404 235 ALA E C 1
ATOM 1747 O O . ALA A 1 216 ? 6.15025 32.68603 118.32462 1.000 21.17414 235 ALA E O 1
ATOM 1749 N N . ASN A 1 217 ? 5.24858 33.67850 120.13123 1.000 15.15730 236 ASN E N 1
ATOM 1750 C CA A ASN A 1 217 ? 6.29990 34.68204 120.23746 0.482 19.60449 236 ASN E CA 1
ATOM 1751 C CA B ASN A 1 217 ? 6.31257 34.67128 120.22211 0.518 19.59420 236 ASN E CA 1
ATOM 1752 C C . ASN A 1 217 ? 7.30570 34.39022 121.34501 1.000 19.52406 236 ASN E C 1
ATOM 1753 O O . ASN A 1 217 ? 8.16489 35.23328 121.61814 1.000 15.80924 236 ASN E O 1
ATOM 1762 N N . LEU A 1 218 ? 7.22667 33.22369 121.99210 1.000 13.23511 237 LEU E N 1
ATOM 1763 C CA . LEU A 1 218 ? 8.28923 32.82798 122.90578 1.000 10.12303 237 LEU E CA 1
ATOM 1764 C C . LEU A 1 218 ? 9.59735 32.65051 122.13228 1.000 10.56180 237 LEU E C 1
ATOM 1765 O O . LEU A 1 218 ? 9.58814 32.22194 120.97099 1.000 14.69704 237 LEU E O 1
ATOM 1770 N N . PRO A 1 219 ? 10.73353 32.97514 122.75629 1.000 11.02703 238 PRO E N 1
ATOM 1771 C CA . PRO A 1 219 ? 12.03276 32.77039 122.09244 1.000 13.49793 238 PRO E CA 1
ATOM 1772 C C . PRO A 1 219 ? 12.22110 31.40851 121.43558 1.000 13.38036 238 PRO E C 1
ATOM 1773 O O . PRO A 1 219 ? 12.73716 31.36237 120.31058 1.000 12.47725 238 PRO E O 1
ATOM 1777 N N . VAL A 1 220 ? 11.81133 30.30582 122.07711 1.000 11.86155 239 VAL E N 1
ATOM 1778 C CA . VAL A 1 220 ? 12.01240 28.98517 121.47897 1.000 13.82707 239 VAL E CA 1
ATOM 1779 C C . VAL A 1 220 ? 11.16667 28.75567 120.23434 1.000 15.54843 239 VAL E C 1
ATOM 1780 O O . VAL A 1 220 ? 11.43921 27.81527 119.48481 1.000 10.60656 239 VAL E O 1
ATOM 1784 N N . ASN A 1 221 ? 10.15665 29.58793 119.98581 1.000 9.90423 240 ASN E N 1
ATOM 1785 C CA . ASN A 1 221 ? 9.27789 29.40991 118.84092 1.000 9.77846 240 ASN E CA 1
ATOM 1786 C C . ASN A 1 221 ? 9.46273 30.47267 117.76639 1.000 12.28491 240 ASN E C 1
ATOM 1787 O O . ASN A 1 221 ? 8.90150 30.32178 116.67476 1.000 12.64237 240 ASN E O 1
ATOM 1792 N N . ARG A 1 222 ? 10.21758 31.53508 118.04282 1.000 12.18590 241 ARG E N 1
ATOM 1793 C CA . ARG A 1 222 ? 10.37068 32.60531 117.06986 1.000 13.93931 241 ARG E CA 1
ATOM 1794 C C . ARG A 1 222 ? 11.06825 32.08386 115.82109 1.000 19.42555 241 ARG E C 1
ATOM 1795 O O . ARG A 1 222 ? 12.07806 31.37246 115.90115 1.000 12.97348 241 ARG E O 1
ATOM 1803 N N . GLY A 1 223 ? 10.50544 32.41432 114.66394 1.000 12.47646 242 GLY E N 1
ATOM 1804 C CA . GLY A 1 223 ? 11.07639 31.96519 113.41720 1.000 12.89432 242 GLY E CA 1
ATOM 1805 C C . GLY A 1 223 ? 10.78293 30.52352 113.06925 1.000 15.92008 242 GLY E C 1
ATOM 1806 O O . GLY A 1 223 ? 11.31472 30.02562 112.05971 1.000 12.66056 242 GLY E O 1
ATOM 1807 N N . ARG A 1 224 ? 9.96976 29.83258 113.86746 1.000 15.06340 243 ARG E N 1
ATOM 1808 C CA . ARG A 1 224 ? 9.60876 28.44197 113.61881 1.000 12.20490 243 ARG E CA 1
ATOM 1809 C C . ARG A 1 224 ? 8.10584 28.31777 113.38887 1.000 12.98011 243 ARG E C 1
ATOM 1810 O O . ARG A 1 224 ? 7.32975 29.23931 113.65739 1.000 15.61276 243 ARG E O 1
ATOM 1818 N N . TRP A 1 225 ? 7.70484 27.15055 112.88014 1.000 10.27745 244 TRP E N 1
ATOM 1819 C CA . TRP A 1 225 ? 6.29886 26.83635 112.63189 1.000 13.36475 244 TRP E CA 1
ATOM 1820 C C . TRP A 1 225 ? 5.69623 27.84576 111.65435 1.000 14.86299 244 TRP E C 1
ATOM 1821 O O . TRP A 1 225 ? 4.71919 28.54169 111.95289 1.000 12.39858 244 TRP E O 1
ATOM 1832 N N . ASN A 1 226 ? 6.31245 27.92367 110.47639 1.000 11.44570 245 ASN E N 1
ATOM 1833 C CA . ASN A 1 226 ? 5.99541 28.97676 109.52105 1.000 12.22221 245 ASN E CA 1
ATOM 1834 C C . ASN A 1 226 ? 4.95245 28.55449 108.49517 1.000 12.44238 245 ASN E C 1
ATOM 1835 O O . ASN A 1 226 ? 4.10860 29.37199 108.12023 1.000 14.19586 245 ASN E O 1
ATOM 1840 N N . PHE A 1 227 ? 4.96841 27.29223 108.07069 1.000 14.28632 246 PHE E N 1
ATOM 1841 C CA . PHE A 1 227 ? 4.00444 26.80687 107.08563 1.000 16.69332 246 PHE E CA 1
ATOM 1842 C C . PHE A 1 227 ? 2.59211 26.81174 107.65611 1.000 12.94155 246 PHE E C 1
ATOM 1843 O O . PHE A 1 227 ? 2.38324 26.49546 108.82830 1.000 10.90182 246 PHE E O 1
ATOM 1851 N N . ASP A 1 228 ? 1.61212 27.18993 106.82881 1.000 11.99222 247 ASP E N 1
ATOM 1852 C CA . ASP A 1 228 ? 0.22706 27.17175 107.29092 1.000 12.51004 247 ASP E CA 1
ATOM 1853 C C . ASP A 1 228 ? -0.34080 25.76205 107.33330 1.000 14.77569 247 ASP E C 1
ATOM 1854 O O . ASP A 1 228 ? -1.26559 25.49484 108.10745 1.000 14.52545 247 ASP E O 1
ATOM 1859 N N . THR A 1 229 ? 0.18805 24.86399 106.50797 1.000 15.76169 248 THR E N 1
ATOM 1860 C CA . THR A 1 229 ? -0.32325 23.50471 106.38896 1.000 17.99769 248 THR E CA 1
ATOM 1861 C C . THR A 1 229 ? 0.85147 22.54075 106.26689 1.000 17.87797 248 THR E C 1
ATOM 1862 O O . THR A 1 229 ? 1.80193 22.81296 105.53092 1.000 11.67626 248 THR E O 1
ATOM 1866 N N . ILE A 1 230 ? 0.79972 21.43306 107.00547 1.000 13.75366 249 ILE E N 1
ATOM 1867 C CA . ILE A 1 230 ? 1.75535 20.33616 106.86381 1.000 13.09897 249 ILE E CA 1
ATOM 1868 C C . ILE A 1 230 ? 0.94871 19.07789 106.61317 1.000 14.37468 249 ILE E C 1
ATOM 1869 O O . ILE A 1 230 ? 0.17996 18.64755 107.48099 1.000 16.84105 249 ILE E O 1
ATOM 1874 N N . ARG A 1 231 ? 1.11768 18.48967 105.43317 1.000 11.54957 250 ARG E N 1
ATOM 1875 C CA . ARG A 1 231 ? 0.33703 17.32564 105.03710 1.000 14.69160 250 ARG E CA 1
ATOM 1876 C C . ARG A 1 231 ? 1.25929 16.13128 104.84963 1.000 14.71911 250 ARG E C 1
ATOM 1877 O O . ARG A 1 231 ? 2.32956 16.25848 104.24714 1.000 17.14766 250 ARG E O 1
ATOM 1885 N N . TYR A 1 232 ? 0.84631 14.98081 105.38198 1.000 13.12075 251 TYR E N 1
ATOM 1886 C CA . TYR A 1 232 ? 1.55387 13.71602 105.20103 1.000 15.53213 251 TYR E CA 1
ATOM 1887 C C . TYR A 1 232 ? 0.70822 12.79234 104.34010 1.000 17.77637 251 TYR E C 1
ATOM 1888 O O . TYR A 1 232 ? -0.42659 12.48426 104.70539 1.000 13.41406 251 TYR E O 1
ATOM 1897 N N . ASP A 1 233 ? 1.25364 12.35134 103.20692 1.000 16.31436 252 ASP E N 1
ATOM 1898 C CA . ASP A 1 233 ? 0.62548 11.32450 102.38752 1.000 13.56796 252 ASP E CA 1
ATOM 1899 C C . ASP A 1 233 ? 1.36378 10.01246 102.60183 1.000 17.95901 252 ASP E C 1
ATOM 1900 O O . ASP A 1 233 ? 2.59670 9.97277 102.52910 1.000 15.85928 252 ASP E O 1
ATOM 1905 N N . TYR A 1 234 ? 0.61214 8.93991 102.83379 1.000 16.67241 253 TYR E N 1
ATOM 1906 C CA . TYR A 1 234 ? 1.20858 7.63664 103.08005 1.000 15.93255 253 TYR E CA 1
ATOM 1907 C C . TYR A 1 234 ? 1.40203 6.84678 101.79671 1.000 20.72291 253 TYR E C 1
ATOM 1908 O O . TYR A 1 234 ? 0.52254 6.81353 100.92803 1.000 15.55762 253 TYR E O 1
ATOM 1917 N N . TYR A 1 235 ? 2.54446 6.17244 101.70831 1.000 15.24017 254 TYR E N 1
ATOM 1918 C CA . TYR A 1 235 ? 2.86880 5.31503 100.57193 1.000 16.17635 254 TYR E CA 1
ATOM 1919 C C . TYR A 1 235 ? 3.26669 3.94460 101.09703 1.000 17.06785 254 TYR E C 1
ATOM 1920 O O . TYR A 1 235 ? 4.05584 3.84819 102.04096 1.000 19.13670 254 TYR E O 1
ATOM 1929 N N . LEU A 1 236 ? 2.71902 2.88825 100.49050 1.000 20.72733 255 LEU E N 1
ATOM 1930 C CA . LEU A 1 236 ? 3.10133 1.53581 100.88275 1.000 23.58734 255 LEU E CA 1
ATOM 1931 C C . LEU A 1 236 ? 4.47809 1.15609 100.35771 1.000 26.29267 255 LEU E C 1
ATOM 1932 O O . LEU A 1 236 ? 5.11317 0.25403 100.90812 1.000 28.69502 255 LEU E O 1
ATOM 1937 N N . ASP A 1 237 ? 4.95287 1.83027 99.31488 1.000 25.05336 256 ASP E N 1
ATOM 1938 C CA . ASP A 1 237 ? 6.13296 1.41211 98.57005 1.000 33.86962 256 ASP E CA 1
ATOM 1939 C C . ASP A 1 237 ? 7.02711 2.62870 98.37909 1.000 31.37877 256 ASP E C 1
ATOM 1940 O O . ASP A 1 237 ? 6.60324 3.61444 97.77143 1.000 24.43805 256 ASP E O 1
ATOM 1945 N N . ASP A 1 238 ? 8.26456 2.55637 98.87985 1.000 29.99514 257 ASP E N 1
ATOM 1946 C CA . ASP A 1 238 ? 9.17076 3.69300 98.73824 1.000 26.82202 257 ASP E CA 1
ATOM 1947 C C . ASP A 1 238 ? 9.49296 3.99353 97.28170 1.000 21.63416 257 ASP E C 1
ATOM 1948 O O . ASP A 1 238 ? 9.73718 5.15403 96.93361 1.000 27.04262 257 ASP E O 1
ATOM 1953 N N . ASN A 1 239 ? 9.51749 2.97643 96.41877 1.000 22.80447 258 ASN E N 1
ATOM 1954 C CA . ASN A 1 239 ? 9.72244 3.24809 95.00016 1.000 26.00164 258 ASN E CA 1
ATOM 1955 C C . ASN A 1 239 ? 8.55098 4.02819 94.42390 1.000 27.38854 258 ASN E C 1
ATOM 1956 O O . ASN A 1 239 ? 8.73881 4.90262 93.57415 1.000 22.66638 258 ASN E O 1
ATOM 1961 N N . VAL A 1 240 ? 7.33425 3.73069 94.88090 1.000 26.05646 259 VAL E N 1
ATOM 1962 C CA . VAL A 1 240 ? 6.18454 4.52249 94.46497 1.000 32.95425 259 VAL E CA 1
ATOM 1963 C C . VAL A 1 240 ? 6.27381 5.92816 95.05049 1.000 28.40659 259 VAL E C 1
ATOM 1964 O O . VAL A 1 240 ? 5.98630 6.91733 94.36672 1.000 22.77331 259 VAL E O 1
ATOM 1968 N N . ALA A 1 241 ? 6.70575 6.04316 96.30922 1.000 27.43674 260 ALA E N 1
ATOM 1969 C CA . ALA A 1 241 ? 6.88539 7.36624 96.90147 1.000 25.46152 260 ALA E CA 1
ATOM 1970 C C . ALA A 1 241 ? 7.93389 8.17967 96.14348 1.000 23.38703 260 ALA E C 1
ATOM 1971 O O . ALA A 1 241 ? 7.73730 9.37378 95.89530 1.000 23.02515 260 ALA E O 1
ATOM 1973 N N . PHE A 1 242 ? 9.04577 7.54717 95.75051 1.000 20.74521 261 PHE E N 1
ATOM 1974 C CA . PHE A 1 242 ? 10.10291 8.26914 95.04482 1.000 20.22146 261 PHE E CA 1
ATOM 1975 C C . PHE A 1 242 ? 9.61045 8.79435 93.70157 1.000 24.31078 261 PHE E C 1
ATOM 1976 O O . PHE A 1 242 ? 9.86893 9.95250 93.34719 1.000 22.34350 261 PHE E O 1
ATOM 1984 N N . GLU A 1 243 ? 8.89104 7.96408 92.94112 1.000 27.39071 262 GLU E N 1
ATOM 1985 C CA . GLU A 1 243 ? 8.37912 8.42749 91.65369 1.000 30.06933 262 GLU E CA 1
ATOM 1986 C C . GLU A 1 243 ? 7.30649 9.49088 91.83750 1.000 25.03662 262 GLU E C 1
ATOM 1987 O O . GLU A 1 243 ? 7.18238 10.39744 91.00692 1.000 26.90056 262 GLU E O 1
ATOM 1993 N N . ALA A 1 244 ? 6.52634 9.39287 92.91612 1.000 20.32232 263 ALA E N 1
ATOM 1994 C CA . ALA A 1 244 ? 5.54714 10.42997 93.21080 1.000 19.78850 263 ALA E CA 1
ATOM 1995 C C . ALA A 1 244 ? 6.22851 11.74998 93.54929 1.000 26.25695 263 ALA E C 1
ATOM 1996 O O . ALA A 1 244 ? 5.76887 12.81508 93.12092 1.000 22.98456 263 ALA E O 1
ATOM 1998 N N . PHE A 1 245 ? 7.31934 11.70309 94.32423 1.000 21.62687 264 PHE E N 1
ATOM 1999 C CA . PHE A 1 245 ? 8.09486 12.91409 94.58008 1.000 20.13218 264 PHE E CA 1
ATOM 2000 C C . PHE A 1 245 ? 8.51568 13.58131 93.27583 1.000 24.01428 264 PHE E C 1
ATOM 2001 O O . PHE A 1 245 ? 8.30474 14.78266 93.07614 1.000 24.16046 264 PHE E O 1
ATOM 2009 N N . LYS A 1 246 ? 9.11595 12.80883 92.37325 1.000 20.69028 265 LYS E N 1
ATOM 2010 C CA . LYS A 1 246 ? 9.62899 13.38306 91.13757 1.000 21.74139 265 LYS E CA 1
ATOM 2011 C C . LYS A 1 246 ? 8.52257 13.92757 90.24549 1.000 26.66919 265 LYS E C 1
ATOM 2012 O O . LYS A 1 246 ? 8.79768 14.78505 89.39750 1.000 25.22176 265 LYS E O 1
ATOM 2018 N N . ALA A 1 247 ? 7.29170 13.44355 90.40204 1.000 22.53884 266 ALA E N 1
ATOM 2019 C CA . ALA A 1 247 ? 6.15296 13.96045 89.65260 1.000 28.23591 266 ALA E CA 1
ATOM 2020 C C . ALA A 1 247 ? 5.51344 15.17128 90.31700 1.000 36.41819 266 ALA E C 1
ATOM 2021 O O . ALA A 1 247 ? 4.58675 15.75870 89.74787 1.000 35.93588 266 ALA E O 1
ATOM 2023 N N . GLY A 1 248 ? 5.97601 15.55361 91.50184 1.000 23.03127 267 GLY E N 1
ATOM 2024 C CA . GLY A 1 248 ? 5.41385 16.69488 92.19755 1.000 23.25341 267 GLY E CA 1
ATOM 2025 C C . GLY A 1 248 ? 4.32043 16.37742 93.18908 1.000 22.81842 267 GLY E C 1
ATOM 2026 O O . GLY A 1 248 ? 3.59223 17.29396 93.59477 1.000 23.22481 267 GLY E O 1
ATOM 2027 N N . ALA A 1 249 ? 4.18669 15.11431 93.60304 1.000 22.06989 268 ALA E N 1
ATOM 2028 C CA . ALA A 1 249 ? 3.10699 14.72921 94.50426 1.000 23.50599 268 ALA E CA 1
ATOM 2029 C C . ALA A 1 249 ? 3.35851 15.17911 95.93799 1.000 21.06631 268 ALA E C 1
ATOM 2030 O O . ALA A 1 249 ? 2.40007 15.38002 96.69051 1.000 21.54537 268 ALA E O 1
ATOM 2032 N N . PHE A 1 250 ? 4.62153 15.31175 96.34368 1.000 20.48631 269 PHE E N 1
ATOM 2033 C CA . PHE A 1 250 ? 4.95872 15.97101 97.59937 1.000 20.04773 269 PHE E CA 1
ATOM 2034 C C . PHE A 1 250 ? 6.27147 16.72683 97.41409 1.000 20.70207 269 PHE E C 1
ATOM 2035 O O . PHE A 1 250 ? 6.92795 16.63162 96.37102 1.000 20.70107 269 PHE E O 1
ATOM 2043 N N . ASP A 1 251 ? 6.64838 17.49991 98.43719 1.000 19.95091 270 ASP E N 1
ATOM 2044 C CA . ASP A 1 251 ? 7.56976 18.61522 98.24364 1.000 25.81020 270 ASP E CA 1
ATOM 2045 C C . ASP A 1 251 ? 9.00850 18.31625 98.63092 1.000 19.86202 270 ASP E C 1
ATOM 2046 O O . ASP A 1 251 ? 9.91318 19.00959 98.16240 1.000 20.35248 270 ASP E O 1
ATOM 2051 N N . LEU A 1 252 ? 9.23981 17.33288 99.49035 1.000 18.92099 271 LEU E N 1
ATOM 2052 C CA . LEU A 1 252 ? 10.53450 17.14070 100.11677 1.000 21.72987 271 LEU E CA 1
ATOM 2053 C C . LEU A 1 252 ? 10.75185 15.65353 100.31712 1.000 22.36964 271 LEU E C 1
ATOM 2054 O O . LEU A 1 252 ? 9.84287 14.95126 100.76736 1.000 18.86633 271 LEU E O 1
ATOM 2059 N N . ARG A 1 253 ? 11.96082 15.18245 100.01077 1.000 17.59758 272 ARG E N 1
ATOM 2060 C CA . ARG A 1 253 ? 12.30929 13.77947 100.18477 1.000 16.46583 272 ARG E CA 1
ATOM 2061 C C . ARG A 1 253 ? 13.67293 13.65906 100.85059 1.000 16.76588 272 ARG E C 1
ATOM 2062 O O . ARG A 1 253 ? 14.63453 14.30520 100.42197 1.000 16.70564 272 ARG E O 1
ATOM 2070 N N . MET A 1 254 ? 13.74001 12.86468 101.91797 1.000 16.10804 273 MET E N 1
ATOM 2071 C CA . MET A 1 254 ? 15.00459 12.39466 102.46827 1.000 19.68936 273 MET E CA 1
ATOM 2072 C C . MET A 1 254 ? 15.33334 11.07668 101.78001 1.000 17.81862 273 MET E C 1
ATOM 2073 O O . MET A 1 254 ? 14.57270 10.10904 101.89380 1.000 22.79921 273 MET E O 1
ATOM 2078 N N . GLU A 1 255 ? 16.44414 11.03866 101.04855 1.000 16.71993 274 GLU E N 1
ATOM 2079 C CA . GLU A 1 255 ? 16.76858 9.87917 100.22757 1.000 17.18979 274 GLU E CA 1
ATOM 2080 C C . GLU A 1 255 ? 17.65567 8.91696 101.00768 1.000 23.57194 274 GLU E C 1
ATOM 2081 O O . GLU A 1 255 ? 18.80791 9.23498 101.31099 1.000 27.57397 274 GLU E O 1
ATOM 2087 N N . ASN A 1 256 ? 17.12199 7.73394 101.32086 1.000 20.66241 275 ASN E N 1
ATOM 2088 C CA . ASN A 1 256 ? 17.88803 6.68936 101.98689 1.000 19.18883 275 ASN E CA 1
ATOM 2089 C C . ASN A 1 256 ? 18.42101 5.62369 101.03931 1.000 20.93363 275 ASN E C 1
ATOM 2090 O O . ASN A 1 256 ? 19.17139 4.74581 101.47773 1.000 22.50930 275 ASN E O 1
ATOM 2095 N N . ASP A 1 257 ? 18.05781 5.66980 99.76587 1.000 17.44113 276 ASP E N 1
ATOM 2096 C CA . ASP A 1 257 ? 18.47140 4.65747 98.80689 1.000 21.95321 276 ASP E CA 1
ATOM 2097 C C . ASP A 1 257 ? 19.64862 5.17450 97.98529 1.000 25.28020 276 ASP E C 1
ATOM 2098 O O . ASP A 1 257 ? 19.51907 6.16504 97.25605 1.000 22.03602 276 ASP E O 1
ATOM 2103 N N . ALA A 1 258 ? 20.79006 4.49148 98.09655 1.000 21.97505 277 ALA E N 1
ATOM 2104 C CA . ALA A 1 258 ? 22.00549 4.95933 97.43523 1.000 24.69450 277 ALA E CA 1
ATOM 2105 C C . ALA A 1 258 ? 21.84858 4.99895 95.92023 1.000 20.18731 277 ALA E C 1
ATOM 2106 O O . ALA A 1 258 ? 22.28499 5.95897 95.27276 1.000 23.95281 277 ALA E O 1
ATOM 2108 N N . LYS A 1 259 ? 21.23122 3.96811 95.32824 1.000 19.99250 278 LYS E N 1
ATOM 2109 C CA . LYS A 1 259 ? 21.14987 3.93061 93.87393 1.000 26.29245 278 LYS E CA 1
ATOM 2110 C C . LYS A 1 259 ? 20.19248 4.98828 93.34118 1.000 26.69789 278 LYS E C 1
ATOM 2111 O O . LYS A 1 259 ? 20.43043 5.56151 92.27196 1.000 24.09923 278 LYS E O 1
ATOM 2117 N N . ASN A 1 260 ? 19.09487 5.24831 94.05553 1.000 26.57993 279 ASN E N 1
ATOM 2118 C CA . ASN A 1 260 ? 18.24270 6.38206 93.70189 1.000 21.57702 279 ASN E CA 1
ATOM 2119 C C . ASN A 1 260 ? 19.06757 7.65866 93.59530 1.000 21.34526 279 ASN E C 1
ATOM 2120 O O . ASN A 1 260 ? 19.03905 8.35898 92.57237 1.000 21.28315 279 ASN E O 1
ATOM 2125 N N . TRP A 1 261 ? 19.81793 7.96790 94.65906 1.000 17.66903 280 TRP E N 1
ATOM 2126 C CA . TRP A 1 261 ? 20.56602 9.21778 94.70854 1.000 17.71063 280 TRP E CA 1
ATOM 2127 C C . TRP A 1 261 ? 21.58229 9.28237 93.58281 1.000 18.96301 280 TRP E C 1
ATOM 2128 O O . TRP A 1 261 ? 21.78805 10.33675 92.97066 1.000 21.95827 280 TRP E O 1
ATOM 2139 N N . ALA A 1 262 ? 22.19864 8.14816 93.27026 1.000 21.24277 281 ALA E N 1
ATOM 2140 C CA . ALA A 1 262 ? 23.30049 8.14724 92.32090 1.000 21.36084 281 ALA E CA 1
ATOM 2141 C C . ALA A 1 262 ? 22.83810 8.24006 90.87321 1.000 25.78138 281 ALA E C 1
ATOM 2142 O O . ALA A 1 262 ? 23.54783 8.81185 90.03732 1.000 30.19990 281 ALA E O 1
ATOM 2144 N N . THR A 1 263 ? 21.68059 7.67313 90.54199 1.000 23.67807 282 THR E N 1
ATOM 2145 C CA . THR A 1 263 ? 21.33003 7.47053 89.14385 1.000 25.94644 282 THR E CA 1
ATOM 2146 C C . THR A 1 263 ? 19.93468 7.92891 88.74821 1.000 27.88558 282 THR E C 1
ATOM 2147 O O . THR A 1 263 ? 19.67063 8.03179 87.54388 1.000 27.63716 282 THR E O 1
ATOM 2151 N N . ARG A 1 264 ? 19.04100 8.22540 89.69136 1.000 26.73455 283 ARG E N 1
ATOM 2152 C CA . ARG A 1 264 ? 17.63327 8.37119 89.35006 1.000 23.88024 283 ARG E CA 1
ATOM 2153 C C . ARG A 1 264 ? 17.06015 9.76051 89.59178 1.000 25.33342 283 ARG E C 1
ATOM 2154 O O . ARG A 1 264 ? 15.86227 9.96396 89.35901 1.000 27.79285 283 ARG E O 1
ATOM 2162 N N . TYR A 1 265 ? 17.87176 10.73163 90.00879 1.000 26.50815 284 TYR E N 1
ATOM 2163 C CA . TYR A 1 265 ? 17.39772 12.11128 90.14074 1.000 23.20304 284 TYR E CA 1
ATOM 2164 C C . TYR A 1 265 ? 17.54184 12.82189 88.79336 1.000 27.79933 284 TYR E C 1
ATOM 2165 O O . TYR A 1 265 ? 18.32944 13.74827 88.61079 1.000 29.89009 284 TYR E O 1
ATOM 2174 N N . THR A 1 266 ? 16.73848 12.35146 87.83972 1.000 27.60332 285 THR E N 1
ATOM 2175 C CA . THR A 1 266 ? 16.80279 12.77276 86.44967 1.000 27.60166 285 THR E CA 1
ATOM 2176 C C . THR A 1 266 ? 15.39504 13.04094 85.94065 1.000 33.07710 285 THR E C 1
ATOM 2177 O O . THR A 1 266 ? 14.40294 12.57214 86.50555 1.000 34.15778 285 THR E O 1
ATOM 2181 N N . GLY A 1 267 ? 15.32399 13.77796 84.84069 1.000 34.74123 286 GLY E N 1
ATOM 2182 C CA . GLY A 1 267 ? 14.06412 14.22566 84.28485 1.000 37.29278 286 GLY E CA 1
ATOM 2183 C C . GLY A 1 267 ? 14.07325 15.72363 84.03936 1.000 38.98665 286 GLY E C 1
ATOM 2184 O O . GLY A 1 267 ? 14.94685 16.45841 84.49026 1.000 39.60801 286 GLY E O 1
ATOM 2185 N N . LYS A 1 268 ? 13.06329 16.16100 83.29002 1.000 36.09270 287 LYS E N 1
ATOM 2186 C CA . LYS A 1 268 ? 13.01578 17.57279 82.93556 1.000 32.62754 287 LYS E CA 1
ATOM 2187 C C . LYS A 1 268 ? 12.61188 18.43872 84.11880 1.000 36.34864 287 LYS E C 1
ATOM 2188 O O . LYS A 1 268 ? 12.91647 19.63396 84.11664 1.000 41.25274 287 LYS E O 1
ATOM 2194 N N . ASN A 1 269 ? 11.96018 17.86454 85.14031 1.000 33.74736 288 ASN E N 1
ATOM 2195 C CA . ASN A 1 269 ? 11.74230 18.61745 86.37483 1.000 33.03349 288 ASN E CA 1
ATOM 2196 C C . ASN A 1 269 ? 13.06762 18.95271 87.04437 1.000 30.47706 288 ASN E C 1
ATOM 2197 O O . ASN A 1 269 ? 13.19025 19.98618 87.71100 1.000 27.24170 288 ASN E O 1
ATOM 2202 N N . PHE A 1 270 ? 14.06895 18.08949 86.87687 1.000 26.55311 289 PHE E N 1
ATOM 2203 C CA . PHE A 1 270 ? 15.42226 18.41479 87.31133 1.000 35.58141 289 PHE E CA 1
ATOM 2204 C C . PHE A 1 270 ? 16.12195 19.33792 86.31890 1.000 36.31328 289 PHE E C 1
ATOM 2205 O O . PHE A 1 270 ? 16.78969 20.29513 86.72487 1.000 35.87363 289 PHE E O 1
ATOM 2213 N N . ASP A 1 271 ? 15.97105 19.08251 85.01664 1.000 38.20454 290 ASP E N 1
ATOM 2214 C CA . ASP A 1 271 ? 16.60302 19.95259 84.02963 1.000 47.15299 290 ASP E CA 1
ATOM 2215 C C . ASP A 1 271 ? 16.04102 21.36802 84.09289 1.000 49.54623 290 ASP E C 1
ATOM 2216 O O . ASP A 1 271 ? 16.78580 22.34273 83.93397 1.000 49.14218 290 ASP E O 1
ATOM 2221 N N . LYS A 1 272 ? 14.73144 21.50318 84.33294 1.000 48.86434 291 LYS E N 1
ATOM 2222 C CA . LYS A 1 272 ? 14.12306 22.81726 84.52946 1.000 44.42587 291 LYS E CA 1
ATOM 2223 C C . LYS A 1 272 ? 14.43047 23.41135 85.89848 1.000 40.56979 291 LYS E C 1
ATOM 2224 O O . LYS A 1 272 ? 13.97182 24.52278 86.18019 1.000 34.88485 291 LYS E O 1
ATOM 2230 N N . LYS A 1 273 ? 15.18058 22.69864 86.74127 1.000 38.62985 292 LYS E N 1
ATOM 2231 C CA . LYS A 1 273 ? 15.63777 23.19868 88.03810 1.000 41.80487 292 LYS E CA 1
ATOM 2232 C C . LYS A 1 273 ? 14.47360 23.46164 88.99189 1.000 41.32263 292 LYS E C 1
ATOM 2233 O O . LYS A 1 273 ? 14.55650 24.32981 89.86515 1.000 35.98275 292 LYS E O 1
ATOM 2239 N N . TYR A 1 274 ? 13.38048 22.70922 88.83083 1.000 28.02930 293 TYR E N 1
ATOM 2240 C CA . TYR A 1 274 ? 12.28064 22.79315 89.78239 1.000 27.40242 293 TYR E CA 1
ATOM 2241 C C . TYR A 1 274 ? 12.63219 22.10908 91.09500 1.000 32.99607 293 TYR E C 1
ATOM 2242 O O . TYR A 1 274 ? 12.05740 22.44186 92.13907 1.000 25.62523 293 TYR E O 1
ATOM 2251 N N . ILE A 1 275 ? 13.55502 21.14762 91.05907 1.000 25.45566 294 ILE E N 1
ATOM 2252 C CA . ILE A 1 275 ? 13.90555 20.33718 92.21874 1.000 24.19695 294 ILE E CA 1
ATOM 2253 C C . ILE A 1 275 ? 15.36792 20.58464 92.56320 1.000 26.89012 294 ILE E C 1
ATOM 2254 O O . ILE A 1 275 ? 16.23235 20.57577 91.67764 1.000 28.68833 294 ILE E O 1
ATOM 2259 N N . ILE A 1 276 ? 15.62377 20.83034 93.84108 1.000 23.65503 295 ILE E N 1
ATOM 2260 C CA . ILE A 1 276 ? 16.93838 21.09784 94.41600 1.000 35.02404 295 ILE E CA 1
ATOM 2261 C C . ILE A 1 276 ? 17.43147 19.82710 95.09045 1.000 29.28600 295 ILE E C 1
ATOM 2262 O O . ILE A 1 276 ? 16.64576 19.13017 95.73963 1.000 25.25015 295 ILE E O 1
ATOM 2267 N N . LYS A 1 277 ? 18.72436 19.51894 94.94500 1.000 25.87668 296 LYS E N 1
ATOM 2268 C CA A LYS A 1 277 ? 19.36804 18.44495 95.69192 0.480 21.53478 296 LYS E CA 1
ATOM 2269 C CA B LYS A 1 277 ? 19.37899 18.44316 95.68167 0.520 21.54089 296 LYS E CA 1
ATOM 2270 C C . LYS A 1 277 ? 20.41603 19.03594 96.62499 1.000 29.84764 296 LYS E C 1
ATOM 2271 O O . LYS A 1 277 ? 21.17253 19.93146 96.23969 1.000 26.74541 296 LYS E O 1
ATOM 2282 N N . ASP A 1 278 ? 20.46623 18.53057 97.85779 1.000 22.59885 297 ASP E N 1
ATOM 2283 C CA . ASP A 1 278 ? 21.46324 19.00137 98.80903 1.000 23.17812 297 ASP E CA 1
ATOM 2284 C C . ASP A 1 278 ? 22.06600 17.81340 99.53786 1.000 19.90814 297 ASP E C 1
ATOM 2285 O O . ASP A 1 278 ? 21.34571 16.89318 99.92598 1.000 22.62542 297 ASP E O 1
ATOM 2290 N N . GLU A 1 279 ? 23.38669 17.83807 99.71633 1.000 20.22105 298 GLU E N 1
ATOM 2291 C CA . GLU A 1 279 ? 24.10143 16.87476 100.55664 1.000 23.25383 298 GLU E CA 1
ATOM 2292 C C . GLU A 1 279 ? 24.69877 17.64360 101.72877 1.000 28.86651 298 GLU E C 1
ATOM 2293 O O . GLU A 1 279 ? 25.72773 18.30847 101.57922 1.000 29.93722 298 GLU E O 1
ATOM 2299 N N . GLN A 1 280 ? 24.06692 17.54680 102.89197 1.000 22.77973 299 GLN E N 1
ATOM 2300 C CA . GLN A 1 280 ? 24.50348 18.26789 104.08237 1.000 28.94645 299 GLN E CA 1
ATOM 2301 C C . GLN A 1 280 ? 25.32849 17.31181 104.94066 1.000 23.54246 299 GLN E C 1
ATOM 2302 O O . GLN A 1 280 ? 24.77953 16.41125 105.58330 1.000 27.10673 299 GLN E O 1
ATOM 2308 N N . LYS A 1 281 ? 26.64725 17.49509 104.93003 1.000 21.78515 300 LYS E N 1
ATOM 2309 C CA . LYS A 1 281 ? 27.51066 16.71604 105.80608 1.000 28.04493 300 LYS E CA 1
ATOM 2310 C C . LYS A 1 281 ? 27.25928 17.09593 107.25977 1.000 25.49330 300 LYS E C 1
ATOM 2311 O O . LYS A 1 281 ? 26.92492 18.23982 107.57651 1.000 26.35917 300 LYS E O 1
ATOM 2317 N N . ASN A 1 282 ? 27.43631 16.12862 108.15415 1.000 29.73244 301 ASN E N 1
ATOM 2318 C CA . ASN A 1 282 ? 27.31616 16.42035 109.57473 1.000 40.33807 301 ASN E CA 1
ATOM 2319 C C . ASN A 1 282 ? 28.38543 15.67070 110.35203 1.000 36.67731 301 ASN E C 1
ATOM 2320 O O . ASN A 1 282 ? 28.69210 14.51533 110.04938 1.000 35.19622 301 ASN E O 1
ATOM 2325 N N . GLU A 1 283 ? 28.94475 16.34427 111.35586 1.000 37.42693 302 GLU E N 1
ATOM 2326 C CA . GLU A 1 283 ? 30.02817 15.81078 112.16742 1.000 41.23511 302 GLU E CA 1
ATOM 2327 C C . GLU A 1 283 ? 29.55195 15.35805 113.53886 1.000 40.66164 302 GLU E C 1
ATOM 2328 O O . GLU A 1 283 ? 30.37934 15.11222 114.42179 1.000 46.00514 302 GLU E O 1
ATOM 2334 N N . SER A 1 284 ? 28.24190 15.23609 113.72845 1.000 31.66912 303 SER E N 1
ATOM 2335 C CA . SER A 1 284 ? 27.64004 14.96042 115.01931 1.000 30.11789 303 SER E CA 1
ATOM 2336 C C . SER A 1 284 ? 27.28222 13.48108 115.14672 1.000 23.06720 303 SER E C 1
ATOM 2337 O O . SER A 1 284 ? 27.52876 12.66717 114.25127 1.000 20.27954 303 SER E O 1
ATOM 2340 N N . ALA A 1 285 ? 26.69020 13.13656 116.29281 1.000 15.32881 304 ALA E N 1
ATOM 2341 C CA . ALA A 1 285 ? 26.19825 11.78141 116.52327 1.000 14.31564 304 ALA E CA 1
ATOM 2342 C C . ALA A 1 285 ? 25.29312 11.32457 115.38889 1.000 20.10044 304 ALA E C 1
ATOM 2343 O O . ALA A 1 285 ? 24.50671 12.10283 114.84205 1.000 21.96959 304 ALA E O 1
ATOM 2345 N N . GLN A 1 286 ? 25.39461 10.04244 115.05167 1.000 23.07735 305 GLN E N 1
ATOM 2346 C CA . GLN A 1 286 ? 24.80132 9.48980 113.84220 1.000 19.19488 305 GLN E CA 1
ATOM 2347 C C . GLN A 1 286 ? 23.87052 8.33769 114.19352 1.000 16.23063 305 GLN E C 1
ATOM 2348 O O . GLN A 1 286 ? 24.26322 7.44211 114.94275 1.000 14.69367 305 GLN E O 1
ATOM 2354 N N . ASP A 1 287 ? 22.65959 8.34476 113.62398 1.000 15.75468 306 ASP E N 1
ATOM 2355 C CA . ASP A 1 287 ? 21.84458 7.13428 113.56692 1.000 15.97398 306 ASP E CA 1
ATOM 2356 C C . ASP A 1 287 ? 22.62796 6.02632 112.88221 1.000 17.60984 306 ASP E C 1
ATOM 2357 O O . ASP A 1 287 ? 23.33909 6.27974 111.90944 1.000 18.27752 306 ASP E O 1
ATOM 2362 N N . THR A 1 288 ? 22.45250 4.78339 113.34692 1.000 12.75767 307 THR E N 1
ATOM 2363 C CA . THR A 1 288 ? 23.12990 3.64147 112.74114 1.000 9.84883 307 THR E CA 1
ATOM 2364 C C . THR A 1 288 ? 22.15152 2.49882 112.51936 1.000 12.77096 307 THR E C 1
ATOM 2365 O O . THR A 1 288 ? 21.21161 2.30267 113.29199 1.000 11.53171 307 THR E O 1
ATOM 2369 N N . ARG A 1 289 ? 22.37713 1.74784 111.44463 1.000 9.13032 308 ARG E N 1
ATOM 2370 C CA A ARG A 1 289 ? 21.57144 0.57583 111.13173 0.470 10.49566 308 ARG E CA 1
ATOM 2371 C CA B ARG A 1 289 ? 21.57233 0.57621 111.13355 0.530 10.46845 308 ARG E CA 1
ATOM 2372 C C . ARG A 1 289 ? 22.28803 -0.69325 111.56948 1.000 10.17856 308 ARG E C 1
ATOM 2373 O O . ARG A 1 289 ? 23.50732 -0.82110 111.39740 1.000 12.08032 308 ARG E O 1
ATOM 2388 N N . TRP A 1 290 ? 21.51246 -1.62837 112.12409 1.000 8.59044 309 TRP E N 1
ATOM 2389 C CA . TRP A 1 290 ? 21.98224 -2.93388 112.57168 1.000 9.47918 309 TRP E CA 1
ATOM 2390 C C . TRP A 1 290 ? 20.94644 -3.98411 112.18994 1.000 11.76059 309 TRP E C 1
ATOM 2391 O O . TRP A 1 290 ? 19.78762 -3.65957 111.91541 1.000 10.69653 309 TRP E O 1
ATOM 2402 N N . LEU A 1 291 ? 21.37109 -5.25321 112.17720 1.000 8.47638 310 LEU E N 1
ATOM 2403 C CA . LEU A 1 291 ? 20.45706 -6.39605 112.17529 1.000 7.90040 310 LEU E CA 1
ATOM 2404 C C . LEU A 1 291 ? 20.45245 -6.98941 113.58380 1.000 10.63017 310 LEU E C 1
ATOM 2405 O O . LEU A 1 291 ? 21.48497 -7.47090 114.05664 1.000 11.22424 310 LEU E O 1
ATOM 2410 N N . ALA A 1 292 ? 19.31112 -6.93140 114.26336 1.000 8.36659 311 ALA E N 1
ATOM 2411 C CA . ALA A 1 292 ? 19.24644 -7.46317 115.62135 1.000 9.03575 311 ALA E CA 1
ATOM 2412 C C . ALA A 1 292 ? 19.23169 -8.98710 115.57164 1.000 8.39420 311 ALA E C 1
ATOM 2413 O O . ALA A 1 292 ? 18.46704 -9.57565 114.80640 1.000 11.38425 311 ALA E O 1
ATOM 2415 N N . PHE A 1 293 ? 20.10071 -9.62991 116.36191 1.000 8.26386 312 PHE E N 1
ATOM 2416 C CA . PHE A 1 293 ? 19.94560 -11.04853 116.65997 1.000 10.79142 312 PHE E CA 1
ATOM 2417 C C . PHE A 1 293 ? 19.02834 -11.17471 117.87452 1.000 9.06859 312 PHE E C 1
ATOM 2418 O O . PHE A 1 293 ? 19.30494 -10.57096 118.91361 1.000 9.25712 312 PHE E O 1
ATOM 2426 N N . ASN A 1 294 ? 17.96098 -11.96789 117.76142 1.000 9.57697 313 ASN E N 1
ATOM 2427 C CA . ASN A 1 294 ? 17.18074 -12.32787 118.95130 1.000 13.57798 313 ASN E CA 1
ATOM 2428 C C . ASN A 1 294 ? 17.93597 -13.42143 119.71264 1.000 13.56170 313 ASN E C 1
ATOM 2429 O O . ASN A 1 294 ? 17.80768 -14.60839 119.41130 1.000 12.60848 313 ASN E O 1
ATOM 2434 N N . ILE A 1 295 ? 18.69947 -13.03118 120.74077 1.000 9.80641 314 ILE E N 1
ATOM 2435 C CA . ILE A 1 295 ? 19.53371 -14.00478 121.44873 1.000 12.14868 314 ILE E CA 1
ATOM 2436 C C . ILE A 1 295 ? 18.74208 -14.83180 122.44636 1.000 12.61999 314 ILE E C 1
ATOM 2437 O O . ILE A 1 295 ? 19.31188 -15.73427 123.07885 1.000 13.23342 314 ILE E O 1
ATOM 2442 N N . GLN A 1 296 ? 17.44209 -14.57388 122.58944 1.000 12.30738 315 GLN E N 1
ATOM 2443 C CA . GLN A 1 296 ? 16.59913 -15.47450 123.36110 1.000 11.74234 315 GLN E CA 1
ATOM 2444 C C . GLN A 1 296 ? 16.13839 -16.67804 122.54985 1.000 16.43658 315 GLN E C 1
ATOM 2445 O O . GLN A 1 296 ? 15.58886 -17.62979 123.12388 1.000 18.64014 315 GLN E O 1
ATOM 2451 N N . ARG A 1 297 ? 16.35570 -16.66647 121.24273 1.000 11.98325 316 ARG E N 1
ATOM 2452 C CA . ARG A 1 297 ? 16.05044 -17.81658 120.39609 1.000 11.88598 316 ARG E CA 1
ATOM 2453 C C . ARG A 1 297 ? 17.26388 -18.72941 120.32752 1.000 16.03110 316 ARG E C 1
ATOM 2454 O O . ARG A 1 297 ? 18.38671 -18.23751 120.16790 1.000 15.20868 316 ARG E O 1
ATOM 2462 N N . PRO A 1 298 ? 17.08812 -20.05039 120.47975 1.000 16.51814 317 PRO E N 1
ATOM 2463 C CA . PRO A 1 298 ? 18.25546 -20.95445 120.46508 1.000 15.81134 317 PRO E CA 1
ATOM 2464 C C . PRO A 1 298 ? 19.20505 -20.74448 119.28858 1.000 12.55745 317 PRO E C 1
ATOM 2465 O O . PRO A 1 298 ? 20.42354 -20.84103 119.47644 1.000 16.53325 317 PRO E O 1
ATOM 2469 N N . VAL A 1 299 ? 18.69438 -20.45394 118.08576 1.000 13.84535 318 VAL E N 1
ATOM 2470 C CA . VAL A 1 299 ? 19.57377 -20.35461 116.91850 1.000 13.86582 318 VAL E CA 1
ATOM 2471 C C . VAL A 1 299 ? 20.63256 -19.27180 117.11039 1.000 15.73821 318 VAL E C 1
ATOM 2472 O O . VAL A 1 299 ? 21.74788 -19.39613 116.59874 1.000 14.50013 318 VAL E O 1
ATOM 2476 N N . PHE A 1 300 ? 20.33465 -18.22320 117.88658 1.000 14.44347 319 PHE E N 1
ATOM 2477 C CA . PHE A 1 300 ? 21.27732 -17.12495 118.08362 1.000 15.21306 319 PHE E CA 1
ATOM 2478 C C . PHE A 1 300 ? 21.76074 -16.99678 119.52954 1.000 12.18737 319 PHE E C 1
ATOM 2479 O O . PHE A 1 300 ? 22.25705 -15.93243 119.91791 1.000 14.28513 319 PHE E O 1
ATOM 2487 N N . SER A 1 301 ? 21.63004 -18.04739 120.33537 1.000 14.40982 320 SER E N 1
ATOM 2488 C CA . SER A 1 301 ? 22.05174 -17.97290 121.73340 1.000 14.61114 320 SER E CA 1
ATOM 2489 C C . SER A 1 301 ? 23.56889 -18.00381 121.90871 1.000 15.47391 320 SER E C 1
ATOM 2490 O O . SER A 1 301 ? 24.07164 -17.53905 122.94052 1.000 19.33197 320 SER E O 1
ATOM 2493 N N . ASP A 1 302 ? 24.31097 -18.50641 120.92883 1.000 11.48942 321 ASP E N 1
ATOM 2494 C CA . ASP A 1 302 ? 25.75587 -18.69485 121.02485 1.000 12.21038 321 ASP E CA 1
ATOM 2495 C C . ASP A 1 302 ? 26.46939 -17.54829 120.31607 1.000 18.49273 321 ASP E C 1
ATOM 2496 O O . ASP A 1 302 ? 26.29646 -17.36125 119.10490 1.000 15.72920 321 ASP E O 1
ATOM 2501 N N . ARG A 1 303 ? 27.28448 -16.80359 121.07107 1.000 16.47548 322 ARG E N 1
ATOM 2502 C CA . ARG A 1 303 ? 28.06397 -15.69959 120.50726 1.000 13.96641 322 ARG E CA 1
ATOM 2503 C C . ARG A 1 303 ? 28.86924 -16.12267 119.28679 1.000 17.49247 322 ARG E C 1
ATOM 2504 O O . ARG A 1 303 ? 29.07758 -15.31566 118.37403 1.000 15.38452 322 ARG E O 1
ATOM 2512 N N . ARG A 1 304 ? 29.34177 -17.37431 119.25103 1.000 13.66785 323 ARG E N 1
ATOM 2513 C CA . ARG A 1 304 ? 30.10903 -17.83472 118.09464 1.000 12.17631 323 ARG E CA 1
ATOM 2514 C C . ARG A 1 304 ? 29.25231 -17.89354 116.84167 1.000 14.37942 323 ARG E C 1
ATOM 2515 O O . ARG A 1 304 ? 29.74640 -17.61436 115.74340 1.000 12.82979 323 ARG E O 1
ATOM 2523 N N . VAL A 1 305 ? 27.98075 -18.27901 116.97371 1.000 11.07493 324 VAL E N 1
ATOM 2524 C CA . VAL A 1 305 ? 27.10941 -18.33394 115.80104 1.000 12.36332 324 VAL E CA 1
ATOM 2525 C C . VAL A 1 305 ? 26.82270 -16.92238 115.30321 1.000 11.37128 324 VAL E C 1
ATOM 2526 O O . VAL A 1 305 ? 26.84087 -16.65913 114.09510 1.000 11.54410 324 VAL E O 1
ATOM 2530 N N . ARG A 1 306 ? 26.60428 -15.98332 116.22589 1.000 8.77720 325 ARG E N 1
ATOM 2531 C CA . ARG A 1 306 ? 26.39559 -14.59290 115.82767 1.000 12.74468 325 ARG E CA 1
ATOM 2532 C C . ARG A 1 306 ? 27.62783 -14.01931 115.14032 1.000 12.19897 325 ARG E C 1
ATOM 2533 O O . ARG A 1 306 ? 27.50488 -13.23933 114.17852 1.000 11.29768 325 ARG E O 1
ATOM 2541 N N . GLU A 1 307 ? 28.82261 -14.38454 115.62720 1.000 10.98618 326 GLU E N 1
ATOM 2542 C CA . GLU A 1 307 ? 30.05458 -13.94434 114.98618 1.000 9.98587 326 GLU E CA 1
ATOM 2543 C C . GLU A 1 307 ? 30.18471 -14.52713 113.59118 1.000 10.95073 326 GLU E C 1
ATOM 2544 O O . GLU A 1 307 ? 30.57226 -13.81950 112.65858 1.000 11.85435 326 GLU E O 1
ATOM 2550 N N . ALA A 1 308 ? 29.85591 -15.81468 113.43092 1.000 10.24708 327 ALA E N 1
ATOM 2551 C CA . ALA A 1 308 ? 29.95388 -16.45245 112.12464 1.000 10.53802 327 ALA E CA 1
ATOM 2552 C C . ALA A 1 308 ? 28.98718 -15.82324 111.12804 1.000 13.64352 327 ALA E C 1
ATOM 2553 O O . ALA A 1 308 ? 29.34246 -15.58645 109.96685 1.000 13.32654 327 ALA E O 1
ATOM 2555 N N . ILE A 1 309 ? 27.75003 -15.56929 111.55091 1.000 11.07647 328 ILE E N 1
ATOM 2556 C CA . ILE A 1 309 ? 26.79749 -14.97796 110.61537 1.000 11.59424 328 ILE E CA 1
ATOM 2557 C C . ILE A 1 309 ? 27.22048 -13.55217 110.25835 1.000 12.18928 328 ILE E C 1
ATOM 2558 O O . ILE A 1 309 ? 27.02908 -13.11015 109.11521 1.000 10.08046 328 ILE E O 1
ATOM 2563 N N . THR A 1 310 ? 27.83849 -12.83146 111.20327 1.000 11.16912 329 THR E N 1
ATOM 2564 C CA . THR A 1 310 ? 28.36587 -11.50334 110.90437 1.000 7.69728 329 THR E CA 1
ATOM 2565 C C . THR A 1 310 ? 29.49338 -11.57490 109.87330 1.000 11.79635 329 THR E C 1
ATOM 2566 O O . THR A 1 310 ? 29.59026 -10.71401 108.98588 1.000 10.66053 329 THR E O 1
ATOM 2570 N N . LEU A 1 311 ? 30.32497 -12.62564 109.93409 1.000 12.61819 330 LEU E N 1
ATOM 2571 C CA . LEU A 1 311 ? 31.39340 -12.79057 108.94566 1.000 12.21522 330 LEU E CA 1
ATOM 2572 C C . LEU A 1 311 ? 30.85679 -13.03165 107.53867 1.000 11.60948 330 LEU E C 1
ATOM 2573 O O . LEU A 1 311 ? 31.57653 -12.78357 106.56261 1.000 14.56847 330 LEU E O 1
ATOM 2578 N N . ALA A 1 312 ? 29.62053 -13.50812 107.42137 1.000 9.69922 331 ALA E N 1
ATOM 2579 C CA . ALA A 1 312 ? 29.01979 -13.82730 106.13756 1.000 12.00341 331 ALA E CA 1
ATOM 2580 C C . ALA A 1 312 ? 28.39943 -12.61048 105.45440 1.000 11.62685 331 ALA E C 1
ATOM 2581 O O . ALA A 1 312 ? 27.95746 -12.71882 104.30794 1.000 12.66225 331 ALA E O 1
ATOM 2583 N N . PHE A 1 313 ? 28.35063 -11.47429 106.13832 1.000 11.78927 332 PHE E N 1
ATOM 2584 C CA . PHE A 1 313 ? 27.72772 -10.24716 105.63682 1.000 10.72259 332 PHE E CA 1
ATOM 2585 C C . PHE A 1 313 ? 28.83574 -9.44647 104.95980 1.000 11.39012 332 PHE E C 1
ATOM 2586 O O . PHE A 1 313 ? 29.68572 -8.84949 105.62722 1.000 10.98991 332 PHE E O 1
ATOM 2594 N N . ASP A 1 314 ? 28.85341 -9.46513 103.62440 1.000 10.31137 333 ASP E N 1
ATOM 2595 C CA . ASP A 1 314 ? 29.95773 -8.87974 102.86172 1.000 10.97804 333 ASP E CA 1
ATOM 2596 C C . ASP A 1 314 ? 29.60072 -7.43419 102.54620 1.000 11.50015 333 ASP E C 1
ATOM 2597 O O . ASP A 1 314 ? 29.08394 -7.11592 101.47391 1.000 11.99228 333 ASP E O 1
ATOM 2602 N N . PHE A 1 315 ? 29.90330 -6.54213 103.49336 1.000 11.04024 334 PHE E N 1
ATOM 2603 C CA . PHE A 1 315 ? 29.58532 -5.13158 103.30505 1.000 10.22509 334 PHE E CA 1
ATOM 2604 C C . PHE A 1 315 ? 30.37775 -4.50854 102.15963 1.000 15.01543 334 PHE E C 1
ATOM 2605 O O . PHE A 1 315 ? 29.84434 -3.67878 101.41121 1.000 11.57327 334 PHE E O 1
ATOM 2613 N N . GLU A 1 316 ? 31.65678 -4.86740 102.01500 1.000 11.65422 335 GLU E N 1
ATOM 2614 C CA . GLU A 1 316 ? 32.46253 -4.23718 100.97331 1.000 12.15014 335 GLU E CA 1
ATOM 2615 C C . GLU A 1 316 ? 31.91452 -4.57022 99.59216 1.000 12.47616 335 GLU E C 1
ATOM 2616 O O . GLU A 1 316 ? 31.83789 -3.69711 98.71666 1.000 13.06322 335 GLU E O 1
ATOM 2622 N N . TRP A 1 317 ? 31.48309 -5.81834 99.38953 1.000 12.35425 336 TRP E N 1
ATOM 2623 C CA . TRP A 1 317 ? 30.85054 -6.16057 98.12017 1.000 17.69969 336 TRP E CA 1
ATOM 2624 C C . TRP A 1 317 ? 29.54081 -5.39728 97.94551 1.000 13.99615 336 TRP E C 1
ATOM 2625 O O . TRP A 1 317 ? 29.29100 -4.80786 96.88603 1.000 13.49303 336 TRP E O 1
ATOM 2636 N N . MET A 1 318 ? 28.69762 -5.37382 98.98961 1.000 11.72368 337 MET E N 1
ATOM 2637 C CA . MET A 1 318 ? 27.41210 -4.67355 98.88871 1.000 11.64079 337 MET E CA 1
ATOM 2638 C C . MET A 1 318 ? 27.60561 -3.19933 98.54325 1.000 13.82730 337 MET E C 1
ATOM 2639 O O . MET A 1 318 ? 26.95507 -2.66364 97.63309 1.000 12.56956 337 MET E O 1
ATOM 2644 N N . ASN A 1 319 ? 28.50594 -2.52773 99.26057 1.000 13.54500 338 ASN E N 1
ATOM 2645 C CA . ASN A 1 319 ? 28.71863 -1.09665 99.04394 1.000 16.58144 338 ASN E CA 1
ATOM 2646 C C . ASN A 1 319 ? 29.13256 -0.80778 97.60420 1.000 13.57131 338 ASN E C 1
ATOM 2647 O O . ASN A 1 319 ? 28.58716 0.09828 96.95377 1.000 14.01881 338 ASN E O 1
ATOM 2652 N N . LYS A 1 320 ? 30.10121 -1.57537 97.09622 1.000 13.88090 339 LYS E N 1
ATOM 2653 C CA . LYS A 1 320 ? 30.66081 -1.34818 95.76793 1.000 15.29356 339 LYS E CA 1
ATOM 2654 C C . LYS A 1 320 ? 29.67700 -1.73919 94.67395 1.000 16.99311 339 LYS E C 1
ATOM 2655 O O . LYS A 1 320 ? 29.49042 -1.00261 93.70062 1.000 17.76610 339 LYS E O 1
ATOM 2661 N N . ALA A 1 321 ? 29.03005 -2.89185 94.82211 1.000 16.65357 340 ALA E N 1
ATOM 2662 C CA . ALA A 1 321 ? 28.20265 -3.41930 93.74828 1.000 17.43422 340 ALA E CA 1
ATOM 2663 C C . ALA A 1 321 ? 26.78009 -2.87663 93.76174 1.000 14.65339 340 ALA E C 1
ATOM 2664 O O . ALA A 1 321 ? 26.16327 -2.75196 92.69666 1.000 20.73964 340 ALA E O 1
ATOM 2666 N N . LEU A 1 322 ? 26.22382 -2.58466 94.93541 1.000 13.91800 341 LEU E N 1
ATOM 2667 C CA . LEU A 1 322 ? 24.84049 -2.14931 95.03043 1.000 13.81775 341 LEU E CA 1
ATOM 2668 C C . LEU A 1 322 ? 24.68018 -0.68195 95.38542 1.000 19.66313 341 LEU E C 1
ATOM 2669 O O . LEU A 1 322 ? 23.69675 -0.06514 94.96521 1.000 17.57830 341 LEU E O 1
ATOM 2674 N N . PHE A 1 323 ? 25.61070 -0.10666 96.15292 1.000 15.59999 342 PHE E N 1
ATOM 2675 C CA . PHE A 1 323 ? 25.34254 1.14922 96.84919 1.000 14.38871 342 PHE E CA 1
ATOM 2676 C C . PHE A 1 323 ? 26.26768 2.29188 96.44423 1.000 17.21288 342 PHE E C 1
ATOM 2677 O O . PHE A 1 323 ? 26.30704 3.30758 97.14700 1.000 14.42609 342 PHE E O 1
ATOM 2685 N N . TYR A 1 324 ? 27.00263 2.15960 95.33228 1.000 15.15253 343 TYR E N 1
ATOM 2686 C CA . TYR A 1 324 ? 27.85222 3.24188 94.81339 1.000 16.05168 343 TYR E CA 1
ATOM 2687 C C . TYR A 1 324 ? 28.83766 3.72907 95.87331 1.000 16.41232 343 TYR E C 1
ATOM 2688 O O . TYR A 1 324 ? 29.22209 4.90392 95.90074 1.000 17.86942 343 TYR E O 1
ATOM 2697 N N . ASN A 1 325 ? 29.25405 2.79873 96.73132 1.000 16.56115 344 ASN E N 1
ATOM 2698 C CA . ASN A 1 325 ? 30.15098 3.05842 97.85595 1.000 18.10511 344 ASN E CA 1
ATOM 2699 C C . ASN A 1 325 ? 29.68992 4.24156 98.70687 1.000 15.30591 344 ASN E C 1
ATOM 2700 O O . ASN A 1 325 ? 30.51224 4.93868 99.30172 1.000 15.57078 344 ASN E O 1
ATOM 2705 N N . ALA A 1 326 ? 28.36480 4.44342 98.81045 1.000 14.63022 345 ALA E N 1
ATOM 2706 C CA . ALA A 1 326 ? 27.83838 5.58456 99.55551 1.000 14.62954 345 ALA E CA 1
ATOM 2707 C C . ALA A 1 326 ? 27.96233 5.40568 101.06106 1.000 18.50774 345 ALA E C 1
ATOM 2708 O O . ALA A 1 326 ? 28.04176 6.40334 101.79185 1.000 14.42008 345 ALA E O 1
ATOM 2710 N N . TRP A 1 327 ? 27.96857 4.16681 101.54511 1.000 13.44664 346 TRP E N 1
ATOM 2711 C CA . TRP A 1 327 ? 27.80681 3.92950 102.97063 1.000 12.61064 346 TRP E CA 1
ATOM 2712 C C . TRP A 1 327 ? 29.14332 3.78393 103.68675 1.000 16.40866 346 TRP E C 1
ATOM 2713 O O . TRP A 1 327 ? 30.17133 3.45281 103.09376 1.000 14.64917 346 TRP E O 1
ATOM 2724 N N . SER A 1 328 ? 29.10262 4.05078 104.99127 1.000 17.62006 347 SER E N 1
ATOM 2725 C CA . SER A 1 328 ? 30.16645 3.74063 105.92794 1.000 15.24794 347 SER E CA 1
ATOM 2726 C C . SER A 1 328 ? 29.68801 2.61943 106.83621 1.000 15.84616 347 SER E C 1
ATOM 2727 O O . SER A 1 328 ? 28.49208 2.50140 107.11607 1.000 13.77092 347 SER E O 1
ATOM 2730 N N . ARG A 1 329 ? 30.61357 1.78395 107.28362 1.000 11.47501 348 ARG E N 1
ATOM 2731 C CA . ARG A 1 329 ? 30.21831 0.66103 108.12190 1.000 10.74565 348 ARG E CA 1
ATOM 2732 C C . ARG A 1 329 ? 29.91452 1.14635 109.53421 1.000 15.54578 348 ARG E C 1
ATOM 2733 O O . ARG A 1 329 ? 30.71506 1.87143 110.14185 1.000 15.49463 348 ARG E O 1
ATOM 2741 N N . THR A 1 330 ? 28.74009 0.76748 110.03617 1.000 10.00901 349 THR E N 1
ATOM 2742 C CA . THR A 1 330 ? 28.42719 0.92812 111.44880 1.000 9.81079 349 THR E CA 1
ATOM 2743 C C . THR A 1 330 ? 29.47811 0.23144 112.30307 1.000 9.80110 349 THR E C 1
ATOM 2744 O O . THR A 1 330 ? 29.82155 -0.92551 112.05268 1.000 9.53451 349 THR E O 1
ATOM 2748 N N . ASN A 1 331 ? 29.99726 0.92783 113.33188 1.000 11.85659 350 ASN E N 1
ATOM 2749 C CA . ASN A 1 331 ? 30.87219 0.19663 114.24121 1.000 12.11738 350 ASN E CA 1
ATOM 2750 C C . ASN A 1 331 ? 30.82486 0.65713 115.69256 1.000 16.57532 350 ASN E C 1
ATOM 2751 O O . ASN A 1 331 ? 31.73364 0.30683 116.45578 1.000 12.52995 350 ASN E O 1
ATOM 2756 N N . SER A 1 332 ? 29.78844 1.36983 116.11976 1.000 10.25683 351 SER E N 1
ATOM 2757 C CA . SER A 1 332 ? 29.77369 1.79336 117.51173 1.000 13.83370 351 SER E CA 1
ATOM 2758 C C . SER A 1 332 ? 28.34993 2.18058 117.88103 1.000 16.41957 351 SER E C 1
ATOM 2759 O O . SER A 1 332 ? 27.55750 2.58053 117.02268 1.000 14.29703 351 SER E O 1
ATOM 2762 N N . TYR A 1 333 ? 28.02429 2.03645 119.15962 1.000 9.83473 352 TYR E N 1
ATOM 2763 C CA . TYR A 1 333 ? 26.73921 2.50836 119.65898 1.000 11.01312 352 TYR E CA 1
ATOM 2764 C C . TYR A 1 333 ? 26.79715 3.96942 120.09003 1.000 13.33217 352 TYR E C 1
ATOM 2765 O O . TYR A 1 333 ? 25.77137 4.53262 120.50619 1.000 10.04207 352 TYR E O 1
ATOM 2774 N N . PHE A 1 334 ? 27.96442 4.59782 119.98709 1.000 10.84509 353 PHE E N 1
ATOM 2775 C CA . PHE A 1 334 ? 28.09427 6.04612 120.10607 1.000 9.42223 353 PHE E CA 1
ATOM 2776 C C . PHE A 1 334 ? 28.79598 6.59442 118.88154 1.000 9.95669 353 PHE E C 1
ATOM 2777 O O . PHE A 1 334 ? 29.77875 7.32989 118.96784 1.000 13.57855 353 PHE E O 1
ATOM 2785 N N . GLN A 1 335 ? 28.28701 6.21353 117.71088 1.000 13.19555 354 GLN E N 1
ATOM 2786 C CA . GLN A 1 335 ? 28.94952 6.51557 116.44466 1.000 12.64366 354 GLN E CA 1
ATOM 2787 C C . GLN A 1 335 ? 29.23376 8.00512 116.27469 1.000 11.08866 354 GLN E C 1
ATOM 2788 O O . GLN A 1 335 ? 28.34299 8.84848 116.43101 1.000 13.11940 354 GLN E O 1
ATOM 2794 N N . ASN A 1 336 ? 30.48296 8.31253 115.90293 1.000 11.83958 355 ASN E N 1
ATOM 2795 C CA . ASN A 1 336 ? 30.93119 9.65829 115.55111 1.000 15.23352 355 ASN E CA 1
ATOM 2796 C C . ASN A 1 336 ? 30.91776 10.60485 116.74399 1.000 19.77009 355 ASN E C 1
ATOM 2797 O O . ASN A 1 336 ? 30.80148 11.82226 116.57689 1.000 21.07696 355 ASN E O 1
ATOM 2802 N N . THR A 1 337 ? 31.02108 10.06540 117.95469 1.000 18.46462 356 THR E N 1
ATOM 2803 C CA . THR A 1 337 ? 31.16150 10.88523 119.14983 1.000 17.65539 356 THR E CA 1
ATOM 2804 C C . THR A 1 337 ? 32.41357 10.49376 119.92108 1.000 13.41474 356 THR E C 1
ATOM 2805 O O . THR A 1 337 ? 33.09927 9.52025 119.59738 1.000 15.25054 356 THR E O 1
ATOM 2809 N N . GLU A 1 338 ? 32.67918 11.27678 120.97100 1.000 13.93773 357 GLU E N 1
ATOM 2810 C CA . GLU A 1 338 ? 33.78177 11.02501 121.88889 1.000 21.18558 357 GLU E CA 1
ATOM 2811 C C . GLU A 1 338 ? 33.65962 9.71401 122.64591 1.000 16.12820 357 GLU E C 1
ATOM 2812 O O . GLU A 1 338 ? 34.67680 9.20920 123.13809 1.000 16.66281 357 GLU E O 1
ATOM 2818 N N . TYR A 1 339 ? 32.46926 9.14114 122.72047 1.000 12.64699 358 TYR E N 1
ATOM 2819 C CA . TYR A 1 339 ? 32.21190 7.96691 123.54129 1.000 16.18344 358 TYR E CA 1
ATOM 2820 C C . TYR A 1 339 ? 32.37869 6.66290 122.77996 1.000 15.86289 358 TYR E C 1
ATOM 2821 O O . TYR A 1 339 ? 32.28308 5.58709 123.38367 1.000 11.32575 358 TYR E O 1
ATOM 2830 N N . ALA A 1 340 ? 32.64953 6.73544 121.48091 1.000 12.65233 359 ALA E N 1
ATOM 2831 C CA . ALA A 1 340 ? 32.93972 5.54006 120.69884 1.000 11.69269 359 ALA E CA 1
ATOM 2832 C C . ALA A 1 340 ? 34.29113 4.96613 121.09970 1.000 12.12217 359 ALA E C 1
ATOM 2833 O O . ALA A 1 340 ? 35.28563 5.68946 121.18052 1.000 14.33443 359 ALA E O 1
ATOM 2835 N N . ALA A 1 341 ? 34.33597 3.65208 121.31148 1.000 13.21248 360 ALA E N 1
ATOM 2836 C CA . ALA A 1 341 ? 35.56169 2.96656 121.72812 1.000 14.87589 360 ALA E CA 1
ATOM 2837 C C . ALA A 1 341 ? 36.47462 2.69882 120.52714 1.000 14.58770 360 ALA E C 1
ATOM 2838 O O . ALA A 1 341 ? 36.69204 1.55843 120.10439 1.000 15.64748 360 ALA E O 1
ATOM 2840 N N . ARG A 1 342 ? 37.05203 3.78263 120.00231 1.000 16.81209 361 ARG E N 1
ATOM 2841 C CA . ARG A 1 342 ? 37.87707 3.74539 118.79311 1.000 16.39827 361 ARG E CA 1
ATOM 2842 C C . ARG A 1 342 ? 39.34475 3.42843 119.06121 1.000 16.28412 361 ARG E C 1
ATOM 2843 O O . ARG A 1 342 ? 40.09482 3.16490 118.11108 1.000 17.10097 361 ARG E O 1
ATOM 2851 N N . ASN A 1 343 ? 39.78059 3.50213 120.30756 1.000 17.78691 362 ASN E N 1
ATOM 2852 C CA . ASN A 1 343 ? 41.15345 3.22556 120.69182 1.000 22.56469 362 ASN E CA 1
ATOM 2853 C C . ASN A 1 343 ? 41.14730 2.07542 121.68661 1.000 16.17743 362 ASN E C 1
ATOM 2854 O O . ASN A 1 343 ? 40.09018 1.61286 122.11994 1.000 15.19198 362 ASN E O 1
ATOM 2859 N N . TYR A 1 344 ? 42.34150 1.59635 122.03453 1.000 17.16555 363 TYR E N 1
ATOM 2860 C CA . TYR A 1 344 ? 42.44617 0.60414 123.09564 1.000 22.78643 363 TYR E CA 1
ATOM 2861 C C . TYR A 1 344 ? 41.96842 1.21030 124.41238 1.000 19.97171 363 TYR E C 1
ATOM 2862 O O . TYR A 1 344 ? 42.00973 2.43076 124.58593 1.000 22.72417 363 TYR E O 1
ATOM 2871 N N . PRO A 1 345 ? 41.50404 0.38304 125.35494 1.000 20.80455 364 PRO E N 1
ATOM 2872 C CA . PRO A 1 345 ? 41.05220 0.91925 126.64984 1.000 24.78817 364 PRO E CA 1
ATOM 2873 C C . PRO A 1 345 ? 42.18178 1.64450 127.36608 1.000 25.41912 364 PRO E C 1
ATOM 2874 O O . PRO A 1 345 ? 43.32940 1.19693 127.35846 1.000 26.06116 364 PRO E O 1
ATOM 2878 N N . ASP A 1 346 ? 41.85409 2.78516 127.97422 1.000 19.51526 365 ASP E N 1
ATOM 2879 C CA . ASP A 1 346 ? 42.82358 3.48119 128.80121 1.000 22.82366 365 ASP E CA 1
ATOM 2880 C C . ASP A 1 346 ? 42.71888 2.98577 130.24348 1.000 24.30020 365 ASP E C 1
ATOM 2881 O O . ASP A 1 346 ? 41.93657 2.08325 130.56362 1.000 23.81362 365 ASP E O 1
ATOM 2886 N N . ALA A 1 347 ? 43.51681 3.58964 131.12704 1.000 25.89919 366 ALA E N 1
ATOM 2887 C CA . ALA A 1 347 ? 43.59453 3.11162 132.50383 1.000 25.28101 366 ALA E CA 1
ATOM 2888 C C . ALA A 1 347 ? 42.24080 3.18153 133.19610 1.000 23.00871 366 ALA E C 1
ATOM 2889 O O . ALA A 1 347 ? 41.83538 2.22879 133.87292 1.000 28.00508 366 ALA E O 1
ATOM 2891 N N . ALA A 1 348 ? 41.51388 4.29074 133.02460 1.000 19.27461 367 ALA E N 1
ATOM 2892 C CA . ALA A 1 348 ? 40.21492 4.41886 133.68030 1.000 18.88494 367 ALA E CA 1
ATOM 2893 C C . ALA A 1 348 ? 39.23519 3.36155 133.17951 1.000 21.73384 367 ALA E C 1
ATOM 2894 O O . ALA A 1 348 ? 38.46482 2.79531 133.96536 1.000 19.28072 367 ALA E O 1
ATOM 2896 N N . GLU A 1 349 ? 39.25701 3.06896 131.87458 1.000 20.23486 368 GLU E N 1
ATOM 2897 C CA . GLU A 1 349 ? 38.38844 2.02005 131.34612 1.000 17.87480 368 GLU E CA 1
ATOM 2898 C C . GLU A 1 349 ? 38.75117 0.65932 131.92863 1.000 19.19840 368 GLU E C 1
ATOM 2899 O O . GLU A 1 349 ? 37.86701 -0.14934 132.24039 1.000 18.96889 368 GLU E O 1
ATOM 2905 N N . LEU A 1 350 ? 40.04716 0.37301 132.04119 1.000 22.53018 369 LEU E N 1
ATOM 2906 C CA . LEU A 1 350 ? 40.47331 -0.89697 132.62108 1.000 24.73320 369 LEU E CA 1
ATOM 2907 C C . LEU A 1 350 ? 40.02255 -1.03177 134.07094 1.000 24.50230 369 LEU E C 1
ATOM 2908 O O . LEU A 1 350 ? 39.71272 -2.13983 134.52313 1.000 23.28900 369 LEU E O 1
ATOM 2913 N N . VAL A 1 351 ? 39.98117 0.07768 134.81238 1.000 18.25804 370 VAL E N 1
ATOM 2914 C CA . VAL A 1 351 ? 39.46873 0.04645 136.18109 1.000 22.03351 370 VAL E CA 1
ATOM 2915 C C . VAL A 1 351 ? 38.00729 -0.37281 136.18816 1.000 24.03922 370 VAL E C 1
ATOM 2916 O O . VAL A 1 351 ? 37.56341 -1.14394 137.04975 1.000 23.72910 370 VAL E O 1
ATOM 2920 N N . LEU A 1 352 ? 37.23201 0.13406 135.23303 1.000 20.51066 371 LEU E N 1
ATOM 2921 C CA . LEU A 1 352 ? 35.81332 -0.19989 135.18951 1.000 17.23981 371 LEU E CA 1
ATOM 2922 C C . LEU A 1 352 ? 35.58142 -1.62796 134.71314 1.000 20.50439 371 LEU E C 1
ATOM 2923 O O . LEU A 1 352 ? 34.62823 -2.27840 135.15831 1.000 21.22199 371 LEU E O 1
ATOM 2928 N N . LEU A 1 353 ? 36.44023 -2.13750 133.82715 1.000 15.17736 372 LEU E N 1
ATOM 2929 C CA . LEU A 1 353 ? 36.16079 -3.41242 133.17683 1.000 16.92071 372 LEU E CA 1
ATOM 2930 C C . LEU A 1 353 ? 36.81627 -4.60797 133.86242 1.000 23.74646 372 LEU E C 1
ATOM 2931 O O . LEU A 1 353 ? 36.23133 -5.69799 133.87940 1.000 19.02025 372 LEU E O 1
ATOM 2936 N N . ALA A 1 354 ? 38.02382 -4.43682 134.39975 1.000 23.61543 373 ALA E N 1
ATOM 2937 C CA . ALA A 1 354 ? 38.74695 -5.55722 134.99957 1.000 23.01030 373 ALA E CA 1
ATOM 2938 C C . ALA A 1 354 ? 37.94332 -6.35489 136.02595 1.000 24.45399 373 ALA E C 1
ATOM 2939 O O . ALA A 1 354 ? 38.07010 -7.59169 136.02955 1.000 23.59149 373 ALA E O 1
ATOM 2941 N N . PRO A 1 355 ? 37.12514 -5.75278 136.90208 1.000 24.76119 374 PRO E N 1
ATOM 2942 C CA . PRO A 1 355 ? 36.33977 -6.57626 137.84264 1.000 24.87128 374 PRO E CA 1
ATOM 2943 C C . PRO A 1 355 ? 35.36594 -7.53571 137.17334 1.000 22.83091 374 PRO E C 1
ATOM 2944 O O . PRO A 1 355 ? 34.91006 -8.48024 137.82755 1.000 26.68888 374 PRO E O 1
ATOM 2948 N N . MET A 1 356 ? 35.03461 -7.33859 135.89971 1.000 23.89626 375 MET E N 1
ATOM 2949 C CA . MET A 1 356 ? 34.04788 -8.17020 135.22171 1.000 21.86805 375 MET E CA 1
ATOM 2950 C C . MET A 1 356 ? 34.67804 -9.08262 134.17355 1.000 15.57522 375 MET E C 1
ATOM 2951 O O . MET A 1 356 ? 33.96497 -9.63129 133.33006 1.000 19.35322 375 MET E O 1
ATOM 2956 N N . LYS A 1 357 ? 35.99969 -9.27547 134.23290 1.000 19.10463 376 LYS E N 1
ATOM 2957 C CA . LYS A 1 357 ? 36.69967 -9.92762 133.12659 1.000 23.36962 376 LYS E CA 1
ATOM 2958 C C . LYS A 1 357 ? 36.23498 -11.36593 132.92972 1.000 24.59670 376 LYS E C 1
ATOM 2959 O O . LYS A 1 357 ? 36.24911 -11.87275 131.80091 1.000 20.48279 376 LYS E O 1
ATOM 2965 N N . LYS A 1 358 ? 35.79828 -12.02408 134.00741 1.000 21.75596 377 LYS E N 1
ATOM 2966 C CA . LYS A 1 358 ? 35.27280 -13.37967 133.89982 1.000 27.11451 377 LYS E CA 1
ATOM 2967 C C . LYS A 1 358 ? 34.06805 -13.44114 132.96784 1.000 25.99030 377 LYS E C 1
ATOM 2968 O O . LYS A 1 358 ? 33.80716 -14.48589 132.35576 1.000 25.49468 377 LYS E O 1
ATOM 2974 N N . ASP A 1 359 ? 33.33109 -12.33634 132.83463 1.000 19.08160 378 ASP E N 1
ATOM 2975 C CA . ASP A 1 359 ? 32.10013 -12.30966 132.05392 1.000 21.86397 378 ASP E CA 1
ATOM 2976 C C . ASP A 1 359 ? 32.21786 -11.45970 130.79682 1.000 19.03905 378 ASP E C 1
ATOM 2977 O O . ASP A 1 359 ? 31.19940 -11.02710 130.25938 1.000 17.59893 378 ASP E O 1
ATOM 2982 N N . LEU A 1 360 ? 33.43637 -11.19284 130.33331 1.000 17.60087 379 LEU E N 1
ATOM 2983 C CA . LEU A 1 360 ? 33.64838 -10.35379 129.16417 1.000 20.44783 379 LEU E CA 1
ATOM 2984 C C . LEU A 1 360 ? 34.41602 -11.12727 128.10509 1.000 17.21258 379 LEU E C 1
ATOM 2985 O O . LEU A 1 360 ? 35.30725 -11.91504 128.44312 1.000 16.07467 379 LEU E O 1
ATOM 2990 N N . PRO A 1 361 ? 34.09847 -10.93276 126.82797 1.000 18.18293 380 PRO E N 1
ATOM 2991 C CA . PRO A 1 361 ? 34.99944 -11.40997 125.77105 1.000 18.64258 380 PRO E CA 1
ATOM 2992 C C . PRO A 1 361 ? 36.38706 -10.81126 125.96775 1.000 20.86215 380 PRO E C 1
ATOM 2993 O O . PRO A 1 361 ? 36.53245 -9.62513 126.27468 1.000 18.48390 380 PRO E O 1
ATOM 2997 N N . SER A 1 362 ? 37.41402 -11.64430 125.79650 1.000 20.93821 381 SER E N 1
ATOM 2998 C CA . SER A 1 362 ? 38.76824 -11.18524 126.08588 1.000 21.00827 381 SER E CA 1
ATOM 2999 C C . SER A 1 362 ? 39.18728 -10.04441 125.16706 1.000 21.88682 381 SER E C 1
ATOM 3000 O O . SER A 1 362 ? 40.03312 -9.22570 125.54517 1.000 18.77047 381 SER E O 1
ATOM 3003 N N . GLU A 1 363 ? 38.61656 -9.98619 123.95966 1.000 14.71870 382 GLU E N 1
ATOM 3004 C CA . GLU A 1 363 ? 38.92015 -8.93280 122.99650 1.000 20.04691 382 GLU E CA 1
ATOM 3005 C C . GLU A 1 363 ? 38.58708 -7.55165 123.52508 1.000 18.72108 382 GLU E C 1
ATOM 3006 O O . GLU A 1 363 ? 39.15224 -6.56120 123.04535 1.000 20.38141 382 GLU E O 1
ATOM 3012 N N . VAL A 1 364 ? 37.66743 -7.46372 124.48927 1.000 17.05444 383 VAL E N 1
ATOM 3013 C CA . VAL A 1 364 ? 37.35409 -6.18120 125.11389 1.000 17.70024 383 VAL E CA 1
ATOM 3014 C C . VAL A 1 364 ? 38.62568 -5.50824 125.60740 1.000 20.08255 383 VAL E C 1
ATOM 3015 O O . VAL A 1 364 ? 38.78919 -4.28587 125.49155 1.000 17.48674 383 VAL E O 1
ATOM 3019 N N . PHE A 1 365 ? 39.55442 -6.29823 126.14801 1.000 19.38436 384 PHE E N 1
ATOM 3020 C CA . PHE A 1 365 ? 40.80605 -5.75711 126.66515 1.000 16.22443 384 PHE E CA 1
ATOM 3021 C C . PHE A 1 365 ? 41.91397 -5.68908 125.62661 1.000 22.25453 384 PHE E C 1
ATOM 3022 O O . PHE A 1 365 ? 42.79441 -4.83104 125.73584 1.000 27.08742 384 PHE E O 1
ATOM 3030 N N . THR A 1 366 ? 41.91856 -6.57856 124.63707 1.000 20.93622 385 THR E N 1
ATOM 3031 C CA . THR A 1 366 ? 43.09816 -6.74172 123.80040 1.000 22.36084 385 THR E CA 1
ATOM 3032 C C . THR A 1 366 ? 42.99036 -6.11573 122.41805 1.000 21.71182 385 THR E C 1
ATOM 3033 O O . THR A 1 366 ? 44.01844 -5.98612 121.74548 1.000 23.22563 385 THR E O 1
ATOM 3037 N N . GLN A 1 367 ? 41.79671 -5.76111 121.94977 1.000 20.44806 386 GLN E N 1
ATOM 3038 C CA . GLN A 1 367 ? 41.65447 -5.34920 120.56086 1.000 20.64699 386 GLN E CA 1
ATOM 3039 C C . GLN A 1 367 ? 40.68385 -4.18690 120.44323 1.000 20.53453 386 GLN E C 1
ATOM 3040 O O . GLN A 1 367 ? 39.86723 -3.93469 121.33256 1.000 21.31183 386 GLN E O 1
ATOM 3046 N N . ILE A 1 368 ? 40.78374 -3.48522 119.31558 1.000 19.67666 387 ILE E N 1
ATOM 3047 C CA . ILE A 1 368 ? 39.81709 -2.45627 118.94276 1.000 20.57697 387 ILE E CA 1
ATOM 3048 C C . ILE A 1 368 ? 38.76081 -3.10389 118.05835 1.000 19.74716 387 ILE E C 1
ATOM 3049 O O . ILE A 1 368 ? 39.09464 -3.77109 117.07055 1.000 18.40823 387 ILE E O 1
ATOM 3054 N N . TYR A 1 369 ? 37.48735 -2.92359 118.41600 1.000 16.82604 388 TYR E N 1
ATOM 3055 C CA . TYR A 1 369 ? 36.40726 -3.56228 117.67566 1.000 15.65882 388 TYR E CA 1
ATOM 3056 C C . TYR A 1 369 ? 36.36140 -3.07174 116.23733 1.000 17.09362 388 TYR E C 1
ATOM 3057 O O . TYR A 1 369 ? 36.35186 -1.86533 115.97536 1.000 17.09320 388 TYR E O 1
ATOM 3066 N N . GLN A 1 370 ? 36.31265 -4.01143 115.30878 1.000 11.93419 389 GLN E N 1
ATOM 3067 C CA . GLN A 1 370 ? 36.16792 -3.67665 113.89887 1.000 18.25438 389 GLN E CA 1
ATOM 3068 C C . GLN A 1 370 ? 35.29000 -4.73220 113.24927 1.000 16.91378 389 GLN E C 1
ATOM 3069 O O . GLN A 1 370 ? 35.66932 -5.90709 113.23739 1.000 20.66527 389 GLN E O 1
ATOM 3075 N N . PRO A 1 371 ? 34.11949 -4.37469 112.72423 1.000 15.21004 390 PRO E N 1
ATOM 3076 C CA . PRO A 1 371 ? 33.31658 -5.35310 111.96942 1.000 12.02581 390 PRO E CA 1
ATOM 3077 C C . PRO A 1 371 ? 34.13168 -5.96453 110.84499 1.000 14.58826 390 PRO E C 1
ATOM 3078 O O . PRO A 1 371 ? 35.12417 -5.37454 110.38831 1.000 14.01112 390 PRO E O 1
ATOM 3082 N N . PRO A 1 372 ? 33.78728 -7.17174 110.40140 1.000 12.07517 391 PRO E N 1
ATOM 3083 C CA . PRO A 1 372 ? 34.59576 -7.83799 109.37188 1.000 12.63807 391 PRO E CA 1
ATOM 3084 C C . PRO A 1 372 ? 34.73110 -6.99619 108.11059 1.000 14.54828 391 PRO E C 1
ATOM 3085 O O . PRO A 1 372 ? 33.79025 -6.32817 107.68129 1.000 16.29541 391 PRO E O 1
ATOM 3089 N N . VAL A 1 373 ? 35.92427 -7.04164 107.52165 1.000 16.99993 392 VAL E N 1
ATOM 3090 C CA . VAL A 1 373 ? 36.21507 -6.41354 106.24162 1.000 14.14826 392 VAL E CA 1
ATOM 3091 C C . VAL A 1 373 ? 36.48257 -7.52130 105.23732 1.000 16.63133 392 VAL E C 1
ATOM 3092 O O . VAL A 1 373 ? 37.23579 -8.46074 105.52197 1.000 16.49291 392 VAL E O 1
ATOM 3096 N N . SER A 1 374 ? 35.85241 -7.42134 104.07529 1.000 21.14015 393 SER E N 1
ATOM 3097 C CA . SER A 1 374 ? 36.00616 -8.39312 103.00474 1.000 15.46028 393 SER E CA 1
ATOM 3098 C C . SER A 1 374 ? 36.83617 -7.79465 101.87732 1.000 22.56867 393 SER E C 1
ATOM 3099 O O . SER A 1 374 ? 36.94972 -6.57206 101.73557 1.000 21.90082 393 SER E O 1
ATOM 3102 N N . LYS A 1 375 ? 37.42731 -8.67651 101.06797 1.000 25.42270 394 LYS E N 1
ATOM 3103 C CA . LYS A 1 375 ? 38.07330 -8.21217 99.84886 1.000 32.20427 394 LYS E CA 1
ATOM 3104 C C . LYS A 1 375 ? 37.07694 -7.55661 98.90241 1.000 34.15153 394 LYS E C 1
ATOM 3105 O O . LYS A 1 375 ? 37.48867 -6.81869 98.00136 1.000 38.77844 394 LYS E O 1
ATOM 3111 N N . GLY A 1 376 ? 35.78133 -7.80937 99.08802 1.000 26.98785 395 GLY E N 1
ATOM 3112 C CA . GLY A 1 376 ? 34.75243 -7.14342 98.31747 1.000 25.64035 395 GLY E CA 1
ATOM 3113 C C . GLY A 1 376 ? 34.30009 -7.86754 97.07160 1.000 28.01256 395 GLY E C 1
ATOM 3114 O O . GLY A 1 376 ? 33.80859 -7.21074 96.14449 1.000 25.01262 395 GLY E O 1
ATOM 3115 N N . ASP A 1 377 ? 34.46042 -9.19753 97.00730 1.000 28.03855 396 ASP E N 1
ATOM 3116 C CA . ASP A 1 377 ? 34.03143 -9.97576 95.84779 1.000 23.91290 396 ASP E CA 1
ATOM 3117 C C . ASP A 1 377 ? 32.97329 -11.02013 96.19049 1.000 25.08696 396 ASP E C 1
ATOM 3118 O O . ASP A 1 377 ? 32.62292 -11.84147 95.33249 1.000 24.53191 396 ASP E O 1
ATOM 3123 N N . GLY A 1 378 ? 32.44562 -11.00051 97.41124 1.000 25.76558 397 GLY E N 1
ATOM 3124 C CA . GLY A 1 378 ? 31.42097 -11.93112 97.83698 1.000 25.60914 397 GLY E CA 1
ATOM 3125 C C . GLY A 1 378 ? 31.93383 -13.26280 98.32098 1.000 21.49652 397 GLY E C 1
ATOM 3126 O O . GLY A 1 378 ? 31.14348 -14.07124 98.82843 1.000 22.29576 397 GLY E O 1
ATOM 3127 N N . TYR A 1 379 ? 33.22682 -13.52533 98.17401 1.000 26.61190 398 TYR E N 1
ATOM 3128 C CA . TYR A 1 379 ? 33.80205 -14.82295 98.48228 1.000 21.31145 398 TYR E CA 1
ATOM 3129 C C . TYR A 1 379 ? 35.09656 -14.62671 99.26846 1.000 24.78526 398 TYR E C 1
ATOM 3130 O O . TYR A 1 379 ? 36.15785 -15.11230 98.87329 1.000 19.57970 398 TYR E O 1
ATOM 3139 N N . ASP A 1 380 ? 35.02267 -13.89015 100.37531 1.000 21.30276 399 ASP E N 1
ATOM 3140 C CA . ASP A 1 380 ? 36.22087 -13.68245 101.18294 1.000 20.09343 399 ASP E CA 1
ATOM 3141 C C . ASP A 1 380 ? 36.57739 -14.98738 101.87965 1.000 20.40379 399 ASP E C 1
ATOM 3142 O O . ASP A 1 380 ? 35.88702 -15.41655 102.81373 1.000 19.79605 399 ASP E O 1
ATOM 3147 N N . ARG A 1 381 ? 37.67870 -15.59310 101.43883 1.000 23.57140 400 ARG E N 1
ATOM 3148 C CA . ARG A 1 381 ? 38.02605 -16.93378 101.88427 1.000 27.36981 400 ARG E CA 1
ATOM 3149 C C . ARG A 1 381 ? 38.35122 -16.96087 103.36783 1.000 25.65429 400 ARG E C 1
ATOM 3150 O O . ARG A 1 381 ? 37.82782 -17.80146 104.10541 1.000 24.20857 400 ARG E O 1
ATOM 3158 N N . ASP A 1 382 ? 39.19061 -16.03090 103.82978 1.000 22.96925 401 ASP E N 1
ATOM 3159 C CA . ASP A 1 382 ? 39.52176 -15.97613 105.25156 1.000 23.69075 401 ASP E CA 1
ATOM 3160 C C . ASP A 1 382 ? 38.26693 -15.84951 106.11013 1.000 21.06529 401 ASP E C 1
ATOM 3161 O O . ASP A 1 382 ? 38.07489 -16.61275 107.06485 1.000 20.98562 401 ASP E O 1
ATOM 3166 N N . ASN A 1 383 ? 37.39153 -14.89521 105.78128 1.000 18.24471 402 ASN E N 1
ATOM 3167 C CA . ASN A 1 383 ? 36.20656 -14.67307 106.60551 1.000 17.17643 402 ASN E CA 1
ATOM 3168 C C . ASN A 1 383 ? 35.28659 -15.88738 106.60160 1.000 18.92933 402 ASN E C 1
ATOM 3169 O O . ASN A 1 383 ? 34.73049 -16.25797 107.64164 1.000 20.06694 402 ASN E O 1
ATOM 3174 N N . LEU A 1 384 ? 35.10272 -16.51185 105.44004 1.000 19.64091 403 LEU E N 1
ATOM 3175 C CA . LEU A 1 384 ? 34.18241 -17.63646 105.35610 1.000 19.49816 403 LEU E CA 1
ATOM 3176 C C . LEU A 1 384 ? 34.76505 -18.90061 105.97588 1.000 19.48368 403 LEU E C 1
ATOM 3177 O O . LEU A 1 384 ? 34.01179 -19.70655 106.52948 1.000 23.30137 403 LEU E O 1
ATOM 3182 N N . LEU A 1 385 ? 36.08785 -19.09190 105.91813 1.000 22.16715 404 LEU E N 1
ATOM 3183 C CA . LEU A 1 385 ? 36.67020 -20.22903 106.62827 1.000 21.82591 404 LEU E CA 1
ATOM 3184 C C . LEU A 1 385 ? 36.57874 -20.03610 108.13699 1.000 26.98945 404 LEU E C 1
ATOM 3185 O O . LEU A 1 385 ? 36.33163 -20.99490 108.88065 1.000 21.83366 404 LEU E O 1
ATOM 3190 N N . LYS A 1 386 ? 36.78523 -18.80507 108.60821 1.000 21.19997 405 LYS E N 1
ATOM 3191 C CA . LYS A 1 386 ? 36.62663 -18.53089 110.03138 1.000 18.55854 405 LYS E CA 1
ATOM 3192 C C . LYS A 1 386 ? 35.17773 -18.73471 110.46521 1.000 17.61258 405 LYS E C 1
ATOM 3193 O O . LYS A 1 386 ? 34.90952 -19.24185 111.56555 1.000 16.07935 405 LYS E O 1
ATOM 3199 N N . ALA A 1 387 ? 34.22392 -18.34170 109.61524 1.000 17.21748 406 ALA E N 1
ATOM 3200 C CA . ALA A 1 387 ? 32.82074 -18.58747 109.93059 1.000 17.33802 406 ALA E CA 1
ATOM 3201 C C . ALA A 1 387 ? 32.56267 -20.07971 110.08946 1.000 21.98886 406 ALA E C 1
ATOM 3202 O O . ALA A 1 387 ? 31.90943 -20.51254 111.04528 1.000 15.76382 406 ALA E O 1
ATOM 3204 N N . ASP A 1 388 ? 33.09232 -20.88473 109.16391 1.000 20.83434 407 ASP E N 1
ATOM 3205 C CA . ASP A 1 388 ? 32.89849 -22.32757 109.23826 1.000 21.04004 407 ASP E CA 1
ATOM 3206 C C . ASP A 1 388 ? 33.48618 -22.91038 110.52057 1.000 20.77143 407 ASP E C 1
ATOM 3207 O O . ASP A 1 388 ? 32.88017 -23.79299 111.14139 1.000 20.55539 407 ASP E O 1
ATOM 3212 N N . LYS A 1 389 ? 34.67787 -22.44859 110.91689 1.000 18.45468 408 LYS E N 1
ATOM 3213 C CA . LYS A 1 389 ? 35.31375 -22.95919 112.13216 1.000 23.69823 408 LYS E CA 1
ATOM 3214 C C . LYS A 1 389 ? 34.52689 -22.56496 113.37232 1.000 21.97202 408 LYS E C 1
ATOM 3215 O O . LYS A 1 389 ? 34.34373 -23.38151 114.28260 1.000 17.66129 408 LYS E O 1
ATOM 3221 N N . LEU A 1 390 ? 34.05369 -21.31476 113.42697 1.000 16.74631 409 LEU E N 1
ATOM 3222 C CA . LEU A 1 390 ? 33.22768 -20.89610 114.55091 1.000 15.30806 409 LEU E CA 1
ATOM 3223 C C . LEU A 1 390 ? 31.94985 -21.71487 114.62146 1.000 21.44324 409 LEU E C 1
ATOM 3224 O O . LEU A 1 390 ? 31.52694 -22.12379 115.71117 1.000 17.55370 409 LEU E O 1
ATOM 3229 N N . LEU A 1 391 ? 31.31865 -21.96560 113.46896 1.000 19.81351 410 LEU E N 1
ATOM 3230 C CA . LEU A 1 391 ? 30.11270 -22.78760 113.45578 1.000 20.69862 410 LEU E CA 1
ATOM 3231 C C . LEU A 1 391 ? 30.41425 -24.19567 113.95190 1.000 18.12574 410 LEU E C 1
ATOM 3232 O O . LEU A 1 391 ? 29.70267 -24.72880 114.81165 1.000 19.02236 410 LEU E O 1
ATOM 3237 N N . ASN A 1 392 ? 31.46847 -24.81523 113.40769 1.000 18.06637 411 ASN E N 1
ATOM 3238 C CA . ASN A 1 392 ? 31.89483 -26.13421 113.86630 1.000 19.29013 411 ASN E CA 1
ATOM 3239 C C . ASN A 1 392 ? 32.07406 -26.16170 115.38150 1.000 25.27305 411 ASN E C 1
ATOM 3240 O O . ASN A 1 392 ? 31.51355 -27.02042 116.07065 1.000 23.16073 411 ASN E O 1
ATOM 3245 N N . GLU A 1 393 ? 32.84474 -25.21243 115.91978 1.000 24.15033 412 GLU E N 1
ATOM 3246 C CA . GLU A 1 393 ? 33.11426 -25.20020 117.35560 1.000 23.28704 412 GLU E CA 1
ATOM 3247 C C . GLU A 1 393 ? 31.83794 -25.02939 118.17407 1.000 25.50252 412 GLU E C 1
ATOM 3248 O O . GLU A 1 393 ? 31.76054 -25.50491 119.31280 1.000 20.99411 412 GLU E O 1
ATOM 3254 N N . ALA A 1 394 ? 30.83323 -24.35988 117.61499 1.000 22.41017 413 ALA E N 1
ATOM 3255 C CA . ALA A 1 394 ? 29.55171 -24.16447 118.27958 1.000 24.86161 413 ALA E CA 1
ATOM 3256 C C . ALA A 1 394 ? 28.61794 -25.36045 118.12855 1.000 19.40827 413 ALA E C 1
ATOM 3257 O O . ALA A 1 394 ? 27.47646 -25.29091 118.59692 1.000 22.63553 413 ALA E O 1
ATOM 3259 N N . GLY A 1 395 ? 29.06904 -26.43787 117.49217 1.000 18.80477 414 GLY E N 1
ATOM 3260 C CA . GLY A 1 395 ? 28.25085 -27.62020 117.31663 1.000 20.63816 414 GLY E CA 1
ATOM 3261 C C . GLY A 1 395 ? 27.37025 -27.62026 116.08802 1.000 24.43801 414 GLY E C 1
ATOM 3262 O O . GLY A 1 395 ? 26.41660 -28.40538 116.02660 1.000 22.80933 414 GLY E O 1
ATOM 3263 N N . TRP A 1 396 ? 27.65414 -26.76328 115.10802 1.000 23.77640 415 TRP E N 1
ATOM 3264 C CA . TRP A 1 396 ? 26.89783 -26.68460 113.86444 1.000 24.29383 415 TRP E CA 1
ATOM 3265 C C . TRP A 1 396 ? 27.83693 -27.12413 112.74619 1.000 24.30472 415 TRP E C 1
ATOM 3266 O O . TRP A 1 396 ? 28.70868 -26.35914 112.32711 1.000 20.17494 415 TRP E O 1
ATOM 3277 N N . VAL A 1 397 ? 27.67122 -28.35823 112.27881 1.000 26.95516 416 VAL E N 1
ATOM 3278 C CA . VAL A 1 397 ? 28.61066 -28.97923 111.35672 1.000 25.77108 416 VAL E CA 1
ATOM 3279 C C . VAL A 1 397 ? 27.93416 -29.23620 110.01554 1.000 21.74662 416 VAL E C 1
ATOM 3280 O O . VAL A 1 397 ? 26.70715 -29.29064 109.89716 1.000 24.25962 416 VAL E O 1
ATOM 3284 N N . LEU A 1 398 ? 28.76350 -29.42623 108.99409 1.000 26.61117 417 LEU E N 1
ATOM 3285 C CA . LEU A 1 398 ? 28.26344 -29.69645 107.65683 1.000 28.50096 417 LEU E CA 1
ATOM 3286 C C . LEU A 1 398 ? 27.88467 -31.16238 107.51486 1.000 29.20724 417 LEU E C 1
ATOM 3287 O O . LEU A 1 398 ? 28.65773 -32.05510 107.87812 1.000 28.59613 417 LEU E O 1
ATOM 3292 N N . LYS A 1 399 ? 26.69071 -31.40729 106.99145 1.000 27.68575 418 LYS E N 1
ATOM 3293 C CA . LYS A 1 399 ? 26.25992 -32.74327 106.59104 1.000 36.42298 418 LYS E CA 1
ATOM 3294 C C . LYS A 1 399 ? 25.93108 -32.62084 105.10992 1.000 38.70774 418 LYS E C 1
ATOM 3295 O O . LYS A 1 399 ? 24.88786 -32.07149 104.74312 1.000 36.75619 418 LYS E O 1
ATOM 3301 N N . GLY A 1 400 ? 26.83241 -33.09881 104.26075 1.000 40.52772 419 GLY E N 1
ATOM 3302 C CA . GLY A 1 400 ? 26.75571 -32.75622 102.85633 1.000 37.06587 419 GLY E CA 1
ATOM 3303 C C . GLY A 1 400 ? 27.03180 -31.27635 102.68469 1.000 39.49005 419 GLY E C 1
ATOM 3304 O O . GLY A 1 400 ? 28.08070 -30.78752 103.11534 1.000 48.35296 419 GLY E O 1
ATOM 3305 N N . GLN A 1 401 ? 26.09836 -30.54344 102.08377 1.000 31.83357 420 GLN E N 1
ATOM 3306 C CA . GLN A 1 401 ? 26.23131 -29.09902 101.93549 1.000 35.23518 420 GLN E CA 1
ATOM 3307 C C . GLN A 1 401 ? 25.38963 -28.31876 102.94170 1.000 37.22118 420 GLN E C 1
ATOM 3308 O O . GLN A 1 401 ? 25.33833 -27.08799 102.86470 1.000 38.21069 420 GLN E O 1
ATOM 3314 N N . GLN A 1 402 ? 24.74674 -28.99812 103.88781 1.000 30.02378 421 GLN E N 1
ATOM 3315 C CA . GLN A 1 402 ? 23.78483 -28.38323 104.79257 1.000 27.55383 421 GLN E CA 1
ATOM 3316 C C . GLN A 1 402 ? 24.37183 -28.29078 106.19846 1.000 25.10395 421 GLN E C 1
ATOM 3317 O O . GLN A 1 402 ? 24.95699 -29.25907 106.69691 1.000 28.07225 421 GLN E O 1
ATOM 3323 N N . ARG A 1 403 ? 24.21907 -27.12868 106.83018 1.000 23.86471 422 ARG E N 1
ATOM 3324 C CA . ARG A 1 403 ? 24.69624 -26.92236 108.19183 1.000 25.13539 422 ARG E CA 1
ATOM 3325 C C . ARG A 1 403 ? 23.65861 -27.45515 109.17585 1.000 26.91427 422 ARG E C 1
ATOM 3326 O O . ARG A 1 403 ? 22.50672 -27.00107 109.18150 1.000 21.83911 422 ARG E O 1
ATOM 3334 N N . VAL A 1 404 ? 24.05662 -28.42776 110.00127 1.000 23.78043 423 VAL E N 1
ATOM 3335 C CA . VAL A 1 404 ? 23.13716 -29.07563 110.92663 1.000 28.15086 423 VAL E CA 1
ATOM 3336 C C . VAL A 1 404 ? 23.76245 -29.15431 112.31262 1.000 27.10189 423 VAL E C 1
ATOM 3337 O O . VAL A 1 404 ? 24.98521 -29.17000 112.47521 1.000 25.48853 423 VAL E O 1
ATOM 3341 N N . ASN A 1 405 ? 22.88992 -29.21745 113.31773 1.000 29.34455 424 ASN E N 1
ATOM 3342 C CA . ASN A 1 405 ? 23.32140 -29.36623 114.70176 1.000 30.98915 424 ASN E CA 1
ATOM 3343 C C . ASN A 1 405 ? 23.99063 -30.71973 114.90861 1.000 30.99954 424 ASN E C 1
ATOM 3344 O O . ASN A 1 405 ? 23.43292 -31.75929 114.54726 1.000 34.96537 424 ASN E O 1
ATOM 3349 N N . ALA A 1 406 ? 25.19361 -30.70419 115.49219 1.000 27.67580 425 ALA E N 1
ATOM 3350 C CA . ALA A 1 406 ? 25.98411 -31.92426 115.60595 1.000 29.70042 425 ALA E CA 1
ATOM 3351 C C . ALA A 1 406 ? 25.31185 -32.96764 116.48158 1.000 25.78196 425 ALA E C 1
ATOM 3352 O O . ALA A 1 406 ? 25.62171 -34.15658 116.35501 1.000 32.90047 425 ALA E O 1
ATOM 3354 N N . THR A 1 407 ? 24.40552 -32.55393 117.36564 1.000 30.43751 426 THR E N 1
ATOM 3355 C CA . THR A 1 407 ? 23.67203 -33.49087 118.20946 1.000 46.08177 426 THR E CA 1
ATOM 3356 C C . THR A 1 407 ? 22.34644 -33.90216 117.56900 1.000 51.95150 426 THR E C 1
ATOM 3357 O O . THR A 1 407 ? 22.13802 -35.07844 117.25350 1.000 55.77578 426 THR E O 1
ATOM 3361 N N . THR A 1 408 ? 21.44874 -32.93548 117.35877 1.000 51.21716 427 THR E N 1
ATOM 3362 C CA . THR A 1 408 ? 20.07631 -33.21676 116.95232 1.000 49.49800 427 THR E CA 1
ATOM 3363 C C . THR A 1 408 ? 19.90445 -33.41680 115.45442 1.000 49.17375 427 THR E C 1
ATOM 3364 O O . THR A 1 408 ? 18.88736 -33.98249 115.03787 1.000 49.51393 427 THR E O 1
ATOM 3368 N N . GLY A 1 409 ? 20.85641 -32.97153 114.63758 1.000 46.42755 428 GLY E N 1
ATOM 3369 C CA . GLY A 1 409 ? 20.69322 -33.04660 113.19905 1.000 42.53580 428 GLY E CA 1
ATOM 3370 C C . GLY A 1 409 ? 19.75958 -32.00928 112.62071 1.000 38.69784 428 GLY E C 1
ATOM 3371 O O . GLY A 1 409 ? 19.45941 -32.06299 111.42203 1.000 33.93864 428 GLY E O 1
ATOM 3372 N N . GLN A 1 410 ? 19.29252 -31.07383 113.43532 1.000 35.45422 429 GLN E N 1
ATOM 3373 C CA . GLN A 1 410 ? 18.41054 -30.02055 112.95705 1.000 33.79428 429 GLN E CA 1
ATOM 3374 C C . GLN A 1 410 ? 19.18525 -29.07940 112.04087 1.000 28.65879 429 GLN E C 1
ATOM 3375 O O . GLN A 1 410 ? 20.29222 -28.65596 112.39730 1.000 27.26437 429 GLN E O 1
ATOM 3381 N N . PRO A 1 411 ? 18.64944 -28.73608 110.86634 1.000 27.54392 430 PRO E N 1
ATOM 3382 C CA . PRO A 1 411 ? 19.29943 -27.71205 110.03727 1.000 25.46859 430 PRO E CA 1
ATOM 3383 C C . PRO A 1 411 ? 19.36850 -26.37259 110.75686 1.000 23.29966 430 PRO E C 1
ATOM 3384 O O . PRO A 1 411 ? 18.45870 -25.99130 111.49892 1.000 23.99142 430 PRO E O 1
ATOM 3388 N N . LEU A 1 412 ? 20.46204 -25.64632 110.52385 1.000 20.41326 431 LEU E N 1
ATOM 3389 C CA . LEU A 1 412 ? 20.56518 -24.27116 110.99784 1.000 18.72326 431 LEU E CA 1
ATOM 3390 C C . LEU A 1 412 ? 19.76857 -23.38743 110.04450 1.000 13.65095 431 LEU E C 1
ATOM 3391 O O . LEU A 1 412 ? 20.14816 -23.20763 108.88309 1.000 16.48545 431 LEU E O 1
ATOM 3396 N N . SER A 1 413 ? 18.67894 -22.81977 110.53984 1.000 13.23663 432 SER E N 1
ATOM 3397 C CA . SER A 1 413 ? 17.78536 -22.03431 109.71576 1.000 13.01248 432 SER E CA 1
ATOM 3398 C C . SER A 1 413 ? 17.18988 -20.95583 110.59996 1.000 19.46198 432 SER E C 1
ATOM 3399 O O . SER A 1 413 ? 16.95104 -21.18222 111.78907 1.000 18.71948 432 SER E O 1
ATOM 3402 N N . PHE A 1 414 ? 16.98115 -19.77853 110.02556 1.000 13.55922 433 PHE E N 1
ATOM 3403 C CA . PHE A 1 414 ? 16.35217 -18.69220 110.75488 1.000 12.61229 433 PHE E CA 1
ATOM 3404 C C . PHE A 1 414 ? 15.60904 -17.82775 109.75060 1.000 16.30783 433 PHE E C 1
ATOM 3405 O O . PHE A 1 414 ? 15.81308 -17.93322 108.54099 1.000 16.47375 433 PHE E O 1
ATOM 3413 N N . GLU A 1 415 ? 14.74510 -16.95983 110.27069 1.000 13.04777 434 GLU E N 1
ATOM 3414 C CA . GLU A 1 415 ? 13.89804 -16.10377 109.45460 1.000 13.41933 434 GLU E CA 1
ATOM 3415 C C . GLU A 1 415 ? 14.35123 -14.65830 109.57753 1.000 15.01813 434 GLU E C 1
ATOM 3416 O O . GLU A 1 415 ? 14.54116 -14.15451 110.68781 1.000 13.14781 434 GLU E O 1
ATOM 3422 N N . LEU A 1 416 ? 14.51645 -13.99812 108.44467 1.000 10.21919 435 LEU E N 1
ATOM 3423 C CA . LEU A 1 416 ? 14.76351 -12.56084 108.41844 1.000 13.54640 435 LEU E CA 1
ATOM 3424 C C . LEU A 1 416 ? 13.43045 -11.85905 108.20376 1.000 13.33900 435 LEU E C 1
ATOM 3425 O O . LEU A 1 416 ? 12.82778 -11.98896 107.13432 1.000 13.04316 435 LEU E O 1
ATOM 3430 N N . LEU A 1 417 ? 12.98601 -11.09269 109.20398 1.000 10.27383 436 LEU E N 1
ATOM 3431 C CA . LEU A 1 417 ? 11.76031 -10.30516 109.11081 1.000 10.28812 436 LEU E CA 1
ATOM 3432 C C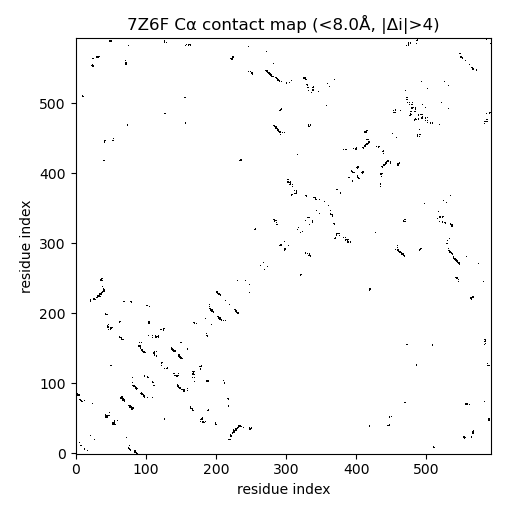 . LEU A 1 417 ? 12.05485 -8.91362 108.54858 1.000 10.84894 436 LEU E C 1
ATOM 3433 O O . LEU A 1 417 ? 12.93652 -8.20978 109.06230 1.000 10.12319 436 LEU E O 1
ATOM 3438 N N . LEU A 1 418 ? 11.31260 -8.51332 107.50448 1.000 14.97443 437 LEU E N 1
ATOM 3439 C CA . LEU A 1 418 ? 11.55649 -7.26811 106.76998 1.000 19.13004 437 LEU E CA 1
ATOM 3440 C C . LEU A 1 418 ? 10.28533 -6.45096 106.58466 1.000 14.72256 437 LEU E C 1
ATOM 3441 O O . LEU A 1 418 ? 9.22316 -7.01015 106.29765 1.000 14.58905 437 LEU E O 1
ATOM 3446 N N . PRO A 1 419 ? 10.37155 -5.12294 106.67881 1.000 19.05911 438 PRO E N 1
ATOM 3447 C CA . PRO A 1 419 ? 9.24033 -4.28845 106.25313 1.000 18.20091 438 PRO E CA 1
ATOM 3448 C C . PRO A 1 419 ? 9.09948 -4.32744 104.74061 1.000 22.64653 438 PRO E C 1
ATOM 3449 O O . PRO A 1 419 ? 10.07958 -4.16856 104.00791 1.000 24.21321 438 PRO E O 1
ATOM 3453 N N . ALA A 1 420 ? 7.87186 -4.55972 104.27455 1.000 19.59145 439 ALA E N 1
ATOM 3454 C CA . ALA A 1 420 ? 7.62971 -4.57764 102.83864 1.000 23.64997 439 ALA E CA 1
ATOM 3455 C C . ALA A 1 420 ? 7.88873 -3.21812 102.19679 1.000 22.72870 439 ALA E C 1
ATOM 3456 O O . ALA A 1 420 ? 8.19160 -3.15836 101.00390 1.000 28.89828 439 ALA E O 1
ATOM 3458 N N . SER A 1 421 ? 7.81185 -2.12726 102.96517 1.000 27.46115 440 SER E N 1
ATOM 3459 C CA . SER A 1 421 ? 7.95237 -0.79613 102.38203 1.000 37.60727 440 SER E CA 1
ATOM 3460 C C . SER A 1 421 ? 9.38888 -0.46811 101.98804 1.000 44.22587 440 SER E C 1
ATOM 3461 O O . SER A 1 421 ? 9.60068 0.41731 101.15226 1.000 47.35219 440 SER E O 1
ATOM 3464 N N . SER A 1 422 ? 10.37249 -1.15044 102.56435 1.000 39.83770 441 SER E N 1
ATOM 3465 C CA . SER A 1 422 ? 11.76978 -0.77699 102.40005 1.000 38.59955 441 SER E CA 1
ATOM 3466 C C . SER A 1 422 ? 12.37897 -1.45078 101.17661 1.000 33.60606 441 SER E C 1
ATOM 3467 O O . SER A 1 422 ? 12.03462 -2.58607 100.84066 1.000 30.14403 441 SER E O 1
ATOM 3470 N N . ASN A 1 423 ? 13.27175 -0.73204 100.50163 1.000 34.05643 442 ASN E N 1
ATOM 3471 C CA . ASN A 1 423 ? 14.19189 -1.37715 99.57825 1.000 34.14164 442 ASN E CA 1
ATOM 3472 C C . ASN A 1 423 ? 15.18289 -2.19539 100.38573 1.000 32.22660 442 ASN E C 1
ATOM 3473 O O . ASN A 1 423 ? 15.67622 -1.74644 101.42476 1.000 34.36531 442 ASN E O 1
ATOM 3478 N N . SER A 1 424 ? 15.46134 -3.40895 99.91940 1.000 20.95913 443 SER E N 1
ATOM 3479 C CA . SER A 1 424 ? 16.32907 -4.32446 100.64879 1.000 27.54800 443 SER E CA 1
ATOM 3480 C C . SER A 1 424 ? 17.18637 -5.11905 99.66005 1.000 22.72060 443 SER E C 1
ATOM 3481 O O . SER A 1 424 ? 17.17909 -6.34662 99.62593 1.000 25.27229 443 SER E O 1
ATOM 3484 N N . GLN A 1 425 ? 17.96603 -4.39939 98.84703 1.000 13.96797 444 GLN E N 1
ATOM 3485 C CA . GLN A 1 425 ? 18.76462 -5.05354 97.80920 1.000 23.04025 444 GLN E CA 1
ATOM 3486 C C . GLN A 1 425 ? 19.90549 -5.88482 98.38011 1.000 13.72880 444 GLN E C 1
ATOM 3487 O O . GLN A 1 425 ? 20.50167 -6.67104 97.64127 1.000 15.47272 444 GLN E O 1
ATOM 3493 N N . TRP A 1 426 ? 20.22955 -5.72085 99.65989 1.000 12.01684 445 TRP E N 1
ATOM 3494 C CA . TRP A 1 426 ? 21.29886 -6.49874 100.26238 1.000 14.36629 445 TRP E CA 1
ATOM 3495 C C . TRP A 1 426 ? 20.84581 -7.89292 100.68510 1.000 15.14807 445 TRP E C 1
ATOM 3496 O O . TRP A 1 426 ? 21.68316 -8.69478 101.11471 1.000 12.84585 445 TRP E O 1
ATOM 3507 N N . VAL A 1 427 ? 19.55283 -8.20306 100.57046 1.000 11.28376 446 VAL E N 1
ATOM 3508 C CA . VAL A 1 427 ? 19.01367 -9.38133 101.25201 1.000 11.62488 446 VAL E CA 1
ATOM 3509 C C . VAL A 1 427 ? 19.39949 -10.67171 100.53630 1.000 11.18184 446 VAL E C 1
ATOM 3510 O O . VAL A 1 427 ? 19.89064 -11.61461 101.16967 1.000 11.88091 446 VAL E O 1
ATOM 3514 N N . LEU A 1 428 ? 19.15596 -10.76262 99.22496 1.000 12.46200 447 LEU E N 1
ATOM 3515 C CA . LEU A 1 428 ? 19.57263 -11.96302 98.49838 1.000 13.30349 447 LEU E CA 1
ATOM 3516 C C . LEU A 1 428 ? 21.08645 -12.17681 98.52888 1.000 13.51131 447 LEU E C 1
ATOM 3517 O O . LEU A 1 428 ? 21.51595 -13.33047 98.70891 1.000 14.96918 447 LEU E O 1
ATOM 3522 N N . PRO A 1 429 ? 21.93410 -11.15931 98.36270 1.000 14.44294 448 PRO E N 1
ATOM 3523 C CA . PRO A 1 429 ? 23.37736 -11.39495 98.56146 1.000 12.64970 448 PRO E CA 1
ATOM 3524 C C . PRO A 1 429 ? 23.72221 -11.98853 99.92350 1.000 13.63395 448 PRO E C 1
ATOM 3525 O O . PRO A 1 429 ? 24.56205 -12.89393 100.01553 1.000 12.42095 448 PRO E O 1
ATOM 3529 N N . PHE A 1 430 ? 23.08213 -11.51553 100.99290 1.000 12.60838 449 PHE E N 1
ATOM 3530 C CA . PHE A 1 430 ? 23.31878 -12.09593 102.31062 1.000 10.97419 449 PHE E CA 1
ATOM 3531 C C . PHE A 1 430 ? 22.82322 -13.53612 102.36751 1.000 12.61425 449 PHE E C 1
ATOM 3532 O O . PHE A 1 430 ? 23.51063 -14.42300 102.89458 1.000 12.78334 449 PHE E O 1
ATOM 3540 N N . GLN A 1 431 ? 21.62763 -13.78255 101.83137 1.000 12.63363 450 GLN E N 1
ATOM 3541 C CA . GLN A 1 431 ? 21.08389 -15.13806 101.81853 1.000 12.58760 450 GLN E CA 1
ATOM 3542 C C . GLN A 1 431 ? 21.99297 -16.07906 101.03991 1.000 13.41951 450 GLN E C 1
ATOM 3543 O O . GLN A 1 431 ? 22.20294 -17.21735 101.45396 1.000 12.63674 450 GLN E O 1
ATOM 3549 N N . HIS A 1 432 ? 22.57490 -15.60027 99.93282 1.000 12.77828 451 HIS E N 1
ATOM 3550 C CA . HIS A 1 432 ? 23.48216 -16.42792 99.13230 1.000 13.59961 451 HIS E CA 1
ATOM 3551 C C . HIS A 1 432 ? 24.75888 -16.77033 99.89155 1.000 13.59077 451 HIS E C 1
ATOM 3552 O O . HIS A 1 432 ? 25.23680 -17.91562 99.83627 1.000 14.23907 451 HIS E O 1
ATOM 3559 N N . SER A 1 433 ? 25.35700 -15.77600 100.55882 1.000 13.13541 452 SER E N 1
ATOM 3560 C CA A SER A 1 433 ? 26.54123 -16.03616 101.36672 0.584 14.32612 452 SER E CA 1
ATOM 3561 C CA B SER A 1 433 ? 26.54046 -16.03406 101.37085 0.416 14.71309 452 SER E CA 1
ATOM 3562 C C . SER A 1 433 ? 26.24731 -17.06160 102.45467 1.000 13.04428 452 SER E C 1
ATOM 3563 O O . SER A 1 433 ? 27.05074 -17.96513 102.69588 1.000 14.41493 452 SER E O 1
ATOM 3568 N N . LEU A 1 434 ? 25.09429 -16.94462 103.11533 1.000 13.00688 453 LEU E N 1
ATOM 3569 C CA . LEU A 1 434 ? 24.73395 -17.92282 104.14012 1.000 13.54801 453 LEU E CA 1
ATOM 3570 C C . LEU A 1 434 ? 24.53571 -19.31401 103.54689 1.000 15.85637 453 LEU E C 1
ATOM 3571 O O . LEU A 1 434 ? 24.95130 -20.31099 104.15289 1.000 13.55651 453 LEU E O 1
ATOM 3576 N N . GLN A 1 435 ? 23.90231 -19.40551 102.36334 1.000 13.46812 454 GLN E N 1
ATOM 3577 C CA A GLN A 1 435 ? 23.73573 -20.69775 101.69589 0.476 14.37126 454 GLN E CA 1
ATOM 3578 C CA B GLN A 1 435 ? 23.73107 -20.70605 101.72473 0.524 14.36343 454 GLN E CA 1
ATOM 3579 C C . GLN A 1 435 ? 25.07647 -21.38269 101.50462 1.000 19.48583 454 GLN E C 1
ATOM 3580 O O . GLN A 1 435 ? 25.18499 -22.61518 101.60859 1.000 15.80825 454 GLN E O 1
ATOM 3591 N N . ARG A 1 436 ? 26.10774 -20.59837 101.19119 1.000 15.05356 455 ARG E N 1
ATOM 3592 C CA . ARG A 1 436 ? 27.43204 -21.15060 100.96679 1.000 15.84475 455 ARG E CA 1
ATOM 3593 C C . ARG A 1 436 ? 28.12809 -21.54504 102.25556 1.000 19.97204 455 ARG E C 1
ATOM 3594 O O . ARG A 1 436 ? 29.21042 -22.13434 102.19918 1.000 24.91826 455 ARG E O 1
ATOM 3602 N N . LEU A 1 437 ? 27.53967 -21.23534 103.40732 1.000 16.46280 456 LEU E N 1
ATOM 3603 C CA . LEU A 1 437 ? 27.93963 -21.84941 104.66347 1.000 15.07113 456 LEU E CA 1
ATOM 3604 C C . LEU A 1 437 ? 27.00354 -22.97736 105.06917 1.000 21.04490 456 LEU E C 1
ATOM 3605 O O . LEU A 1 437 ? 27.17216 -23.54493 106.14895 1.000 20.91781 456 LEU E O 1
ATOM 3610 N N . GLY A 1 438 ? 26.01896 -23.30666 104.23745 1.000 19.01711 457 GLY E N 1
ATOM 3611 C CA . GLY A 1 438 ? 25.07074 -24.35275 104.57179 1.000 17.33207 457 GLY E CA 1
ATOM 3612 C C . GLY A 1 438 ? 23.91104 -23.89643 105.42618 1.000 16.39505 457 GLY E C 1
ATOM 3613 O O . GLY A 1 438 ? 23.18874 -24.73977 105.96981 1.000 20.98802 457 GLY E O 1
ATOM 3614 N N . ILE A 1 439 ? 23.70361 -22.58675 105.54141 1.000 15.09794 458 ILE E N 1
ATOM 3615 C CA . ILE A 1 439 ? 22.70077 -21.97558 106.41350 1.000 15.94408 458 ILE E CA 1
ATOM 3616 C C . ILE A 1 439 ? 21.53218 -21.48064 105.57130 1.000 17.56807 458 ILE E C 1
ATOM 3617 O O . ILE A 1 439 ? 21.73416 -20.80520 104.55341 1.000 18.27815 458 ILE E O 1
ATOM 3622 N N . ASN A 1 440 ? 20.31071 -21.79337 106.00887 1.000 14.48883 459 ASN E N 1
ATOM 3623 C CA . ASN A 1 440 ? 19.08753 -21.35223 105.34728 1.000 14.28876 459 ASN E CA 1
ATOM 3624 C C . ASN A 1 440 ? 18.55708 -20.11348 106.05842 1.000 16.16186 459 ASN E C 1
ATOM 3625 O O . ASN A 1 440 ? 18.31564 -20.14930 107.26764 1.000 18.19397 459 ASN E O 1
ATOM 3630 N N . MET A 1 441 ? 18.37411 -19.01997 105.31771 1.000 11.93403 460 MET E N 1
ATOM 3631 C CA . MET A 1 441 ? 17.71345 -17.83274 105.85802 1.000 13.88412 460 MET E CA 1
ATOM 3632 C C . MET A 1 441 ? 16.42404 -17.63389 105.07003 1.000 17.61008 460 MET E C 1
ATOM 3633 O O . MET A 1 441 ? 16.46231 -17.37549 103.86130 1.000 16.39132 460 MET E O 1
ATOM 3638 N N . ASP A 1 442 ? 15.28424 -17.77915 105.74060 1.000 12.45401 461 ASP E N 1
ATOM 3639 C CA . ASP A 1 442 ? 14.00376 -17.49734 105.10381 1.000 14.14931 461 ASP E CA 1
ATOM 3640 C C . ASP A 1 442 ? 13.74720 -15.99698 105.15873 1.000 16.40962 461 ASP E C 1
ATOM 3641 O O . ASP A 1 442 ? 14.08310 -15.33117 106.14197 1.000 17.59801 461 ASP E O 1
ATOM 3646 N N . ILE A 1 443 ? 13.15266 -15.46106 104.10072 1.000 13.61840 462 ILE E N 1
ATOM 3647 C CA . ILE A 1 443 ? 12.87997 -14.03075 104.00255 1.000 14.00350 462 ILE E CA 1
ATOM 3648 C C . ILE A 1 443 ? 11.38191 -13.82234 104.13445 1.000 18.78355 462 ILE E C 1
ATOM 3649 O O . ILE A 1 443 ? 10.60114 -14.38592 103.35982 1.000 18.78926 462 ILE E O 1
ATOM 3654 N N . ARG A 1 444 ? 10.97193 -13.01451 105.11584 1.000 16.26530 463 ARG E N 1
ATOM 3655 C CA . ARG A 1 444 ? 9.54948 -12.76990 105.35612 1.000 20.18621 463 ARG E CA 1
ATOM 3656 C C . ARG A 1 444 ? 9.30900 -11.26224 105.33992 1.000 20.74301 463 ARG E C 1
ATOM 3657 O O . ARG A 1 444 ? 9.64717 -10.56944 106.30171 1.000 20.35484 463 ARG E O 1
ATOM 3665 N N . LYS A 1 445 ? 8.72166 -10.75935 104.25410 1.000 18.74146 464 LYS E N 1
ATOM 3666 C CA . LYS A 1 445 ? 8.33599 -9.35569 104.15322 1.000 21.86242 464 LYS E CA 1
ATOM 3667 C C . LYS A 1 445 ? 6.88268 -9.21942 104.57712 1.000 24.69020 464 LYS E C 1
ATOM 3668 O O . LYS A 1 445 ? 6.02684 -9.97973 104.11702 1.000 29.13876 464 LYS E O 1
ATOM 3674 N N . VAL A 1 446 ? 6.60649 -8.26417 105.46497 1.000 16.51169 465 VAL E N 1
ATOM 3675 C CA . VAL A 1 446 ? 5.28004 -8.10126 106.04544 1.000 21.38308 465 VAL E CA 1
ATOM 3676 C C . VAL A 1 446 ? 4.89842 -6.62696 105.99892 1.000 18.16736 465 VAL E C 1
ATOM 3677 O O . VAL A 1 446 ? 5.73649 -5.74734 105.79267 1.000 19.35966 465 VAL E O 1
ATOM 3681 N N . ASP A 1 447 ? 3.61154 -6.36713 106.21413 1.000 18.64964 466 ASP E N 1
ATOM 3682 C CA . ASP A 1 447 ? 3.09395 -5.01296 106.11737 1.000 21.58320 466 ASP E CA 1
ATOM 3683 C C . ASP A 1 447 ? 3.47299 -4.20439 107.35448 1.000 21.53970 466 ASP E C 1
ATOM 3684 O O . ASP A 1 447 ? 3.98840 -4.72871 108.34189 1.000 19.06406 466 ASP E O 1
ATOM 3689 N N . ASN A 1 448 ? 3.18288 -2.90424 107.28670 1.000 17.40978 467 ASN E N 1
ATOM 3690 C CA . ASN A 1 448 ? 3.66702 -1.95428 108.28372 1.000 19.49675 467 ASN E CA 1
ATOM 3691 C C . ASN A 1 448 ? 3.11900 -2.24234 109.67785 1.000 18.61244 467 ASN E C 1
ATOM 3692 O O . ASN A 1 448 ? 3.84306 -2.10790 110.66974 1.000 18.38984 467 ASN E O 1
ATOM 3697 N N . SER A 1 449 ? 1.84089 -2.60866 109.78267 1.000 18.11290 468 SER E N 1
ATOM 3698 C CA . SER A 1 449 ? 1.27557 -2.86629 111.10342 1.000 20.39777 468 SER E CA 1
ATOM 3699 C C . SER A 1 449 ? 1.82394 -4.15603 111.69439 1.000 18.87897 468 SER E C 1
ATOM 3700 O O . SER A 1 449 ? 2.16337 -4.19852 112.88116 1.000 17.95911 468 SER E O 1
ATOM 3703 N N . GLN A 1 450 ? 1.91401 -5.21515 110.88251 1.000 15.92452 469 GLN E N 1
ATOM 3704 C CA . GLN A 1 450 ? 2.48965 -6.47559 111.35326 1.000 17.94889 469 GLN E CA 1
ATOM 3705 C C . GLN A 1 450 ? 3.92661 -6.30812 111.83884 1.000 20.34613 469 GLN E C 1
ATOM 3706 O O . GLN A 1 450 ? 4.30198 -6.88578 112.86586 1.000 13.94186 469 GLN E O 1
ATOM 3712 N N . ILE A 1 451 ? 4.76069 -5.56831 111.09406 1.000 14.40224 470 ILE E N 1
ATOM 3713 C CA . ILE A 1 451 ? 6.15581 -5.41975 111.50008 1.000 14.36388 470 ILE E CA 1
ATOM 3714 C C . ILE A 1 451 ? 6.24591 -4.61428 112.79379 1.000 14.67781 470 ILE E C 1
ATOM 3715 O O . ILE A 1 451 ? 7.08166 -4.89865 113.66293 1.000 14.69725 470 ILE E O 1
ATOM 3720 N N . THR A 1 452 ? 5.36398 -3.62877 112.96645 1.000 13.42163 471 THR E N 1
ATOM 3721 C CA . THR A 1 452 ? 5.34515 -2.86506 114.21086 1.000 15.07485 471 THR E CA 1
ATOM 3722 C C . THR A 1 452 ? 5.00396 -3.75529 115.40361 1.000 13.80104 471 THR E C 1
ATOM 3723 O O . THR A 1 452 ? 5.68840 -3.72139 116.43407 1.000 11.57444 471 THR E O 1
ATOM 3727 N N . ASN A 1 453 ? 3.95286 -4.56768 115.27228 1.000 12.63168 472 ASN E N 1
ATOM 3728 C CA . ASN A 1 453 ? 3.58349 -5.49019 116.34125 1.000 11.83564 472 ASN E CA 1
ATOM 3729 C C . ASN A 1 453 ? 4.69839 -6.50235 116.60675 1.000 11.82364 472 ASN E C 1
ATOM 3730 O O . ASN A 1 453 ? 5.05274 -6.76432 117.76133 1.000 11.58380 472 ASN E O 1
ATOM 3735 N N . ARG A 1 454 ? 5.26752 -7.08841 115.54933 1.000 11.86323 473 ARG E N 1
ATOM 3736 C CA . ARG A 1 454 ? 6.28409 -8.11522 115.77149 1.000 11.66887 473 ARG E CA 1
ATOM 3737 C C . ARG A 1 454 ? 7.55715 -7.50529 116.34374 1.000 13.70042 473 ARG E C 1
ATOM 3738 O O . ARG A 1 454 ? 8.18835 -8.09086 117.23618 1.000 10.04507 473 ARG E O 1
ATOM 3746 N N . MET A 1 455 ? 7.93572 -6.31184 115.86840 1.000 9.99252 474 MET E N 1
ATOM 3747 C CA A MET A 1 455 ? 9.10621 -5.63504 116.42180 0.497 8.72084 474 MET E CA 1
ATOM 3748 C CA B MET A 1 455 ? 9.10820 -5.64881 116.42386 0.503 8.72086 474 MET E CA 1
ATOM 3749 C C . MET A 1 455 ? 8.94184 -5.42009 117.92073 1.000 9.37592 474 MET E C 1
ATOM 3750 O O . MET A 1 455 ? 9.85834 -5.68414 118.70681 1.000 10.48507 474 MET E O 1
ATOM 3759 N N . ARG A 1 456 ? 7.77157 -4.93590 118.32195 1.000 10.74027 475 ARG E N 1
ATOM 3760 C CA . ARG A 1 456 ? 7.50789 -4.60104 119.71269 1.000 9.53711 475 ARG E CA 1
ATOM 3761 C C . ARG A 1 456 ? 7.62585 -5.81601 120.62048 1.000 14.12222 475 ARG E C 1
ATOM 3762 O O . ARG A 1 456 ? 8.14851 -5.71744 121.73597 1.000 13.82451 475 ARG E O 1
ATOM 3770 N N . SER A 1 457 ? 7.13683 -6.96528 120.16751 1.000 10.02885 476 SER E N 1
ATOM 3771 C CA . SER A 1 457 ? 7.19914 -8.19397 120.95020 1.000 10.32396 476 SER E CA 1
ATOM 3772 C C . SER A 1 457 ? 8.47615 -8.99353 120.72053 1.000 9.81237 476 SER E C 1
ATOM 3773 O O . SER A 1 457 ? 8.62969 -10.06267 121.32527 1.000 11.40797 476 SER E O 1
ATOM 3776 N N . ARG A 1 458 ? 9.39543 -8.50383 119.88390 1.000 9.16174 477 ARG E N 1
ATOM 3777 C CA . ARG A 1 458 ? 10.60588 -9.25291 119.52493 1.000 11.73571 477 ARG E CA 1
ATOM 3778 C C . ARG A 1 458 ? 10.24911 -10.59594 118.88081 1.000 11.17102 477 ARG E C 1
ATOM 3779 O O . ARG A 1 458 ? 10.91934 -11.61425 119.10044 1.000 10.55855 477 ARG E O 1
ATOM 3787 N N . ASP A 1 459 ? 9.17720 -10.60364 118.08628 1.000 10.15895 478 ASP E N 1
ATOM 3788 C CA . ASP A 1 459 ? 8.71269 -11.82812 117.42960 1.000 11.67264 478 ASP E CA 1
ATOM 3789 C C . ASP A 1 459 ? 9.44139 -11.95621 116.09087 1.000 9.80110 478 ASP E C 1
ATOM 3790 O O . ASP A 1 459 ? 8.87960 -11.77275 115.01153 1.000 13.82659 478 ASP E O 1
ATOM 3795 N N . TYR A 1 460 ? 10.74054 -12.23357 116.20081 1.000 10.86139 479 TYR E N 1
ATOM 3796 C CA . TYR A 1 460 ? 11.61279 -12.41394 115.05373 1.000 9.74543 479 TYR E CA 1
ATOM 3797 C C . TYR A 1 460 ? 12.84769 -13.18468 115.48975 1.000 9.25605 479 TYR E C 1
ATOM 3798 O O . TYR A 1 460 ? 13.21802 -13.20048 116.66913 1.000 12.03855 479 TYR E O 1
ATOM 3807 N N . ASP A 1 461 ? 13.45512 -13.87013 114.51902 1.000 9.03732 480 ASP E N 1
ATOM 3808 C CA . ASP A 1 461 ? 14.81971 -14.33437 114.70410 1.000 9.21622 480 ASP E CA 1
ATOM 3809 C C . ASP A 1 461 ? 15.78588 -13.18759 114.49000 1.000 12.52072 480 ASP E C 1
ATOM 3810 O O . ASP A 1 461 ? 16.64238 -12.91632 115.33518 1.000 10.30414 480 ASP E O 1
ATOM 3815 N N . MET A 1 462 ? 15.66151 -12.51890 113.34571 1.000 10.43811 481 MET E N 1
ATOM 3816 C CA . MET A 1 462 ? 16.48378 -11.37460 112.99634 1.000 9.98251 481 MET E CA 1
ATOM 3817 C C . MET A 1 462 ? 15.60517 -10.32824 112.32696 1.000 10.89456 481 MET E C 1
ATOM 3818 O O . MET A 1 462 ? 14.69958 -10.67717 111.56791 1.000 11.62944 481 MET E O 1
ATOM 3823 N N . MET A 1 463 ? 15.87570 -9.04586 112.58888 1.000 9.73125 482 MET E N 1
ATOM 3824 C CA . MET A 1 463 ? 15.18602 -7.99183 111.85066 1.000 11.32208 482 MET E CA 1
ATOM 3825 C C . MET A 1 463 ? 16.04562 -6.73372 111.88252 1.000 11.03300 482 MET E C 1
ATOM 3826 O O . MET A 1 463 ? 16.82270 -6.54525 112.82654 1.000 9.53991 482 MET E O 1
ATOM 3831 N N . PRO A 1 464 ? 15.95521 -5.87369 110.86361 1.000 11.61390 483 PRO E N 1
ATOM 3832 C CA . PRO A 1 464 ? 16.73741 -4.63018 110.89021 1.000 10.29935 483 PRO E CA 1
ATOM 3833 C C . PRO A 1 464 ? 16.19341 -3.66083 111.92212 1.000 9.63007 483 PRO E C 1
ATOM 3834 O O . PRO A 1 464 ? 14.98143 -3.53379 112.11415 1.000 13.61948 483 PRO E O 1
ATOM 3838 N N . ARG A 1 465 ? 17.10913 -2.96260 112.57909 1.000 10.33859 484 ARG E N 1
ATOM 3839 C CA . ARG A 1 465 ? 16.74378 -1.97201 113.58025 1.000 11.37406 484 ARG E CA 1
ATOM 3840 C C . ARG A 1 465 ? 17.63083 -0.75382 113.38531 1.000 14.44368 484 ARG E C 1
ATOM 3841 O O . ARG A 1 465 ? 18.76897 -0.86641 112.91709 1.000 17.39262 484 ARG E O 1
ATOM 3849 N N . VAL A 1 466 ? 17.10323 0.41364 113.73562 1.000 11.38428 485 VAL E N 1
ATOM 3850 C CA . VAL A 1 466 ? 17.89333 1.63972 113.76484 1.000 7.70836 485 VAL E CA 1
ATOM 3851 C C . VAL A 1 466 ? 18.23341 1.93825 115.21611 1.000 14.91939 485 VAL E C 1
ATOM 3852 O O . VAL A 1 466 ? 17.34482 1.96920 116.07774 1.000 15.38138 485 VAL E O 1
ATOM 3856 N N . TRP A 1 467 ? 19.51903 2.13731 115.49438 1.000 13.17360 486 TRP E N 1
ATOM 3857 C CA . TRP A 1 467 ? 19.96148 2.64494 116.78957 1.000 14.04182 486 TRP E CA 1
ATOM 3858 C C . TRP A 1 467 ? 20.10246 4.15684 116.64116 1.000 12.84729 486 TRP E C 1
ATOM 3859 O O . TRP A 1 467 ? 20.98890 4.63855 115.92837 1.000 14.54417 486 TRP E O 1
ATOM 3870 N N . ARG A 1 468 ? 19.20484 4.90727 117.27005 1.000 12.34276 487 ARG E N 1
ATOM 3871 C CA . ARG A 1 468 ? 19.18994 6.34001 117.02503 1.000 11.96412 487 ARG E CA 1
ATOM 3872 C C . ARG A 1 468 ? 20.40574 6.98630 117.67411 1.000 14.22263 487 ARG E C 1
ATOM 3873 O O . ARG A 1 468 ? 20.94213 6.48487 118.66622 1.000 15.70559 487 ARG E O 1
ATOM 3881 N N . ALA A 1 469 ? 20.85042 8.09242 117.08117 1.000 15.68697 488 ALA E N 1
ATOM 3882 C CA . ALA A 1 469 ? 22.02863 8.81421 117.55092 1.000 15.93761 488 ALA E CA 1
ATOM 3883 C C . ALA A 1 469 ? 21.94074 9.10904 119.04124 1.000 17.00249 488 ALA E C 1
ATOM 3884 O O . ALA A 1 469 ? 20.95390 9.67398 119.51582 1.000 17.41984 488 ALA E O 1
ATOM 3886 N N . MET A 1 470 ? 22.97221 8.72364 119.77913 1.000 15.98326 489 MET E N 1
ATOM 3887 C CA . MET A 1 470 ? 23.04044 9.09350 121.19001 1.000 20.88177 489 MET E CA 1
ATOM 3888 C C . MET A 1 470 ? 24.28986 9.91686 121.44586 1.000 15.45392 489 MET E C 1
ATOM 3889 O O . MET A 1 470 ? 25.40547 9.36065 121.47370 1.000 18.99408 489 MET E O 1
ATOM 3894 N N . PRO A 1 471 ? 24.14889 11.22584 121.65280 1.000 12.81975 490 PRO E N 1
ATOM 3895 C CA . PRO A 1 471 ? 25.33492 12.10232 121.69986 1.000 14.34509 490 PRO E CA 1
ATOM 3896 C C . PRO A 1 471 ? 26.17384 11.95971 122.96360 1.000 15.61503 490 PRO E C 1
ATOM 3897 O O . PRO A 1 471 ? 27.34425 12.37262 122.95232 1.000 14.92567 490 PRO E O 1
ATOM 3901 N N . TRP A 1 472 ? 25.62009 11.41578 124.04360 1.000 16.06396 491 TRP E N 1
ATOM 3902 C CA . TRP A 1 472 ? 26.36605 11.11041 125.25555 1.000 11.41854 491 TRP E CA 1
ATOM 3903 C C . TRP A 1 472 ? 25.72805 9.88866 125.90094 1.000 13.25491 491 TRP E C 1
ATOM 3904 O O . TRP A 1 472 ? 24.60275 9.51046 125.54393 1.000 14.82427 491 TRP E O 1
ATOM 3915 N N . PRO A 1 473 ? 26.41102 9.23340 126.85061 1.000 14.52826 492 PRO E N 1
ATOM 3916 C CA . PRO A 1 473 ? 25.77954 8.08248 127.50827 1.000 13.24456 492 PRO E CA 1
ATOM 3917 C C . PRO A 1 473 ? 24.67989 8.54113 128.45160 1.000 11.29537 492 PRO E C 1
ATOM 3918 O O . PRO A 1 473 ? 24.94239 8.91614 129.59592 1.000 13.71197 492 PRO E O 1
ATOM 3922 N N . SER A 1 474 ? 23.44936 8.50535 127.94942 1.000 10.73592 493 SER E N 1
ATOM 3923 C CA . SER A 1 474 ? 22.24414 8.94224 128.64258 1.000 14.44166 493 SER E CA 1
ATOM 3924 C C . SER A 1 474 ? 21.68940 7.85959 129.55775 1.000 10.81792 493 SER E C 1
ATOM 3925 O O . SER A 1 474 ? 21.84947 6.66481 129.30052 1.000 10.95590 493 SER E O 1
ATOM 3928 N N . SER A 1 475 ? 20.99014 8.29192 130.61842 1.000 10.40820 494 SER E N 1
ATOM 3929 C CA . SER A 1 475 ? 20.27266 7.33468 131.45892 1.000 10.32617 494 SER E CA 1
ATOM 3930 C C . SER A 1 475 ? 19.21799 6.56536 130.66856 1.000 12.18447 494 SER E C 1
ATOM 3931 O O . SER A 1 475 ? 18.83126 5.46585 131.07929 1.000 15.15949 494 SER E O 1
ATOM 3934 N N . ASP A 1 476 ? 18.78821 7.08991 129.51446 1.000 12.69531 495 ASP E N 1
ATOM 3935 C CA . ASP A 1 476 ? 17.87171 6.36063 128.64214 1.000 10.24943 495 ASP E CA 1
ATOM 3936 C C . ASP A 1 476 ? 18.47624 5.06717 128.10321 1.000 13.78180 495 ASP E C 1
ATOM 3937 O O . ASP A 1 476 ? 17.73315 4.23132 127.57736 1.000 12.57993 495 ASP E O 1
ATOM 3942 N N . LEU A 1 477 ? 19.79836 4.87506 128.21449 1.000 11.97492 496 LEU E N 1
ATOM 3943 C CA . LEU A 1 477 ? 20.38693 3.60289 127.80541 1.000 10.04193 496 LEU E CA 1
ATOM 3944 C C . LEU A 1 477 ? 19.72196 2.43375 128.52223 1.000 13.12883 496 LEU E C 1
ATOM 3945 O O . LEU A 1 477 ? 19.61656 1.32814 127.96375 1.000 9.79577 496 LEU E O 1
ATOM 3950 N N . GLN A 1 478 ? 19.24289 2.65914 129.74772 1.000 9.38272 497 GLN E N 1
ATOM 3951 C CA . GLN A 1 478 ? 18.64175 1.56504 130.49790 1.000 11.23308 497 GLN E CA 1
ATOM 3952 C C . GLN A 1 478 ? 17.38266 1.03088 129.82014 1.000 13.08044 497 GLN E C 1
ATOM 3953 O O . GLN A 1 478 ? 17.10721 -0.16962 129.90708 1.000 8.80682 497 GLN E O 1
ATOM 3959 N N . ILE A 1 479 ? 16.60854 1.89391 129.14534 1.000 8.57872 498 ILE E N 1
ATOM 3960 C CA . ILE A 1 479 ? 15.37868 1.43544 128.49487 1.000 12.40382 498 ILE E CA 1
ATOM 3961 C C . ILE A 1 479 ? 15.70659 0.44330 127.38746 1.000 10.26156 498 ILE E C 1
ATOM 3962 O O . ILE A 1 479 ? 14.98536 -0.54203 127.16960 1.000 8.27252 498 ILE E O 1
ATOM 3967 N N . SER A 1 480 ? 16.79518 0.68383 126.66515 1.000 8.44950 499 SER E N 1
ATOM 3968 C CA . SER A 1 480 ? 17.13083 -0.15867 125.52772 1.000 8.74035 499 SER E CA 1
ATOM 3969 C C . SER A 1 480 ? 17.98224 -1.36511 125.89781 1.000 15.07277 499 SER E C 1
ATOM 3970 O O . SER A 1 480 ? 18.02016 -2.33248 125.11813 1.000 12.20012 499 SER E O 1
ATOM 3973 N N . TRP A 1 481 ? 18.64895 -1.35377 127.06181 1.000 9.07841 500 TRP E N 1
ATOM 3974 C CA . TRP A 1 481 ? 19.66554 -2.36757 127.31994 1.000 11.96736 500 TRP E CA 1
ATOM 3975 C C . TRP A 1 481 ? 19.60460 -3.03952 128.69227 1.000 12.40854 500 TRP E C 1
ATOM 3976 O O . TRP A 1 481 ? 20.08298 -4.16813 128.83904 1.000 12.68605 500 TRP E O 1
ATOM 3987 N N . SER A 1 482 ? 19.07081 -2.37120 129.71354 1.000 12.36694 501 SER E N 1
ATOM 3988 C CA . SER A 1 482 ? 19.11554 -2.95259 131.05324 1.000 10.23112 501 SER E CA 1
ATOM 3989 C C . SER A 1 482 ? 18.06353 -4.03864 131.25047 1.000 13.31009 501 SER E C 1
ATOM 3990 O O . SER A 1 482 ? 16.94102 -3.94680 130.75254 1.000 12.70881 501 SER E O 1
ATOM 3993 N N . SER A 1 483 ? 18.43566 -5.04079 132.06166 1.000 11.33823 502 SER E N 1
ATOM 3994 C CA . SER A 1 483 ? 17.61406 -6.23290 132.28070 1.000 13.46000 502 SER E CA 1
ATOM 3995 C C . SER A 1 483 ? 16.16813 -5.90311 132.62090 1.000 13.39759 502 SER E C 1
ATOM 3996 O O . SER A 1 483 ? 15.24332 -6.52908 132.08624 1.000 14.76970 502 SER E O 1
ATOM 3999 N N . GLU A 1 484 ? 15.94991 -4.94306 133.53425 1.000 10.65360 503 GLU E N 1
ATOM 4000 C CA A GLU A 1 484 ? 14.60408 -4.64444 134.01161 0.533 17.27600 503 GLU E CA 1
ATOM 4001 C CA B GLU A 1 484 ? 14.60322 -4.65332 134.01179 0.467 17.41977 503 GLU E CA 1
ATOM 4002 C C . GLU A 1 484 ? 13.70092 -4.07383 132.92437 1.000 15.67168 503 GLU E C 1
ATOM 4003 O O . GLU A 1 484 ? 12.47257 -4.16984 133.04953 1.000 13.14057 503 GLU E O 1
ATOM 4014 N N . TYR A 1 485 ? 14.26984 -3.48205 131.86526 1.000 10.03167 504 TYR E N 1
ATOM 4015 C CA . TYR A 1 485 ? 13.48406 -2.84769 130.80275 1.000 9.73524 504 TYR E CA 1
ATOM 4016 C C . TYR A 1 485 ? 13.35775 -3.72073 129.55438 1.000 9.34903 504 TYR E C 1
ATOM 4017 O O . TYR A 1 485 ? 13.06338 -3.20055 128.46923 1.000 10.13311 504 TYR E O 1
ATOM 4026 N N . ILE A 1 486 ? 13.55535 -5.03693 129.70487 1.000 9.51061 505 ILE E N 1
ATOM 4027 C CA . ILE A 1 486 ? 13.55281 -5.99342 128.60582 1.000 12.27325 505 ILE E CA 1
ATOM 4028 C C . ILE A 1 486 ? 12.30497 -5.88174 127.74079 1.000 9.64210 505 ILE E C 1
ATOM 4029 O O . ILE A 1 486 ? 12.34995 -6.18384 126.54173 1.000 13.78100 505 ILE E O 1
ATOM 4034 N N . ASN A 1 487 ? 11.16282 -5.51057 128.32680 1.000 10.24675 506 ASN E N 1
ATOM 4035 C CA . ASN A 1 487 ? 9.90730 -5.46033 127.58607 1.000 12.75001 506 ASN E CA 1
ATOM 4036 C C . ASN A 1 487 ? 9.54303 -4.04995 127.13889 1.000 9.97028 506 ASN E C 1
ATOM 4037 O O . ASN A 1 487 ? 8.37386 -3.78760 126.84618 1.000 10.41334 506 ASN E O 1
ATOM 4042 N N . SER A 1 488 ? 10.51426 -3.13910 127.07884 1.000 11.95403 507 SER E N 1
ATOM 4043 C CA . SER A 1 488 ? 10.19850 -1.74774 126.77948 1.000 9.47435 507 SER E CA 1
ATOM 4044 C C . SER A 1 488 ? 9.79856 -1.52793 125.32874 1.000 10.72064 507 SER E C 1
ATOM 4045 O O . SER A 1 488 ? 9.21846 -0.48166 125.02495 1.000 9.51293 507 SER E O 1
ATOM 4048 N N . THR A 1 489 ? 10.07952 -2.49891 124.45648 1.000 8.95231 508 THR E N 1
ATOM 4049 C CA . THR A 1 489 ? 10.03254 -2.53551 122.98415 1.000 8.69346 508 THR E CA 1
ATOM 4050 C C . THR A 1 489 ? 11.30224 -1.95247 122.37527 1.000 14.67896 508 THR E C 1
ATOM 4051 O O . THR A 1 489 ? 11.39717 -1.89454 121.13662 1.000 11.78413 508 THR E O 1
ATOM 4055 N N . TYR A 1 490 ? 12.27688 -1.53012 123.17988 1.000 8.39622 509 TYR E N 1
ATOM 4056 C CA . TYR A 1 490 ? 13.52339 -0.95744 122.67231 1.000 10.40666 509 TYR E CA 1
ATOM 4057 C C . TYR A 1 490 ? 14.73238 -1.86994 122.84199 1.000 10.80184 509 TYR E C 1
ATOM 4058 O O . TYR A 1 490 ? 15.83221 -1.51538 122.39070 1.000 11.05597 509 TYR E O 1
ATOM 4067 N N . ASN A 1 491 ? 14.57432 -3.02684 123.48431 1.000 7.29168 510 ASN E N 1
ATOM 4068 C CA . ASN A 1 491 ? 15.68051 -3.96212 123.67163 1.000 7.12578 510 ASN E CA 1
ATOM 4069 C C . ASN A 1 491 ? 15.59209 -4.94350 122.50997 1.000 8.00349 510 ASN E C 1
ATOM 4070 O O . ASN A 1 491 ? 14.87291 -5.93716 122.55369 1.000 9.98524 510 ASN E O 1
ATOM 4075 N N . ALA A 1 492 ? 16.28660 -4.61188 121.41721 1.000 8.45716 511 ALA E N 1
ATOM 4076 C CA . ALA A 1 492 ? 16.12430 -5.39424 120.19072 1.000 9.19991 511 ALA E CA 1
ATOM 4077 C C . ALA A 1 492 ? 16.67348 -6.81824 120.28255 1.000 12.07582 511 ALA E C 1
ATOM 4078 O O . ALA A 1 492 ? 16.01689 -7.75945 119.79388 1.000 9.75304 511 ALA E O 1
ATOM 4080 N N . PRO A 1 493 ? 17.85828 -7.04208 120.87117 1.000 10.96978 512 PRO E N 1
ATOM 4081 C CA . PRO A 1 493 ? 18.37803 -8.42150 120.92433 1.000 10.69774 512 PRO E CA 1
ATOM 4082 C C . PRO A 1 493 ? 17.77278 -9.26557 122.01962 1.000 9.96999 512 PRO E C 1
ATOM 4083 O O . PRO A 1 493 ? 17.91128 -10.49557 121.97384 1.000 10.35855 512 PRO E O 1
ATOM 4087 N N . GLY A 1 494 ? 17.12319 -8.65049 123.00536 1.000 9.32795 513 GLY E N 1
ATOM 4088 C CA . GLY A 1 494 ? 16.63561 -9.41012 124.13738 1.000 10.56546 513 GLY E CA 1
ATOM 4089 C C . GLY A 1 494 ? 17.69121 -9.71764 125.17543 1.000 12.69818 513 GLY E C 1
ATOM 4090 O O . GLY A 1 494 ? 17.66969 -10.80101 125.76795 1.000 15.51362 513 GLY E O 1
ATOM 4091 N N . VAL A 1 495 ? 18.60982 -8.78931 125.42431 1.000 12.26183 514 VAL E N 1
ATOM 4092 C CA . VAL A 1 495 ? 19.72834 -9.03397 126.32974 1.000 17.55366 514 VAL E CA 1
ATOM 4093 C C . VAL A 1 495 ? 19.35595 -8.65033 127.76043 1.000 15.28608 514 VAL E C 1
ATOM 4094 O O . VAL A 1 495 ? 18.75305 -7.59859 128.01838 1.000 13.85129 514 VAL E O 1
ATOM 4098 N N . GLN A 1 496 ? 19.71630 -9.52231 128.69814 1.000 14.43988 515 GLN E N 1
A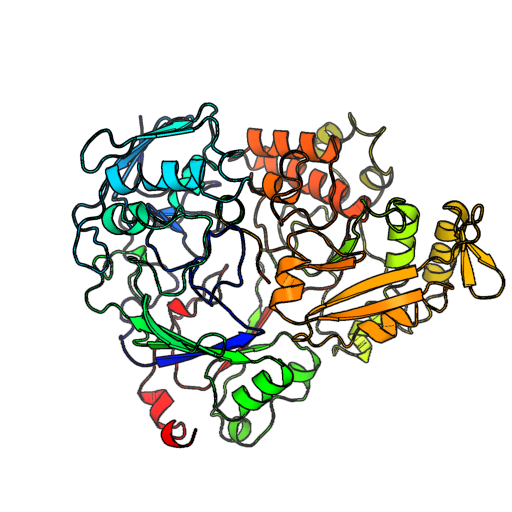TOM 4099 C CA . GLN A 1 496 ? 19.59856 -9.25881 130.12868 1.000 11.73094 515 GLN E CA 1
ATOM 4100 C C . GLN A 1 496 ? 20.94560 -9.67386 130.70922 1.000 12.95705 515 GLN E C 1
ATOM 4101 O O . GLN A 1 496 ? 21.14674 -10.84534 131.03118 1.000 19.77432 515 GLN E O 1
ATOM 4107 N N . SER A 1 497 ? 21.87652 -8.72544 130.79262 1.000 11.67494 516 SER E N 1
ATOM 4108 C CA . SER A 1 497 ? 23.23574 -9.03838 131.19256 1.000 12.36209 516 SER E CA 1
ATOM 4109 C C . SER A 1 497 ? 23.64013 -8.22392 132.41670 1.000 11.49460 516 SER E C 1
ATOM 4110 O O . SER A 1 497 ? 23.48378 -6.99240 132.42333 1.000 12.88389 516 SER E O 1
ATOM 4113 N N . PRO A 1 498 ? 24.18165 -8.85796 133.45493 1.000 14.36146 517 PRO E N 1
ATOM 4114 C CA . PRO A 1 498 ? 24.59946 -8.08942 134.63319 1.000 17.49449 517 PRO E CA 1
ATOM 4115 C C . PRO A 1 498 ? 25.76739 -7.16974 134.35272 1.000 17.32148 517 PRO E C 1
ATOM 4116 O O . PRO A 1 498 ? 25.92705 -6.17060 135.06293 1.000 15.56264 517 PRO E O 1
ATOM 4120 N N . VAL A 1 499 ? 26.60358 -7.49821 133.36201 1.000 11.46282 518 VAL E N 1
ATOM 4121 C CA . VAL A 1 499 ? 27.69578 -6.60920 132.96691 1.000 16.13878 518 VAL E CA 1
ATOM 4122 C C . VAL A 1 499 ? 27.13486 -5.30927 132.40445 1.000 16.77102 518 VAL E C 1
ATOM 4123 O O . VAL A 1 499 ? 27.56143 -4.21168 132.78193 1.000 18.91608 518 VAL E O 1
ATOM 4127 N N . ILE A 1 500 ? 26.18128 -5.41725 131.47328 1.000 14.16553 519 ILE E N 1
ATOM 4128 C CA . ILE A 1 500 ? 25.51104 -4.23309 130.93475 1.000 12.51968 519 ILE E CA 1
ATOM 4129 C C . ILE A 1 500 ? 24.82703 -3.45890 132.04980 1.000 15.47534 519 ILE E C 1
ATOM 4130 O O . ILE A 1 500 ? 24.92981 -2.22642 132.13659 1.000 14.91837 519 ILE E O 1
ATOM 4135 N N . ASP A 1 501 ? 24.09925 -4.17514 132.90815 1.000 14.71501 520 ASP E N 1
ATOM 4136 C CA . ASP A 1 501 ? 23.36901 -3.52455 133.98978 1.000 15.36833 520 ASP E CA 1
ATOM 4137 C C . ASP A 1 501 ? 24.30074 -2.71640 134.88181 1.000 16.47099 520 ASP E C 1
ATOM 4138 O O . ASP A 1 501 ? 23.95602 -1.60960 135.30648 1.000 17.11885 520 ASP E O 1
ATOM 4143 N N . SER A 1 502 ? 25.46910 -3.26564 135.21173 1.000 14.88861 521 SER E N 1
ATOM 4144 C CA . SER A 1 502 ? 26.33970 -2.56499 136.14920 1.000 15.38736 521 SER E CA 1
ATOM 4145 C C . SER A 1 502 ? 26.92246 -1.30820 135.50678 1.000 19.28688 521 SER E C 1
ATOM 4146 O O . SER A 1 502 ? 27.00287 -0.25113 136.13791 1.000 13.74987 521 SER E O 1
ATOM 4149 N N . LEU A 1 503 ? 27.32175 -1.40027 134.24202 1.000 11.09426 522 LEU E N 1
ATOM 4150 C CA . LEU A 1 503 ? 27.86230 -0.23465 133.55556 1.000 10.92391 522 LEU E CA 1
ATOM 4151 C C . LEU A 1 503 ? 26.81086 0.85649 133.41064 1.000 15.10803 522 LEU E C 1
ATOM 4152 O O . LEU A 1 503 ? 27.11916 2.04564 133.54056 1.000 11.07601 522 LEU E O 1
ATOM 4157 N N . ILE A 1 504 ? 25.56399 0.47468 133.12607 1.000 12.79041 523 ILE E N 1
ATOM 4158 C CA . ILE A 1 504 ? 24.51898 1.47982 132.97080 1.000 12.58033 523 ILE E CA 1
ATOM 4159 C C . ILE A 1 504 ? 24.13482 2.06498 134.33047 1.000 10.86098 523 ILE E C 1
ATOM 4160 O O . ILE A 1 504 ? 23.86040 3.26166 134.44466 1.000 11.59037 523 ILE E O 1
ATOM 4165 N N . ASN A 1 505 ? 24.15468 1.25290 135.39135 1.000 11.57881 524 ASN E N 1
ATOM 4166 C CA . ASN A 1 505 ? 23.95548 1.82074 136.72093 1.000 12.85762 524 ASN E CA 1
ATOM 4167 C C . ASN A 1 505 ? 25.03398 2.85210 137.04178 1.000 18.32784 524 ASN E C 1
ATOM 4168 O O . ASN A 1 505 ? 24.75445 3.88603 137.66685 1.000 15.79300 524 ASN E O 1
ATOM 4173 N N . GLN A 1 506 ? 26.26966 2.60954 136.59753 1.000 12.37439 525 GLN E N 1
ATOM 4174 C CA . GLN A 1 506 ? 27.32864 3.57574 136.87431 1.000 12.73384 525 GLN E CA 1
ATOM 4175 C C . GLN A 1 506 ? 27.16910 4.82243 136.01582 1.000 12.47018 525 GLN E C 1
ATOM 4176 O O . GLN A 1 506 ? 27.42626 5.93552 136.48481 1.000 17.87699 525 GLN E O 1
ATOM 4182 N N . ILE A 1 507 ? 26.76036 4.64706 134.75518 1.000 12.67114 526 ILE E N 1
ATOM 4183 C CA . ILE A 1 507 ? 26.46838 5.78209 133.88423 1.000 13.60825 526 ILE E CA 1
ATOM 4184 C C . ILE A 1 507 ? 25.41566 6.68863 134.51273 1.000 12.01492 526 ILE E C 1
ATOM 4185 O O . ILE A 1 507 ? 25.56380 7.91851 134.53629 1.000 18.49485 526 ILE E O 1
ATOM 4190 N N . ILE A 1 508 ? 24.35328 6.09457 135.05732 1.000 12.56121 527 ILE E N 1
ATOM 4191 C CA . ILE A 1 508 ? 23.29716 6.87882 135.69156 1.000 12.51676 527 ILE E CA 1
ATOM 4192 C C . ILE A 1 508 ? 23.83504 7.60239 136.91720 1.000 18.08308 527 ILE E C 1
ATOM 4193 O O . ILE A 1 508 ? 23.55809 8.78826 137.12894 1.000 22.60254 527 ILE E O 1
ATOM 4198 N N . ALA A 1 509 ? 24.63049 6.91229 137.73567 1.000 14.77987 528 ALA E N 1
ATOM 4199 C CA . ALA A 1 509 ? 25.18346 7.56695 138.91247 1.000 17.50588 528 ALA E CA 1
ATOM 4200 C C . ALA A 1 509 ? 26.15517 8.68134 138.55323 1.000 19.49893 528 ALA E C 1
ATOM 4201 O O . ALA A 1 509 ? 26.37634 9.57724 139.37721 1.000 21.06569 528 ALA E O 1
ATOM 4203 N N . ALA A 1 510 ? 26.73010 8.64770 137.35026 1.000 20.08537 529 ALA E N 1
ATOM 4204 C CA . ALA A 1 510 ? 27.69805 9.63534 136.88948 1.000 22.82476 529 ALA E CA 1
ATOM 4205 C C . ALA A 1 510 ? 27.08695 10.68327 135.96195 1.000 31.47218 529 ALA E C 1
ATOM 4206 O O . ALA A 1 510 ? 27.83333 11.44170 135.33187 1.000 28.39957 529 ALA E O 1
ATOM 4208 N N . GLN A 1 511 ? 25.75831 10.74038 135.85898 1.000 25.53485 530 GLN E N 1
ATOM 4209 C CA . GLN A 1 511 ? 25.12069 11.69220 134.95619 1.000 32.34819 530 GLN E CA 1
ATOM 4210 C C . GLN A 1 511 ? 25.55716 13.11358 135.29568 1.000 29.86122 530 GLN E C 1
ATOM 4211 O O . GLN A 1 511 ? 25.70488 13.47590 136.46618 1.000 28.72033 530 GLN E O 1
ATOM 4217 N N . GLY A 1 512 ? 25.79780 13.90983 134.25506 1.000 28.69694 531 GLY E N 1
ATOM 4218 C CA . GLY A 1 512 ? 26.33573 15.23944 134.40979 1.000 34.13040 531 GLY E CA 1
ATOM 4219 C C . GLY A 1 512 ? 27.84027 15.31678 134.53395 1.000 40.18269 531 GLY E C 1
ATOM 4220 O O . GLY A 1 512 ? 28.39994 16.41240 134.39187 1.000 47.01289 531 GLY E O 1
ATOM 4221 N N . ASN A 1 513 ? 28.52140 14.19508 134.78812 1.000 30.05120 532 ASN E N 1
ATOM 4222 C CA . ASN A 1 513 ? 29.96519 14.18128 135.03103 1.000 23.24677 532 ASN E CA 1
ATOM 4223 C C . ASN A 1 513 ? 30.66310 13.64672 133.78397 1.000 26.31473 532 ASN E C 1
ATOM 4224 O O . ASN A 1 513 ? 30.79699 12.43516 133.60722 1.000 25.96827 532 ASN E O 1
ATOM 4229 N N . LYS A 1 514 ? 31.14387 14.55792 132.93681 1.000 27.83256 533 LYS E N 1
ATOM 4230 C CA . LYS A 1 514 ? 31.72244 14.14624 131.66324 1.000 26.44751 533 LYS E CA 1
ATOM 4231 C C . LYS A 1 514 ? 33.01154 13.35587 131.86119 1.000 25.48998 533 LYS E C 1
ATOM 4232 O O . LYS A 1 514 ? 33.26131 12.38832 131.13660 1.000 21.99707 533 LYS E O 1
ATOM 4238 N N . GLU A 1 515 ? 33.84418 13.74910 132.83236 1.000 22.15013 534 GLU E N 1
ATOM 4239 C CA . GLU A 1 515 ? 35.08239 13.01355 133.07582 1.000 19.44034 534 GLU E CA 1
ATOM 4240 C C . GLU A 1 515 ? 34.80525 11.54572 133.37332 1.000 22.22987 534 GLU E C 1
ATOM 4241 O O . GLU A 1 515 ? 35.56207 10.66620 132.94777 1.000 21.38294 534 GLU E O 1
ATOM 4247 N N . LYS A 1 516 ? 33.72563 11.25634 134.09718 1.000 20.29435 535 LYS E N 1
ATOM 4248 C CA . LYS A 1 516 ? 33.39742 9.86043 134.35667 1.000 20.88018 535 LYS E CA 1
ATOM 4249 C C . LYS A 1 516 ? 32.65645 9.21230 133.19745 1.000 17.50593 535 LYS E C 1
ATOM 4250 O O . LYS A 1 516 ? 32.81112 8.00871 132.96563 1.000 19.26323 535 LYS E O 1
ATOM 4256 N N . LEU A 1 517 ? 31.83231 9.97629 132.47851 1.000 15.75236 536 LEU E N 1
ATOM 4257 C CA . LEU A 1 517 ? 31.01143 9.38091 131.42822 1.000 13.46075 536 LEU E CA 1
ATOM 4258 C C . LEU A 1 517 ? 31.84395 8.94993 130.23565 1.000 13.32412 536 LEU E C 1
ATOM 4259 O O . LEU A 1 517 ? 31.44802 8.02655 129.50680 1.000 14.67680 536 LEU E O 1
ATOM 4264 N N . LEU A 1 518 ? 32.99137 9.58934 130.02367 1.000 14.12670 537 LEU E N 1
ATOM 4265 C CA . LEU A 1 518 ? 33.80226 9.25295 128.85524 1.000 14.14718 537 LEU E CA 1
ATOM 4266 C C . LEU A 1 518 ? 34.31709 7.82518 128.93565 1.000 20.91914 537 LEU E C 1
ATOM 4267 O O . LEU A 1 518 ? 34.02560 7.04126 128.01589 1.000 14.43759 537 LEU E O 1
ATOM 4272 N N . PRO A 1 519 ? 35.01131 7.39157 129.99526 1.000 19.05867 538 PRO E N 1
ATOM 4273 C CA . PRO A 1 519 ? 35.39488 5.97453 130.04875 1.000 17.26302 538 PRO E CA 1
ATOM 4274 C C . PRO A 1 519 ? 34.20411 5.03870 130.16894 1.000 14.87474 538 PRO E C 1
ATOM 4275 O O . PRO A 1 519 ? 34.27662 3.91546 129.66575 1.000 15.88304 538 PRO E O 1
ATOM 4279 N N . LEU A 1 520 ? 33.09999 5.45790 130.79769 1.000 12.90096 539 LEU E N 1
ATOM 4280 C CA . LEU A 1 520 ? 31.96805 4.54492 130.94481 1.000 12.14027 539 LEU E CA 1
ATOM 4281 C C . LEU A 1 520 ? 31.27895 4.29931 129.61160 1.000 13.54821 539 LEU E C 1
ATOM 4282 O O . LEU A 1 520 ? 30.91583 3.15880 129.29839 1.000 12.41957 539 LEU E O 1
ATOM 4287 N N . GLY A 1 521 ? 31.09354 5.35497 128.81609 1.000 11.33541 540 GLY E N 1
ATOM 4288 C CA . GLY A 1 521 ? 30.50389 5.18350 127.49361 1.000 11.81668 540 GLY E CA 1
ATOM 4289 C C . GLY A 1 521 ? 31.34757 4.29860 126.59428 1.000 13.39970 540 GLY E C 1
ATOM 4290 O O . GLY A 1 521 ? 30.82373 3.41345 125.91248 1.000 14.65974 540 GLY E O 1
ATOM 4291 N N . ARG A 1 522 ? 32.66953 4.51415 126.59615 1.000 13.26175 541 ARG E N 1
ATOM 4292 C CA . ARG A 1 522 ? 33.55781 3.68186 125.78908 1.000 16.39120 541 ARG E CA 1
ATOM 4293 C C . ARG A 1 522 ? 33.55211 2.23946 126.27620 1.000 14.48531 541 ARG E C 1
ATOM 4294 O O . ARG A 1 522 ? 33.52137 1.30636 125.46550 1.000 14.68224 541 ARG E O 1
ATOM 4302 N N . ALA A 1 523 ? 33.58078 2.03688 127.59825 1.000 12.95490 542 ALA E N 1
ATOM 4303 C CA . ALA A 1 523 ? 33.49943 0.67918 128.13309 1.000 11.43263 542 ALA E CA 1
ATOM 4304 C C . ALA A 1 523 ? 32.20114 -0.00995 127.71771 1.000 13.22188 542 ALA E C 1
ATOM 4305 O O . ALA A 1 523 ? 32.21249 -1.17935 127.31399 1.000 12.73905 542 ALA E O 1
ATOM 4307 N N . LEU A 1 524 ? 31.06417 0.69028 127.81801 1.000 13.64903 543 LEU E N 1
ATOM 4308 C CA . LEU A 1 524 ? 29.79964 0.08322 127.40598 1.000 11.50819 543 LEU E CA 1
ATOM 4309 C C . LEU A 1 524 ? 29.80410 -0.24043 125.91437 1.000 11.31162 543 LEU E C 1
ATOM 4310 O O . LEU A 1 524 ? 29.32643 -1.30423 125.50269 1.000 10.92283 543 LEU E O 1
ATOM 4315 N N . ASP A 1 525 ? 30.37367 0.64647 125.09419 1.000 9.25846 544 ASP E N 1
ATOM 4316 C CA . ASP A 1 525 ? 30.49654 0.38184 123.66112 1.000 12.46212 544 ASP E CA 1
ATOM 4317 C C . ASP A 1 525 ? 31.23058 -0.93455 123.42417 1.000 12.38454 544 ASP E C 1
ATOM 4318 O O . ASP A 1 525 ? 30.78898 -1.77424 122.62561 1.000 9.76603 544 ASP E O 1
ATOM 4323 N N . ARG A 1 526 ? 32.34433 -1.14149 124.13206 1.000 10.58260 545 ARG E N 1
ATOM 4324 C CA . ARG A 1 526 ? 33.10270 -2.38233 123.98318 1.000 13.44843 545 ARG E CA 1
ATOM 4325 C C . ARG A 1 526 ? 32.24977 -3.60153 124.30976 1.000 14.68790 545 ARG E C 1
ATOM 4326 O O . ARG A 1 526 ? 32.28452 -4.60844 123.58933 1.000 11.25298 545 ARG E O 1
ATOM 4334 N N . VAL A 1 527 ? 31.49822 -3.54365 125.40985 1.000 12.18858 546 VAL E N 1
ATOM 4335 C CA . VAL A 1 527 ? 30.67577 -4.68784 125.80439 1.000 9.77490 546 VAL E CA 1
ATOM 4336 C C . VAL A 1 527 ? 29.60985 -4.97277 124.75142 1.000 11.61794 546 VAL E C 1
ATOM 4337 O O . VAL A 1 527 ? 29.39020 -6.12671 124.36625 1.000 11.65324 546 VAL E O 1
ATOM 4341 N N . LEU A 1 528 ? 28.89561 -3.92977 124.31228 1.000 8.35971 547 LEU E N 1
ATOM 4342 C CA . LEU A 1 528 ? 27.78936 -4.13123 123.37907 1.000 7.83779 547 LEU E CA 1
ATOM 4343 C C . LEU A 1 528 ? 28.28892 -4.59700 122.01260 1.000 11.42715 547 LEU E C 1
ATOM 4344 O O . LEU A 1 528 ? 27.64980 -5.43227 121.35571 1.000 10.91073 547 LEU E O 1
ATOM 4349 N N . THR A 1 529 ? 29.41360 -4.04704 121.54728 1.000 10.15510 548 THR E N 1
ATOM 4350 C CA . THR A 1 529 ? 29.89027 -4.42712 120.21578 1.000 10.76732 548 THR E CA 1
ATOM 4351 C C . THR A 1 529 ? 30.53699 -5.80812 120.21673 1.000 10.94441 548 THR E C 1
ATOM 4352 O O . THR A 1 529 ? 30.25400 -6.61545 119.32532 1.000 10.23334 548 THR E O 1
ATOM 4356 N N . TRP A 1 530 ? 31.37767 -6.11475 121.22084 1.000 10.36095 549 TRP E N 1
ATOM 4357 C CA . TRP A 1 530 ? 32.15093 -7.35778 121.19322 1.000 10.03279 549 TRP E CA 1
ATOM 4358 C C . TRP A 1 530 ? 31.28963 -8.57825 121.46616 1.000 9.49983 549 TRP E C 1
ATOM 4359 O O . TRP A 1 530 ? 31.69521 -9.70363 121.13570 1.000 13.55220 549 TRP E O 1
ATOM 4370 N N . ASN A 1 531 ? 30.12680 -8.38704 122.08133 1.000 10.53193 550 ASN E N 1
ATOM 4371 C CA . ASN A 1 531 ? 29.20353 -9.49361 122.27523 1.000 12.28928 550 ASN E CA 1
ATOM 4372 C C . ASN A 1 531 ? 28.37770 -9.80843 121.03151 1.000 11.85187 550 ASN E C 1
ATOM 4373 O O . ASN A 1 531 ? 27.63776 -10.79754 121.03727 1.000 11.86881 550 ASN E O 1
ATOM 4378 N N . TYR A 1 532 ? 28.49474 -9.01193 119.96778 1.000 12.52906 551 TYR E N 1
ATOM 4379 C CA . TYR A 1 532 ? 27.80016 -9.28291 118.70431 1.000 9.46163 551 TYR E CA 1
ATOM 4380 C C . TYR A 1 532 ? 26.30116 -9.45998 118.92904 1.000 11.67661 551 TYR E C 1
ATOM 4381 O O . TYR A 1 532 ? 25.67358 -10.37488 118.38730 1.000 9.57740 551 TYR E O 1
ATOM 4390 N N . TYR A 1 533 ? 25.72213 -8.58757 119.75944 1.000 9.07594 552 TYR E N 1
ATOM 4391 C CA . TYR A 1 533 ? 24.28347 -8.64217 119.99074 1.000 9.68085 552 TYR E CA 1
ATOM 4392 C C . TYR A 1 533 ? 23.50790 -8.32714 118.72365 1.000 8.93930 552 TYR E C 1
ATOM 4393 O O . TYR A 1 533 ? 22.40116 -8.84332 118.53263 1.000 11.18193 552 TYR E O 1
ATOM 4402 N N . MET A 1 534 ? 24.04757 -7.44412 117.88334 1.000 8.44154 553 MET E N 1
ATOM 4403 C CA . MET A 1 534 ? 23.47973 -7.12876 116.57567 1.000 13.68211 553 MET E CA 1
ATOM 4404 C C . MET A 1 534 ? 24.57668 -7.14170 115.52157 1.000 9.61648 553 MET E C 1
ATOM 4405 O O . MET A 1 534 ? 25.77323 -7.08062 115.82314 1.000 12.18109 553 MET E O 1
ATOM 4410 N N . LEU A 1 535 ? 24.14253 -7.24166 114.27269 1.000 8.41336 554 LEU E N 1
ATOM 4411 C CA . LEU A 1 535 ? 25.04720 -7.27519 113.13775 1.000 8.52430 554 LEU E CA 1
ATOM 4412 C C . LEU A 1 535 ? 25.14896 -5.86944 112.57175 1.000 9.84744 554 LEU E C 1
ATOM 4413 O O . LEU A 1 535 ? 24.15955 -5.36038 112.03400 1.000 11.75464 554 LEU E O 1
ATOM 4418 N N . PRO A 1 536 ? 26.29749 -5.20492 112.65627 1.000 10.31656 555 PRO E N 1
ATOM 4419 C CA . PRO A 1 536 ? 26.35330 -3.80466 112.21727 1.000 8.66725 555 PRO E CA 1
ATOM 4420 C C . PRO A 1 536 ? 26.13658 -3.70312 110.71628 1.000 12.58926 555 PRO E C 1
ATOM 4421 O O . PRO A 1 536 ? 26.75827 -4.42549 109.94082 1.000 9.63111 555 PRO E O 1
ATOM 4425 N N . MET A 1 537 ? 25.23400 -2.80996 110.31527 1.000 9.19594 556 MET E N 1
ATOM 4426 C CA . MET A 1 537 ? 25.06213 -2.51980 108.89810 1.000 9.24432 556 MET E CA 1
ATOM 4427 C C . MET A 1 537 ? 25.80596 -1.23304 108.55949 1.000 11.23114 556 MET E C 1
ATOM 4428 O O . MET A 1 537 ? 27.04244 -1.22405 108.56270 1.000 11.54391 556 MET E O 1
ATOM 4433 N N . TRP A 1 538 ? 25.09054 -0.14551 108.28170 1.000 12.83771 557 TRP E N 1
ATOM 4434 C CA . TRP A 1 538 ? 25.76813 1.03689 107.76959 1.000 11.24921 557 TRP E CA 1
ATOM 4435 C C . TRP A 1 538 ? 25.10332 2.31651 108.25827 1.000 13.14870 557 TRP E C 1
ATOM 4436 O O . TRP A 1 538 ? 24.01853 2.30496 108.84405 1.000 13.11369 557 TRP E O 1
ATOM 4447 N N . TYR A 1 539 ? 25.79849 3.42854 108.00636 1.000 9.73564 558 TYR E N 1
ATOM 4448 C CA . TYR A 1 539 ? 25.28732 4.77478 108.22651 1.000 10.79548 558 TYR E CA 1
ATOM 4449 C C . TYR A 1 539 ? 25.97439 5.67121 107.21008 1.000 15.91370 558 TYR E C 1
ATOM 4450 O O . TYR A 1 539 ? 26.92342 5.26230 106.53615 1.000 14.86388 558 TYR E O 1
ATOM 4459 N N . MET A 1 540 ? 25.50779 6.90948 107.10669 1.000 16.38022 559 MET E N 1
ATOM 4460 C CA . MET A 1 540 ? 26.31047 7.89257 106.39676 1.000 16.11492 559 MET E CA 1
ATOM 4461 C C . MET A 1 540 ? 26.20378 9.21587 107.12854 1.000 13.73384 559 MET E C 1
ATOM 4462 O O . MET A 1 540 ? 25.11901 9.58871 107.57731 1.000 18.43682 559 MET E O 1
ATOM 4467 N N . ALA A 1 541 ? 27.33879 9.91485 107.24773 1.000 20.72895 560 ALA E N 1
ATOM 4468 C CA . ALA A 1 541 ? 27.40773 11.15398 108.01756 1.000 22.30563 560 ALA E CA 1
ATOM 4469 C C . ALA A 1 541 ? 26.96948 12.33195 107.16510 1.000 21.81228 560 ALA E C 1
ATOM 4470 O O . ALA A 1 541 ? 27.67183 13.34298 107.07529 1.000 27.08579 560 ALA E O 1
ATOM 4472 N N . GLU A 1 542 ? 25.81188 12.20184 106.53075 1.000 16.29550 561 GLU E N 1
ATOM 4473 C CA . GLU A 1 542 ? 25.28378 13.26932 105.70486 1.000 22.80506 561 GLU E CA 1
ATOM 4474 C C . GLU A 1 542 ? 23.80957 13.01098 105.45167 1.000 26.37250 561 GLU E C 1
ATOM 4475 O O . GLU A 1 542 ? 23.34398 11.86819 105.48195 1.000 22.16148 561 GLU E O 1
ATOM 4481 N N . ASP A 1 543 ? 23.09014 14.09286 105.20140 1.000 19.01939 562 ASP E N 1
ATOM 4482 C CA . ASP A 1 543 ? 21.66975 14.06398 104.89456 1.000 25.13413 562 ASP E CA 1
ATOM 4483 C C . ASP A 1 543 ? 21.50707 14.38421 103.41521 1.000 23.49422 562 ASP E C 1
ATOM 4484 O O . ASP A 1 543 ? 21.91425 15.45968 102.96335 1.000 25.42113 562 ASP E O 1
ATOM 4489 N N . ARG A 1 544 ? 20.94318 13.44592 102.66315 1.000 17.60872 563 ARG E N 1
ATOM 4490 C CA . ARG A 1 544 ? 20.69288 13.62577 101.23993 1.000 17.65860 563 ARG E CA 1
ATOM 4491 C C . ARG A 1 544 ? 19.23926 14.05516 101.08574 1.000 17.13689 563 ARG E C 1
ATOM 4492 O O . ARG A 1 544 ? 18.32438 13.25121 101.29386 1.000 17.89974 563 ARG E O 1
ATOM 4500 N N . LEU A 1 545 ? 19.03028 15.32740 100.74330 1.000 17.82935 564 LEU E N 1
ATOM 4501 C CA . LEU A 1 545 ? 17.70505 15.92834 100.69199 1.000 26.27407 564 LEU E CA 1
ATOM 4502 C C . LEU A 1 545 ? 17.41284 16.42040 99.28620 1.000 18.69453 564 LEU E C 1
ATOM 4503 O O . LEU A 1 545 ? 18.30487 16.90957 98.58935 1.000 22.19650 564 LEU E O 1
ATOM 4508 N N . ALA A 1 546 ? 16.15841 16.29885 98.87337 1.000 17.77842 565 ALA E N 1
ATOM 4509 C CA . ALA A 1 546 ? 15.72302 16.88708 97.61812 1.000 16.19113 565 ALA E CA 1
ATOM 4510 C C . ALA A 1 546 ? 14.38433 17.56449 97.84798 1.000 17.00992 565 ALA E C 1
ATOM 4511 O O . ALA A 1 546 ? 13.53341 17.04700 98.57804 1.000 18.17694 565 ALA E O 1
ATOM 4513 N N . TRP A 1 547 ? 14.20355 18.73692 97.25253 1.000 17.55881 566 TRP E N 1
ATOM 4514 C CA . TRP A 1 547 ? 12.92751 19.40202 97.43895 1.000 19.09545 566 TRP E CA 1
ATOM 4515 C C . TRP A 1 547 ? 12.60436 20.25545 96.22873 1.000 20.37711 566 TRP E C 1
ATOM 4516 O O . TRP A 1 547 ? 13.49581 20.71988 95.50985 1.000 19.28591 566 TRP E O 1
ATOM 4527 N N . TRP A 1 548 ? 11.30713 20.41381 96.00051 1.000 18.88651 567 TRP E N 1
ATOM 4528 C CA . TRP A 1 548 ? 10.81770 21.37510 95.02758 1.000 18.88915 567 TRP E CA 1
ATOM 4529 C C . TRP A 1 548 ? 11.17872 22.78101 95.49255 1.000 21.37450 567 TRP E C 1
ATOM 4530 O O . TRP A 1 548 ? 11.10552 23.08431 96.68045 1.000 17.83397 567 TRP E O 1
ATOM 4541 N N . ASP A 1 549 ? 11.59445 23.64086 94.55874 1.000 20.67817 568 ASP E N 1
ATOM 4542 C CA . ASP A 1 549 ? 12.24095 24.90693 94.93092 1.000 21.74629 568 ASP E CA 1
ATOM 4543 C C . ASP A 1 549 ? 11.19067 25.97477 95.26128 1.000 18.99433 568 ASP E C 1
ATOM 4544 O O . ASP A 1 549 ? 10.99183 26.95998 94.54775 1.000 20.31060 568 ASP E O 1
ATOM 4549 N N . LYS A 1 550 ? 10.52229 25.77454 96.39907 1.000 18.52779 569 LYS E N 1
ATOM 4550 C CA . LYS A 1 550 ? 9.51091 26.70929 96.87815 1.000 22.55163 569 LYS E CA 1
ATOM 4551 C C . LYS A 1 550 ? 9.79788 27.20006 98.29279 1.000 18.87970 569 LYS E C 1
ATOM 4552 O O . LYS A 1 550 ? 8.95816 27.89456 98.87515 1.000 19.79631 569 LYS E O 1
ATOM 4558 N N . PHE A 1 551 ? 10.96168 26.87934 98.84901 1.000 17.29157 570 PHE E N 1
ATOM 4559 C CA . PHE A 1 551 ? 11.26246 27.14073 100.24915 1.000 16.66921 570 PHE E CA 1
ATOM 4560 C C . PHE A 1 551 ? 12.52409 27.98343 100.38630 1.000 21.19841 570 PHE E C 1
ATOM 4561 O O . PHE A 1 551 ? 13.40990 27.95372 99.52659 1.000 21.48463 570 PHE E O 1
ATOM 4569 N N . SER A 1 552 ? 12.60710 28.72666 101.48811 1.000 17.48109 571 SER E N 1
ATOM 4570 C CA . SER A 1 552 ? 13.85566 29.34462 101.90053 1.000 16.85098 571 SER E CA 1
ATOM 4571 C C . SER A 1 552 ? 14.21113 28.87805 103.30809 1.000 18.67527 571 SER E C 1
ATOM 4572 O O . SER A 1 552 ? 13.35641 28.41069 104.06245 1.000 18.99667 571 SER E O 1
ATOM 4575 N N . GLN A 1 553 ? 15.49186 28.99250 103.64476 1.000 20.24176 572 GLN E N 1
ATOM 4576 C CA . GLN A 1 553 ? 16.04626 28.42746 104.86421 1.000 16.81605 572 GLN E CA 1
ATOM 4577 C C . GLN A 1 553 ? 16.86937 29.47825 105.59013 1.000 22.62319 572 GLN E C 1
ATOM 4578 O O . GLN A 1 553 ? 17.40582 30.39991 104.96008 1.000 19.26929 572 GLN E O 1
ATOM 4584 N N . PRO A 1 554 ? 16.96212 29.37821 106.91858 1.000 20.02162 573 PRO E N 1
ATOM 4585 C CA . PRO A 1 554 ? 17.90521 30.22024 107.65977 1.000 20.76265 573 PRO E CA 1
ATOM 4586 C C . PRO A 1 554 ? 19.34260 29.97565 107.21993 1.000 17.61711 573 PRO E C 1
ATOM 4587 O O . PRO A 1 554 ? 19.69518 28.91953 106.68892 1.000 19.80876 573 PRO E O 1
ATOM 4591 N N . ALA A 1 555 ? 20.18430 30.98136 107.46990 1.000 24.88609 574 ALA E N 1
ATOM 4592 C CA . ALA A 1 555 ? 21.59621 30.88214 107.11222 1.000 25.88685 574 ALA E CA 1
ATOM 4593 C C . ALA A 1 555 ? 22.28510 29.72686 107.82526 1.000 31.88697 574 ALA E C 1
ATOM 4594 O O . ALA A 1 555 ? 23.26437 29.17419 107.30694 1.000 28.70627 574 ALA E O 1
ATOM 4596 N N . VAL A 1 556 ? 21.78645 29.33659 108.99720 1.000 27.61421 575 VAL E N 1
ATOM 4597 C CA . VAL A 1 556 ? 22.40020 28.29692 109.81613 1.000 22.98231 575 VAL E CA 1
ATOM 4598 C C . VAL A 1 556 ? 21.40647 27.16004 110.00234 1.000 18.33688 575 VAL E C 1
ATOM 4599 O O . VAL A 1 556 ? 20.24760 27.39394 110.37160 1.000 20.69970 575 VAL E O 1
ATOM 4603 N N . ARG A 1 557 ? 21.87134 25.91354 109.76380 1.000 19.33772 576 ARG E N 1
ATOM 4604 C CA . ARG A 1 557 ? 21.08626 24.72103 110.03600 1.000 20.42210 576 ARG E CA 1
ATOM 4605 C C . ARG A 1 557 ? 21.41762 24.17204 111.41966 1.000 21.63202 576 ARG E C 1
ATOM 4606 O O . ARG A 1 557 ? 22.56449 24.25558 111.86911 1.000 23.02565 576 ARG E O 1
ATOM 4614 N N . PRO A 1 558 ? 20.44548 23.63329 112.14825 1.000 21.87205 577 PRO E N 1
ATOM 4615 C CA . PRO A 1 558 ? 20.76028 23.03231 113.44494 1.000 23.78481 577 PRO E CA 1
ATOM 4616 C C . PRO A 1 558 ? 21.60186 21.77999 113.26964 1.000 24.02657 577 PRO E C 1
ATOM 4617 O O . PRO A 1 558 ? 21.64688 21.16787 112.20210 1.000 24.25522 577 PRO E O 1
ATOM 4621 N N . ILE A 1 559 ? 22.27885 21.40478 114.35299 1.000 18.97871 578 ILE E N 1
ATOM 4622 C CA . ILE A 1 559 ? 23.15279 20.23503 114.33600 1.000 20.63856 578 ILE E CA 1
ATOM 4623 C C . ILE A 1 559 ? 22.33905 18.95022 114.34298 1.000 19.66122 578 ILE E C 1
ATOM 4624 O O . ILE A 1 559 ? 22.63728 17.99817 113.61040 1.000 27.95679 578 ILE E O 1
ATOM 4629 N N . TYR A 1 560 ? 21.33534 18.87913 115.21196 1.000 20.77521 579 TYR E N 1
ATOM 4630 C CA . TYR A 1 560 ? 20.70763 17.62156 115.57751 1.000 23.47506 579 TYR E CA 1
ATOM 4631 C C . TYR A 1 560 ? 19.35239 17.42276 114.92090 1.000 24.22562 579 TYR E C 1
ATOM 4632 O O . TYR A 1 560 ? 18.61415 16.50837 115.29970 1.000 28.74667 579 TYR E O 1
ATOM 4641 N N . SER A 1 561 ? 19.01096 18.25615 113.94678 1.000 22.48886 580 SER E N 1
ATOM 4642 C CA A SER A 1 561 ? 17.75173 18.13600 113.23218 0.550 21.35600 580 SER E CA 1
ATOM 4643 C CA B SER A 1 561 ? 17.76055 18.11581 113.22320 0.450 21.46617 580 SER E CA 1
ATOM 4644 C C . SER A 1 561 ? 17.93784 18.72949 111.84657 1.000 23.62337 580 SER E C 1
ATOM 4645 O O . SER A 1 561 ? 18.82152 19.55807 111.62421 1.000 24.39924 580 SER E O 1
ATOM 4650 N N . LEU A 1 562 ? 17.09394 18.29397 110.90956 1.000 21.95349 581 LEU E N 1
ATOM 4651 C CA . LEU A 1 562 ? 17.10776 18.92452 109.59757 1.000 18.35229 581 LEU E CA 1
ATOM 4652 C C . LEU A 1 562 ? 16.67509 20.38071 109.68662 1.000 17.58002 581 LEU E C 1
ATOM 4653 O O . LEU A 1 562 ? 17.02504 21.17629 108.80937 1.000 17.20970 581 LEU E O 1
ATOM 4658 N N . GLY A 1 563 ? 15.92481 20.74211 110.73021 1.000 17.38108 582 GLY E N 1
ATOM 4659 C CA . GLY A 1 563 ? 15.44940 22.10826 110.87326 1.000 18.12263 582 GLY E CA 1
ATOM 4660 C C . GLY A 1 563 ? 14.38970 22.51727 109.87439 1.000 20.28849 582 GLY E C 1
ATOM 4661 O O . GLY A 1 563 ? 14.24694 23.71082 109.58434 1.000 18.94181 582 GLY E O 1
ATOM 4662 N N . ILE A 1 564 ? 13.61790 21.55973 109.35309 1.000 18.86813 583 ILE E N 1
ATOM 4663 C CA . ILE A 1 564 ? 12.56463 21.89388 108.39513 1.000 16.92003 583 ILE E CA 1
ATOM 4664 C C . ILE A 1 564 ? 11.52987 22.80595 109.04287 1.000 13.96294 583 ILE E C 1
ATOM 4665 O O . ILE A 1 564 ? 10.87507 23.60830 108.36269 1.000 14.39968 583 ILE E O 1
ATOM 4670 N N . ASP A 1 565 ? 11.37570 22.71323 110.36668 1.000 15.24015 584 ASP E N 1
ATOM 4671 C CA . ASP A 1 565 ? 10.45617 23.58752 111.08014 1.000 19.05053 584 ASP E CA 1
ATOM 4672 C C . ASP A 1 565 ? 10.91493 25.04230 111.10380 1.000 14.90001 584 ASP E C 1
ATOM 4673 O O . ASP A 1 565 ? 10.13892 25.90012 111.52296 1.000 15.62068 584 ASP E O 1
ATOM 4678 N N . THR A 1 566 ? 12.13926 25.34064 110.66053 1.000 15.36973 585 THR E N 1
ATOM 4679 C CA . THR A 1 566 ? 12.61110 26.71072 110.50902 1.000 16.76458 585 THR E CA 1
ATOM 4680 C C . THR A 1 566 ? 12.48311 27.22111 109.07900 1.000 15.52631 585 THR E C 1
ATOM 4681 O O . THR A 1 566 ? 12.69772 28.41479 108.83757 1.000 16.98591 585 THR E O 1
ATOM 4685 N N . TRP A 1 567 ? 12.14430 26.34799 108.13239 1.000 16.90957 586 TRP E N 1
ATOM 4686 C CA . TRP A 1 567 ? 11.97664 26.76402 106.75140 1.000 17.96897 586 TRP E CA 1
ATOM 4687 C C . TRP A 1 567 ? 10.68856 27.54842 106.59140 1.000 18.71302 586 TRP E C 1
ATOM 4688 O O . TRP A 1 567 ? 9.79747 27.51160 107.44201 1.000 16.36671 586 TRP E O 1
ATOM 4699 N N . TRP A 1 568 ? 10.59416 28.26924 105.47332 1.000 15.89728 587 TRP E N 1
ATOM 4700 C CA . TRP A 1 568 ? 9.37677 28.99624 105.16642 1.000 16.57651 587 TRP E CA 1
ATOM 4701 C C . TRP A 1 568 ? 9.09827 28.92155 103.67373 1.000 17.14823 587 TRP E C 1
ATOM 4702 O O . TRP A 1 568 ? 9.95862 28.56031 102.86633 1.000 17.20164 587 TRP E O 1
ATOM 4713 N N . TYR A 1 569 ? 7.85981 29.23536 103.33993 1.000 17.58862 588 TYR E N 1
ATOM 4714 C CA . TYR A 1 569 ? 7.38677 29.20880 101.96942 1.000 18.13951 588 TYR E CA 1
ATOM 4715 C C . TYR A 1 569 ? 7.83689 30.49007 101.28351 1.000 19.65261 588 TYR E C 1
ATOM 4716 O O . TYR A 1 569 ? 7.52480 31.58549 101.75504 1.000 18.68644 588 TYR E O 1
ATOM 4725 N N . ASP A 1 570 ? 8.60071 30.35887 100.20216 1.000 18.37837 589 ASP E N 1
ATOM 4726 C CA . ASP A 1 570 ? 9.17545 31.50821 99.50456 1.000 22.73154 589 ASP E CA 1
ATOM 4727 C C . ASP A 1 570 ? 8.34126 31.79602 98.26072 1.000 19.55397 589 ASP E C 1
ATOM 4728 O O . ASP A 1 570 ? 8.41080 31.05779 97.27261 1.000 23.21617 589 ASP E O 1
ATOM 4733 N N . VAL A 1 571 ? 7.58542 32.89651 98.30769 1.000 20.11827 590 VAL E N 1
ATOM 4734 C CA . VAL A 1 571 ? 6.66405 33.24736 97.23041 1.000 21.09609 590 VAL E CA 1
ATOM 4735 C C . VAL A 1 571 ? 7.41162 33.44561 95.91823 1.000 21.41965 590 VAL E C 1
ATOM 4736 O O . VAL A 1 571 ? 6.94487 33.02315 94.85353 1.000 27.44836 590 VAL E O 1
ATOM 4740 N N . ASN A 1 572 ? 8.56429 34.11975 95.96645 1.000 29.69922 591 ASN E N 1
ATOM 4741 C CA . ASN A 1 572 ? 9.30314 34.39816 94.73890 1.000 27.57891 591 ASN E CA 1
ATOM 4742 C C . ASN A 1 572 ? 9.76142 33.10899 94.07492 1.000 27.15801 591 ASN E C 1
ATOM 4743 O O . ASN A 1 572 ? 9.63752 32.95081 92.85194 1.000 28.61522 591 ASN E O 1
ATOM 4748 N N . LYS A 1 573 ? 10.28556 32.17396 94.87106 1.000 23.33754 592 LYS E N 1
ATOM 4749 C CA . LYS A 1 573 ? 10.77176 30.91578 94.31743 1.000 22.36292 592 LYS E CA 1
ATOM 4750 C C . LYS A 1 573 ? 9.62564 30.06832 93.78037 1.000 21.10566 592 LYS E C 1
ATOM 4751 O O . LYS A 1 573 ? 9.73809 29.47583 92.70265 1.000 22.83699 592 LYS E O 1
ATOM 4757 N N . ALA A 1 574 ? 8.51963 29.98986 94.52087 1.000 23.52622 593 ALA E N 1
ATOM 4758 C CA . ALA A 1 574 ? 7.41091 29.14196 94.10471 1.000 22.28584 593 ALA E CA 1
ATOM 4759 C C . ALA A 1 574 ? 6.76472 29.62484 92.81328 1.000 24.94516 593 ALA E C 1
ATOM 4760 O O . ALA A 1 574 ? 6.15851 28.81443 92.11105 1.000 25.26297 593 ALA E O 1
ATOM 4762 N N . ALA A 1 575 ? 6.87596 30.91845 92.49327 1.000 27.87178 594 ALA E N 1
ATOM 4763 C CA . ALA A 1 575 ? 6.21472 31.46448 91.31019 1.000 32.51944 594 ALA E CA 1
ATOM 4764 C C . ALA A 1 575 ? 6.76479 30.88235 90.01823 1.000 34.35363 594 ALA E C 1
ATOM 4765 O O . ALA A 1 575 ? 6.08508 30.92521 88.98535 1.000 29.81377 594 ALA E O 1
ATOM 4767 N N . LYS A 1 576 ? 7.98174 30.35669 90.04416 1.000 29.42733 595 LYS E N 1
ATOM 4768 C CA . LYS A 1 576 ? 8.56708 29.76484 88.85635 1.000 32.61374 595 LYS E CA 1
ATOM 4769 C C . LYS A 1 576 ? 8.23491 28.28783 88.71117 1.000 25.49881 595 LYS E C 1
ATOM 4770 O O . LYS A 1 576 ? 8.47176 27.71942 87.64181 1.000 31.38328 595 LYS E O 1
ATOM 4776 N N . LEU A 1 577 ? 7.66480 27.66205 89.75003 1.000 24.81699 596 LEU E N 1
ATOM 4777 C CA . LEU A 1 577 ? 7.27514 26.26448 89.68790 1.000 26.14457 596 LEU E CA 1
ATOM 4778 C C . LEU A 1 577 ? 5.90802 26.11192 89.02676 1.000 29.70716 596 LEU E C 1
ATOM 4779 O O . LEU A 1 577 ? 5.09162 27.03877 89.05382 1.000 32.13121 596 LEU E O 1
ATOM 4784 N N . PRO A 1 578 ? 5.63935 24.95362 88.42062 1.000 30.14534 597 PRO E N 1
ATOM 4785 C CA . PRO A 1 578 ? 4.29066 24.69174 87.90383 1.000 31.34914 597 PRO E CA 1
ATOM 4786 C C . PRO A 1 578 ? 3.27273 24.65080 89.03330 1.000 28.59889 597 PRO E C 1
ATOM 4787 O O . PRO A 1 578 ? 3.58800 24.30860 90.17616 1.000 30.00314 597 PRO E O 1
ATOM 4791 N N . SER A 1 579 ? 2.03372 24.99873 88.69707 1.000 29.64431 598 SER E N 1
ATOM 4792 C CA . SER A 1 579 ? 0.98259 25.08932 89.70232 1.000 34.01209 598 SER E CA 1
ATOM 4793 C C . SER A 1 579 ? 0.60810 23.70200 90.21882 1.000 40.26191 598 SER E C 1
ATOM 4794 O O . SER A 1 579 ? 0.54199 22.73314 89.45670 1.000 43.16820 598 SER E O 1
ATOM 4797 N N . ALA A 1 580 ? 0.36800 23.60808 91.53149 1.000 41.40162 599 ALA E N 1
ATOM 4798 C CA . ALA A 1 580 ? -0.02666 22.34300 92.14846 1.000 40.59225 599 ALA E CA 1
ATOM 4799 C C . ALA A 1 580 ? -1.40606 21.86901 91.70471 1.000 44.54639 599 ALA E C 1
ATOM 4800 O O . ALA A 1 580 ? -1.81676 20.76667 92.09487 1.000 40.26501 599 ALA E O 1
ATOM 4802 N N . SER A 1 581 ? -2.13103 22.66796 90.91494 1.000 45.91830 600 SER E N 1
ATOM 4803 C CA . SER A 1 581 ? -3.42081 22.22767 90.39878 1.000 44.52758 600 SER E CA 1
ATOM 4804 C C . SER A 1 581 ? -3.29934 21.03590 89.45243 1.000 48.59353 600 SER E C 1
ATOM 4805 O O . SER A 1 581 ? -4.29803 20.34406 89.22704 1.000 49.94206 600 SER E O 1
ATOM 4808 N N . LYS A 1 582 ? -2.10754 20.77624 88.89947 1.000 54.00396 601 LYS E N 1
ATOM 4809 C CA . LYS A 1 582 ? -1.93647 19.64833 87.98229 1.000 60.35842 601 LYS E CA 1
ATOM 4810 C C . LYS A 1 582 ? -2.05580 18.30479 88.69120 1.000 59.30101 601 LYS E C 1
ATOM 4811 O O . LYS A 1 582 ? -2.51156 17.32412 88.08821 1.000 64.47368 601 LYS E O 1
ATOM 4817 N N . GLN A 1 583 ? -1.65030 18.23645 89.95363 1.000 52.69087 602 GLN E N 1
ATOM 4818 C CA . GLN A 1 583 ? -1.68509 16.98300 90.69314 1.000 52.03799 602 GLN E CA 1
ATOM 4819 C C . GLN A 1 583 ? -3.11259 16.45727 90.78327 1.000 51.85006 602 GLN E C 1
ATOM 4820 O O . GLN A 1 583 ? -4.06794 17.23435 90.76882 1.000 49.96257 602 GLN E O 1
ATOM 4826 N N . VAL B 2 1 ? 14.88284 13.11550 121.54255 1.000 59.57480 -2 VAL A N 1
ATOM 4827 C CA . VAL B 2 1 ? 14.76766 13.88148 122.77797 1.000 58.55048 -2 VAL A CA 1
ATOM 4828 C C . VAL B 2 1 ? 14.85472 12.95667 123.99077 1.000 56.66861 -2 VAL A C 1
ATOM 4829 O O . VAL B 2 1 ? 14.31969 11.84475 123.99599 1.000 54.72221 -2 VAL A O 1
ATOM 4833 N N . LEU B 2 2 ? 15.55096 13.43920 125.01346 1.000 54.00041 -1 LEU A N 1
ATOM 4834 C CA . LEU B 2 2 ? 15.71324 12.71744 126.26615 1.000 47.30805 -1 LEU A CA 1
ATOM 4835 C C . LEU B 2 2 ? 14.36967 12.33110 126.87054 1.000 42.67136 -1 LEU A C 1
ATOM 4836 O O . LEU B 2 2 ? 13.52924 13.19189 127.14431 1.000 37.32968 -1 LEU A O 1
ATOM 4841 N N . GLY B 2 3 ? 14.17016 11.02996 127.08047 1.000 37.87715 0 GLY A N 1
ATOM 4842 C CA . GLY B 2 3 ? 12.99582 10.52869 127.75947 1.000 38.56148 0 GLY A CA 1
ATOM 4843 C C . GLY B 2 3 ? 11.93068 9.91980 126.86679 1.000 32.97507 0 GLY A C 1
ATOM 4844 O O . GLY B 2 3 ? 11.02979 9.25106 127.39057 1.000 30.31575 0 GLY A O 1
ATOM 4845 N N . GLU B 2 4 ? 12.00169 10.12758 125.54688 1.000 26.61402 1 GLU A N 1
ATOM 4846 C CA . GLU B 2 4 ? 10.98323 9.60805 124.63630 1.000 26.84433 1 GLU A CA 1
ATOM 4847 C C . GLU B 2 4 ? 10.72438 8.11249 124.80909 1.000 19.99991 1 GLU A C 1
ATOM 4848 O O . GLU B 2 4 ? 9.55209 7.71490 124.82214 1.000 18.61741 1 GLU A O 1
ATOM 4854 N N . PRO B 2 5 ? 11.74304 7.24466 124.92753 1.000 17.49452 2 PRO A N 1
ATOM 4855 C CA . PRO B 2 5 ? 11.45103 5.81767 125.15979 1.000 16.32951 2 PRO A CA 1
ATOM 4856 C C . PRO B 2 5 ? 10.79754 5.52284 126.49594 1.000 15.21425 2 PRO A C 1
ATOM 4857 O O . PRO B 2 5 ? 10.30123 4.40786 126.67353 1.000 16.32859 2 PRO A O 1
ATOM 4861 N N . ARG B 2 6 ? 10.79007 6.46546 127.44250 1.000 11.51713 3 ARG A N 1
ATOM 4862 C CA . ARG B 2 6 ? 10.03872 6.26664 128.67520 1.000 16.14565 3 ARG A CA 1
ATOM 4863 C C . ARG B 2 6 ? 8.53818 6.42007 128.47257 1.000 13.29820 3 ARG A C 1
ATOM 4864 O O . ARG B 2 6 ? 7.77104 5.87129 129.27835 1.000 15.00340 3 ARG A O 1
ATOM 4872 N N . TYR B 2 7 ? 8.11501 7.15093 127.42157 1.000 12.89688 4 TYR A N 1
ATOM 4873 C CA . TYR B 2 7 ? 6.73507 7.59955 127.21685 1.000 20.70992 4 TYR A CA 1
ATOM 4874 C C . TYR B 2 7 ? 5.92930 6.76154 126.23796 1.000 11.74144 4 TYR A C 1
ATOM 4875 O O . TYR B 2 7 ? 4.70018 6.85518 126.24903 1.000 12.43210 4 TYR A O 1
ATOM 4884 N N . ALA B 2 8 ? 6.57365 6.02568 125.34156 1.000 7.95761 5 ALA A N 1
ATOM 4885 C CA . ALA B 2 8 ? 5.82957 5.46064 124.22836 1.000 12.29773 5 ALA A CA 1
ATOM 4886 C C . ALA B 2 8 ? 6.54911 4.22083 123.72093 1.000 14.14026 5 ALA A C 1
ATOM 4887 O O . ALA B 2 8 ? 7.74048 4.03339 123.96115 1.000 13.55802 5 ALA A O 1
ATOM 4889 N N . PHE B 2 9 ? 5.81241 3.38436 123.00426 1.000 13.44606 6 PHE A N 1
ATOM 4890 C CA . PHE B 2 9 ? 6.41624 2.19346 122.42416 1.000 14.92865 6 PHE A CA 1
ATOM 4891 C C . PHE B 2 9 ? 7.16905 2.54688 121.15105 1.000 12.68152 6 PHE A C 1
ATOM 4892 O O . PHE B 2 9 ? 6.84992 3.51915 120.46200 1.000 10.36486 6 PHE A O 1
ATOM 4900 N N . ASN B 2 10 ? 8.16733 1.72341 120.83174 1.000 10.56415 7 ASN A N 1
ATOM 4901 C CA . ASN B 2 10 ? 8.94525 1.91896 119.61866 1.000 13.51300 7 ASN A CA 1
ATOM 4902 C C . ASN B 2 10 ? 8.05819 1.90379 118.37166 1.000 13.81980 7 ASN A C 1
ATOM 4903 O O . ASN B 2 10 ? 7.04348 1.20518 118.29830 1.000 11.44409 7 ASN A O 1
ATOM 4908 N N . PHE B 2 11 ? 8.46744 2.67649 117.37406 1.000 16.23857 8 PHE A N 1
ATOM 4909 C CA . PHE B 2 11 ? 7.80142 2.72005 116.08263 1.000 21.53906 8 PHE A CA 1
ATOM 4910 C C . PHE B 2 11 ? 8.86831 2.82432 115.00432 1.000 32.89906 8 PHE A C 1
ATOM 4911 O O . PHE B 2 11 ? 9.84017 3.56778 115.16282 1.000 41.34811 8 PHE A O 1
ATOM 4919 N N . ASN B 2 12 ? 8.69744 2.06162 113.92913 1.000 36.75697 9 ASN A N 1
ATOM 4920 C CA . ASN B 2 12 ? 9.49287 2.23836 112.70995 1.000 45.16245 9 ASN A CA 1
ATOM 4921 C C . ASN B 2 12 ? 11.00325 2.14923 112.94580 1.000 50.59758 9 ASN A C 1
ATOM 4922 O O . ASN B 2 12 ? 11.53003 1.10874 113.34505 1.000 58.28540 9 ASN A O 1
#

GO terms:
  GO:0030288 outer membrane-bounded periplasmic space (C, IDA)
  GO:0006857 oligopeptide transport (P, IDA)
  GO:0015421 ABC-type oligopeptide transporter activity (F, IMP)
  GO:0042884 microcin transport (P, IMP)
  GO:0042884 microcin transport (P, IDA)

Solvent-accessible surface area: 24539 Å² total; per-residue (Å²): 132,86,103,22,96,18,7,6,1,37,53,154,31,130,14,61,161,110,28,80,60,0,90,1,10,43,66,84,8,70,96,15,26,71,2,14,20,36,20,61,2,35,3,64,2,1,4,37,13,4,79,154,12,1,4,4,21,32,1,88,79,6,16,3,19,3,0,29,24,4,28,8,13,66,4,3,1,2,31,12,0,1,77,13,1,92,6,19,97,72,40,24,41,0,29,0,35,4,16,79,176,1,87,6,48,70,50,22,71,1,37,0,108,14,5,36,20,0,1,88,17,0,33,84,41,2,0,60,2,0,92,70,22,0,170,46,13,78,10,119,25,79,43,112,57,32,0,64,1,74,18,75,157,84,3,33,0,37,0,0,0,5,0,15,6,6,1,0,0,46,115,40,1,124,98,64,107,0,14,64,34,11,74,75,34,11,40,6,1,0,16,7,114,8,59,54,94,113,78,21,92,19,0,20,1,34,44,27,138,128,16,46,0,44,115,40,36,1,6,75,6,22,36,1,5,34,30,9,76,22,24,31,34,138,58,20,60,81,0,4,109,16,0,44,64,16,34,1,12,2,10,94,9,122,15,3,81,1,18,53,62,98,19,92,35,147,45,26,71,118,150,51,11,58,79,52,84,32,130,18,143,18,12,18,76,2,74,1,0,0,0,4,34,98,75,117,21,0,73,37,60,95,0,10,26,0,0,6,14,2,3,17,10,46,66,2,12,120,51,44,11,107,95,22,33,49,33,0,44,4,2,1,17,65,22,89,9,5,12,174,107,127,17,69,78,47,3,72,109,38,0,46,95,21,142,153,87,16,18,75,44,0,55,85,89,51,20,108,7,31,101,11,122,4,78,14,124,16,132,110,21,13,89,102,0,41,126,22,0,61,115,18,24,32,54,90,138,70,166,92,2,4,31,64,127,94,33,116,65,2,47,4,45,0,0,2,32,53,19,35,48,21,75,6,6,96,31,0,30,82,8,0,95,96,8,11,2,71,0,75,59,116,86,7,68,18,31,84,10,1,81,54,6,32,90,30,64,0,20,0,6,14,18,73,26,122,36,30,30,12,1,3,3,9,0,25,0,10,3,11,26,114,13,18,114,3,11,25,3,6,1,4,4,100,17,109,10,0,31,40,0,0,94,63,1,46,85,1,35,31,62,109,150,91,0,43,18,7,0,53,0,0,3,4,1,0,4,16,22,24,14,8,0,1,0,10,36,28,34,28,39,34,0,0,16,19,22,33,0,14,62,18,114,77,70,2,73,84,34,40,1,27,32,2,5,30,63,22,112,124,64,16,85,130,22,61,74,78,97,168,121,94,14,0,56,19,0,10,5,19,21,42,114

InterPro domains:
  IPR000914 Solute-binding protein family 5 domain [PF00496] (98-502)
  IPR030678 Peptide/nickel binding protein, MppA-type [PIRSF002741] (4-591)
  IPR039424 Solute-binding protein family 5 [PTHR30290] (6-581)